Protein AF-G4T535-F1 (afdb_monomer)

Secondary structure (DSSP, 8-state):
---BSS---GGGB-TTT-SB-SSEEEETTT--EEEHHHHHHHHHH-SB-TTT--B--GGGEEEPPHHHHHHHHTSBB--GGGGGT-----BGGGHHHIIIII-TTSB---SSTT-----BGGGHHHHHHH-TT-EEE-TTT--EEEGGGHHHHHHH-TT-EEE-TTT--EEEGGGHHHHHHH-SS-EEE-GGGGGT---EEEHHHIIIIIHHH-HHHHHHHHHHHHHHHHHHHHHHHHHHHHHHHHHHHHHHHHHHHHGGG-----------PPPPP-------------------------------------------PPP----PPP-------S------PPPPP-SS-HHHHHHHHHHHHHHHHHHHHHHHHHHHHHHHHHHHHHHHHHHHHHHHHHHHHHHHHHHHHHTTTTS---------------------PPPP------------------

Foldseek 3Di:
DWAFPDDDDQLQAAPQPRHGEDQWKAFQPPRDIHHPVRVVVVCVVPQADPPPRHRHDPVRIDGDDVVSVVSQQQTWTAAPCVVVPDRDTGGNVCNVVCLPPPDQQRFCDQPQPPDPGGDRNVCNVVCLVVPQQRWDADPFPRDTHGNVCNVVCQVVPQRHFDADPQPRDTDRNVCNVVCLVVPQRRWDDDPCVVVPRPDIGGNVCCVVPVCVVPPVNVCVVVVVVVVVVVVVVVVVVVVVVVVVVVVVVVVVVVCVVCPPVDDDDDDDDPDDDDDDDDDDDDDDDDDDDDDDDDDDDDDDDDDDDDDDDDDDDDDDDDDDDDDDDDDDDDDPDDPPDDDDDDDDQDDQDPPDDPVSSVVSVVVSVVVVVVVVVVVVVVVVVVVVVVVVVVVVVVVVVVVVVVVVVVVVVVVVVVVVVPDDDDDDDDDDDDDDDDDDDDDDDDDDDDDDDDDPPDPDDDDDDD

Mean predicted aligned error: 22.6 Å

Sequence (462 aa):
MYTYRDTVNANLICCICRHPFVNPISTTICSHTFCTECITEALSHTPQCPVDRSSLQKSDLKPADPIIRNLVDELLVECPNKSKGCQETPQRHMVNAHAKDVCDYEEVDCPSAKCKSKPLRKDLSTHQLTCDRRTIQCAACHQTISFADAEVHREKCPCAITACLDCGVDIVREEMQRHGEACPLATITCVHSTTGCAWVGIREDYTTFHLPSCPYEALKGFFANHAKENATLRQEVCMLRSGLREVTDEMAKAKQALGPWFRSSPQSTISAQPPERLPGRRRLSSPFTNGVLGFADPQRGTSEIATQPSERSGPSMSPPPMETTGMPSLVLQDFTSRAQPHTMVPPVNVEGTLENSLWSLRNSVVALSTELESLSRRQEMHFTTEILRLHEEVASLRATVHGLRMQVHTFMSSNVLSGGVGYTQYGGAGDSATVRYLNQSPPPTTVISIATQHRRVTENKL

Structure (mmCIF, N/CA/C/O backbone):
data_AF-G4T535-F1
#
_entry.id   AF-G4T535-F1
#
loop_
_atom_site.group_PDB
_atom_site.id
_atom_site.type_symbol
_atom_site.label_atom_id
_atom_site.label_alt_id
_atom_site.label_comp_id
_atom_site.label_asym_id
_atom_site.label_entity_id
_atom_site.label_seq_id
_atom_site.pdbx_PDB_ins_code
_atom_site.Cartn_x
_atom_site.Cartn_y
_atom_site.Cartn_z
_atom_site.occupancy
_atom_site.B_iso_or_equiv
_atom_site.auth_seq_id
_atom_site.auth_comp_id
_atom_site.auth_asym_id
_atom_site.auth_atom_id
_atom_site.pdbx_PDB_model_num
ATOM 1 N N . MET A 1 1 ? 13.957 -11.555 -27.014 1.00 66.69 1 MET A N 1
ATOM 2 C CA . MET A 1 1 ? 14.085 -11.391 -28.479 1.00 66.69 1 MET A CA 1
ATOM 3 C C . MET A 1 1 ? 13.227 -10.199 -28.873 1.00 66.69 1 MET A C 1
ATOM 5 O O . MET A 1 1 ? 12.104 -10.134 -28.392 1.00 66.69 1 MET A O 1
ATOM 9 N N . TYR A 1 2 ? 13.758 -9.237 -29.628 1.00 83.88 2 TYR A N 1
ATOM 10 C CA . TYR A 1 2 ? 13.002 -8.051 -30.055 1.00 83.88 2 TYR A CA 1
ATOM 11 C C . TYR A 1 2 ? 12.357 -8.298 -31.418 1.00 83.88 2 TYR A C 1
ATOM 13 O O . TYR A 1 2 ? 12.998 -8.883 -32.292 1.00 83.88 2 TYR A O 1
ATOM 21 N N . THR A 1 3 ? 11.128 -7.821 -31.605 1.00 87.75 3 THR A N 1
ATOM 22 C CA . THR A 1 3 ? 10.481 -7.774 -32.921 1.00 87.75 3 THR A CA 1
ATOM 23 C C . THR A 1 3 ? 10.723 -6.393 -33.509 1.00 87.75 3 THR A C 1
ATOM 25 O O . THR A 1 3 ? 10.300 -5.399 -32.926 1.00 87.75 3 THR A O 1
ATOM 28 N N . TYR A 1 4 ? 11.449 -6.313 -34.620 1.00 89.12 4 TYR A N 1
ATOM 29 C CA . TYR A 1 4 ? 11.786 -5.044 -35.266 1.00 89.12 4 TYR A CA 1
ATOM 30 C C . TYR A 1 4 ? 10.696 -4.658 -36.262 1.00 89.12 4 TYR A C 1
ATOM 32 O O . TYR A 1 4 ? 10.196 -5.515 -36.989 1.00 89.12 4 TYR A O 1
ATOM 40 N N . ARG A 1 5 ? 10.340 -3.371 -36.288 1.00 86.19 5 ARG A N 1
ATOM 41 C CA . ARG A 1 5 ? 9.334 -2.845 -37.221 1.00 86.19 5 ARG A CA 1
ATOM 42 C C . ARG A 1 5 ? 9.884 -2.747 -38.645 1.00 86.19 5 ARG A C 1
ATOM 44 O O . ARG A 1 5 ? 9.209 -3.136 -39.593 1.00 86.19 5 ARG A O 1
ATOM 51 N N . ASP A 1 6 ? 11.105 -2.233 -38.765 1.00 85.81 6 ASP A N 1
ATOM 52 C CA . ASP A 1 6 ? 11.752 -1.938 -40.041 1.00 85.81 6 ASP A CA 1
ATOM 53 C C . ASP A 1 6 ? 12.877 -2.932 -40.349 1.00 85.81 6 ASP A C 1
ATOM 55 O O . ASP A 1 6 ? 13.441 -3.582 -39.461 1.00 85.81 6 ASP A O 1
ATOM 59 N N . THR A 1 7 ? 13.241 -3.033 -41.629 1.00 85.44 7 THR A N 1
ATOM 60 C CA . THR A 1 7 ? 14.398 -3.821 -42.060 1.00 85.44 7 THR A CA 1
ATOM 61 C C . THR A 1 7 ? 15.681 -3.199 -41.515 1.00 85.44 7 THR A C 1
ATOM 63 O O . THR A 1 7 ? 16.058 -2.092 -41.903 1.00 85.44 7 THR A O 1
ATOM 66 N N . VAL A 1 8 ? 16.365 -3.916 -40.625 1.00 88.88 8 VAL A N 1
ATOM 67 C CA . VAL A 1 8 ? 17.615 -3.449 -40.018 1.00 88.88 8 VAL A CA 1
ATOM 68 C C . VAL A 1 8 ? 18.749 -3.490 -41.041 1.00 88.88 8 VAL A C 1
ATOM 70 O O . VAL A 1 8 ? 18.867 -4.434 -41.822 1.00 88.88 8 VAL A O 1
ATOM 73 N N . ASN A 1 9 ? 19.604 -2.466 -41.027 1.00 89.94 9 ASN A N 1
ATOM 74 C CA . ASN A 1 9 ? 20.782 -2.402 -41.886 1.00 89.94 9 ASN A CA 1
ATOM 75 C C . ASN A 1 9 ? 21.682 -3.632 -41.667 1.00 89.94 9 ASN A C 1
ATOM 77 O O . ASN A 1 9 ? 22.038 -3.945 -40.530 1.00 89.94 9 ASN A O 1
ATOM 81 N N . ALA A 1 10 ? 22.095 -4.288 -42.754 1.00 87.62 10 ALA A N 1
ATOM 82 C CA . ALA A 1 10 ? 22.957 -5.469 -42.723 1.00 87.62 10 ALA A CA 1
ATOM 83 C C . ALA A 1 10 ? 24.278 -5.246 -41.960 1.00 87.62 10 ALA A C 1
ATOM 85 O O . ALA A 1 10 ? 24.793 -6.177 -41.348 1.00 87.62 10 ALA A O 1
ATOM 86 N N . ASN A 1 11 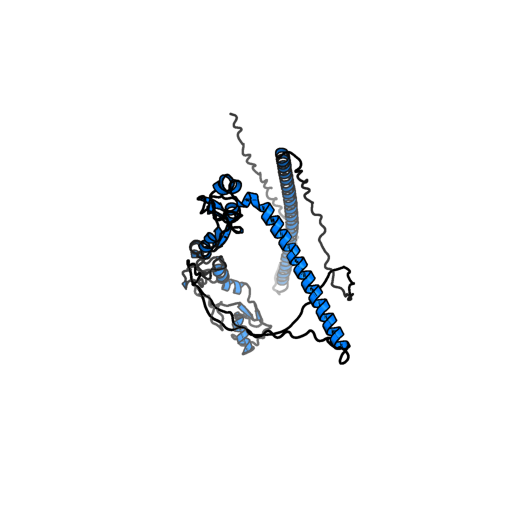? 24.785 -4.009 -41.924 1.00 88.06 11 ASN A N 1
ATOM 87 C CA . ASN A 1 11 ? 26.008 -3.644 -41.197 1.00 88.06 11 ASN A CA 1
ATOM 88 C C . ASN A 1 11 ? 25.855 -3.683 -39.665 1.00 88.06 11 ASN A C 1
ATOM 90 O O . ASN A 1 11 ? 26.850 -3.648 -38.946 1.00 88.06 11 ASN A O 1
ATOM 94 N N . LEU A 1 12 ? 24.621 -3.735 -39.157 1.00 91.06 12 LEU A N 1
ATOM 95 C CA . LEU A 1 12 ? 24.309 -3.795 -37.727 1.00 91.06 12 LEU A CA 1
ATOM 96 C C . LEU A 1 12 ? 23.948 -5.215 -37.263 1.00 91.06 12 LEU A C 1
ATOM 98 O O . LEU A 1 12 ? 23.499 -5.395 -36.129 1.00 91.06 12 LEU A O 1
ATOM 102 N N . ILE A 1 13 ? 24.116 -6.214 -38.134 1.00 93.12 13 ILE A N 1
ATOM 103 C CA . ILE A 1 13 ? 23.753 -7.609 -37.889 1.00 93.12 13 ILE A CA 1
ATOM 104 C C . ILE A 1 13 ? 24.999 -8.412 -37.515 1.00 93.12 13 ILE A C 1
ATOM 106 O O . ILE A 1 13 ? 26.021 -8.378 -38.198 1.00 93.12 13 ILE A O 1
ATOM 110 N N . CYS A 1 14 ? 24.901 -9.200 -36.447 1.00 93.94 14 CYS A N 1
ATOM 111 C CA . CYS A 1 14 ? 25.967 -10.108 -36.050 1.00 93.94 14 CYS A CA 1
ATOM 112 C C . CYS A 1 14 ? 26.063 -11.304 -37.003 1.00 93.94 14 CYS A C 1
ATOM 114 O O . CYS A 1 14 ? 25.073 -11.987 -37.252 1.00 93.94 14 CYS A O 1
ATOM 116 N N . CYS A 1 15 ? 27.267 -11.625 -37.477 1.00 91.12 15 CYS A N 1
ATOM 117 C CA . CYS A 1 15 ? 27.484 -12.753 -38.389 1.00 91.12 15 CYS A CA 1
ATOM 118 C C . CYS A 1 15 ? 27.297 -14.139 -37.740 1.00 91.12 15 CYS A C 1
ATOM 120 O O . CYS A 1 15 ? 27.103 -15.115 -38.460 1.00 91.12 15 CYS A O 1
ATOM 122 N N . ILE A 1 16 ? 27.316 -14.223 -36.404 1.00 93.00 16 ILE A N 1
ATOM 123 C CA . ILE A 1 16 ? 27.126 -15.475 -35.656 1.00 93.00 16 ILE A CA 1
ATOM 124 C C . ILE A 1 16 ? 25.629 -15.755 -35.482 1.00 93.00 16 ILE A C 1
ATOM 126 O O . ILE A 1 16 ? 25.123 -16.756 -35.981 1.00 93.00 16 ILE A O 1
ATOM 130 N N . CYS A 1 17 ? 24.894 -14.854 -34.817 1.00 93.00 17 CYS A N 1
ATOM 131 C CA . CYS A 1 17 ? 23.475 -15.072 -34.530 1.00 93.00 17 CYS A CA 1
ATOM 132 C C . CYS A 1 17 ? 22.525 -14.570 -35.623 1.00 93.00 17 CYS A C 1
ATOM 134 O O . CYS A 1 17 ? 21.342 -14.882 -35.555 1.00 93.00 17 CYS A O 1
ATOM 136 N N . ARG A 1 18 ? 23.000 -13.798 -36.609 1.00 91.56 18 ARG A N 1
ATOM 137 C CA . ARG A 1 18 ? 22.194 -13.172 -37.679 1.00 91.56 18 ARG A CA 1
ATOM 138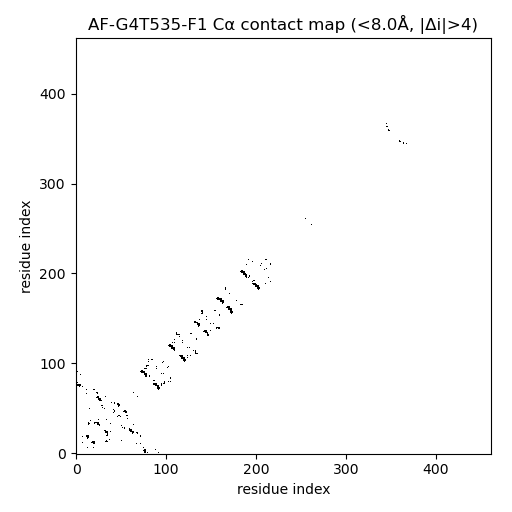 C C . ARG A 1 18 ? 21.084 -12.232 -37.189 1.00 91.56 18 ARG A C 1
ATOM 140 O O . ARG A 1 18 ? 20.134 -11.969 -37.917 1.00 91.56 18 ARG A O 1
ATOM 147 N N . HIS A 1 19 ? 21.228 -11.689 -35.983 1.00 91.12 19 HIS A N 1
ATOM 148 C CA . HIS A 1 19 ? 20.339 -10.672 -35.416 1.00 91.12 19 HIS A CA 1
ATOM 149 C C . HIS A 1 19 ? 21.086 -9.344 -35.218 1.00 91.12 19 HIS A C 1
ATOM 151 O O . HIS A 1 19 ? 22.322 -9.351 -35.153 1.00 91.12 19 HIS A O 1
ATOM 157 N N . PRO A 1 20 ? 20.370 -8.208 -35.097 1.00 92.25 20 PRO A N 1
ATOM 158 C CA . PRO A 1 20 ? 20.983 -6.936 -34.730 1.00 92.25 20 PRO A CA 1
ATOM 159 C C . PRO A 1 20 ? 21.768 -7.047 -33.418 1.00 92.25 20 PRO A C 1
ATOM 161 O O . PRO A 1 20 ? 21.360 -7.781 -32.513 1.00 92.25 20 PRO A O 1
ATOM 164 N N . PHE A 1 21 ? 22.888 -6.333 -33.300 1.00 93.56 21 PHE A N 1
ATOM 165 C CA . PHE A 1 21 ? 23.809 -6.530 -32.178 1.00 93.56 21 PHE A CA 1
ATOM 166 C C . PHE A 1 21 ? 23.150 -6.369 -30.793 1.00 93.56 21 PHE A C 1
ATOM 168 O O . PHE A 1 21 ? 22.500 -5.371 -30.486 1.00 93.56 21 PHE A O 1
ATOM 175 N N . VAL A 1 22 ? 23.346 -7.332 -29.895 1.00 91.69 22 VAL A N 1
ATOM 176 C CA . VAL A 1 22 ? 22.967 -7.232 -28.476 1.00 91.69 22 VAL A CA 1
ATOM 177 C C . VAL A 1 22 ? 24.243 -7.028 -27.679 1.00 91.69 22 VAL A C 1
ATOM 179 O O . VAL A 1 22 ? 25.103 -7.905 -27.705 1.00 91.69 22 VAL A O 1
ATOM 182 N N . ASN A 1 23 ? 24.373 -5.876 -27.011 1.00 91.38 23 ASN A N 1
ATOM 183 C CA . ASN A 1 23 ? 25.604 -5.459 -26.332 1.00 91.38 23 ASN A CA 1
ATOM 184 C C . ASN A 1 23 ? 26.833 -5.630 -27.256 1.00 91.38 23 ASN A C 1
ATOM 186 O O . ASN A 1 23 ? 27.590 -6.586 -27.109 1.00 91.38 23 ASN A O 1
ATOM 190 N N . PRO A 1 24 ? 26.998 -4.774 -28.282 1.00 94.25 24 PRO A N 1
ATOM 191 C CA . PRO A 1 24 ? 28.044 -4.962 -29.280 1.00 94.25 24 PRO A CA 1
ATOM 192 C C . PRO A 1 24 ? 29.449 -4.868 -28.660 1.00 94.25 24 PRO A C 1
ATOM 194 O O . PRO A 1 24 ? 29.768 -3.915 -27.945 1.00 94.25 24 PRO A O 1
ATOM 197 N N . ILE A 1 25 ? 30.301 -5.840 -28.980 1.00 94.12 25 ILE A N 1
ATOM 198 C CA . ILE A 1 25 ? 31.726 -5.896 -28.639 1.00 94.12 25 ILE A CA 1
ATOM 199 C C . ILE A 1 25 ? 32.523 -5.893 -29.938 1.00 94.12 25 ILE A C 1
ATOM 201 O O . ILE A 1 25 ? 32.236 -6.680 -30.841 1.00 94.12 25 ILE A O 1
ATOM 205 N N . SER A 1 26 ? 33.537 -5.036 -30.013 1.00 94.31 26 SER A N 1
ATOM 206 C CA . SER A 1 26 ? 34.472 -4.978 -31.132 1.00 94.31 26 SER A CA 1
ATOM 207 C C . SER A 1 26 ? 35.837 -5.525 -30.721 1.00 94.31 26 SER A C 1
ATOM 209 O O . SER A 1 26 ? 36.354 -5.232 -29.642 1.00 94.31 26 SER A O 1
ATOM 211 N N . THR A 1 27 ? 36.453 -6.301 -31.603 1.00 92.00 27 THR A N 1
ATOM 212 C CA . THR A 1 27 ? 37.819 -6.808 -31.418 1.00 92.00 27 THR A CA 1
ATOM 213 C C . THR A 1 27 ? 38.843 -5.701 -31.662 1.00 92.00 27 THR A C 1
ATOM 215 O O . THR A 1 27 ? 38.696 -4.931 -32.612 1.00 92.00 27 THR A O 1
ATOM 218 N N . THR A 1 28 ? 39.907 -5.621 -30.866 1.00 90.12 28 THR A N 1
ATOM 219 C CA . THR A 1 28 ? 40.973 -4.617 -31.053 1.00 90.12 28 THR A CA 1
ATOM 220 C C . THR A 1 28 ? 41.898 -4.930 -32.227 1.00 90.12 28 THR A C 1
ATOM 222 O O . THR A 1 28 ? 42.384 -3.998 -32.860 1.00 90.12 28 THR A O 1
ATOM 225 N N . ILE A 1 29 ? 42.109 -6.215 -32.532 1.00 88.00 29 ILE A N 1
ATOM 226 C CA . ILE A 1 29 ? 43.072 -6.680 -33.543 1.00 88.00 29 ILE A CA 1
ATOM 227 C C . ILE A 1 29 ? 42.504 -6.555 -34.964 1.00 88.00 29 ILE A C 1
ATOM 229 O O . ILE A 1 29 ? 43.167 -6.007 -35.839 1.00 88.00 29 ILE A O 1
ATOM 233 N N . CYS A 1 30 ? 41.276 -7.031 -35.193 1.00 90.00 30 CYS A N 1
ATOM 234 C CA . CYS A 1 30 ? 40.665 -7.090 -36.525 1.00 90.00 30 CYS A CA 1
ATOM 235 C C . CYS A 1 30 ? 39.401 -6.234 -36.703 1.00 90.00 30 CYS A C 1
ATOM 237 O O . CYS A 1 30 ? 38.732 -6.359 -37.720 1.00 90.00 30 CYS A O 1
ATOM 239 N N . SER A 1 31 ? 39.063 -5.389 -35.717 1.00 90.44 31 SER A N 1
ATOM 240 C CA . SER A 1 31 ? 37.937 -4.429 -35.739 1.00 90.44 31 SER A CA 1
ATOM 241 C C . SER A 1 31 ? 36.539 -4.974 -36.100 1.00 90.44 31 SER A C 1
ATOM 243 O O . SER A 1 31 ? 35.604 -4.193 -36.282 1.00 90.44 31 SER A O 1
ATOM 245 N N . HIS A 1 32 ? 36.336 -6.294 -36.105 1.00 92.31 32 HIS A N 1
ATOM 246 C CA . HIS A 1 32 ? 35.025 -6.916 -36.283 1.00 92.31 32 HIS A CA 1
ATOM 247 C C . HIS A 1 32 ? 34.159 -6.774 -35.024 1.00 92.31 32 HIS A C 1
ATOM 249 O O . HIS A 1 32 ? 34.659 -6.811 -33.898 1.00 92.31 32 HIS A O 1
ATOM 255 N N . THR A 1 33 ? 32.847 -6.609 -35.219 1.00 94.38 33 THR A N 1
ATOM 256 C CA . THR A 1 33 ? 31.873 -6.394 -34.137 1.00 94.38 33 THR A CA 1
ATOM 257 C C . THR A 1 33 ? 30.894 -7.561 -34.040 1.00 94.38 33 THR A C 1
ATOM 259 O O . THR A 1 33 ? 30.424 -8.074 -35.054 1.00 94.38 33 THR A O 1
ATOM 262 N N . PHE A 1 34 ? 30.578 -7.979 -32.815 1.00 94.88 34 PHE A N 1
ATOM 263 C CA . PHE A 1 34 ? 29.725 -9.126 -32.496 1.00 94.88 34 PHE A CA 1
ATOM 264 C C . PHE A 1 34 ? 28.848 -8.827 -31.275 1.00 94.88 34 PHE A C 1
ATOM 266 O O . PHE A 1 34 ? 29.101 -7.872 -30.546 1.00 94.88 34 PHE A O 1
ATOM 273 N N . CYS A 1 35 ? 27.837 -9.654 -31.005 1.00 95.44 35 CYS A N 1
ATOM 274 C CA . CYS A 1 35 ? 27.151 -9.628 -29.708 1.00 95.44 35 CYS A CA 1
ATOM 275 C C . CYS A 1 35 ? 28.067 -10.197 -28.613 1.00 95.44 35 CYS A C 1
ATOM 277 O O . CYS A 1 35 ? 28.775 -11.172 -28.880 1.00 95.44 35 CYS A O 1
ATOM 279 N N . THR A 1 36 ? 27.998 -9.665 -27.386 1.00 93.81 36 THR A N 1
ATOM 280 C CA . THR A 1 36 ? 28.807 -10.144 -26.245 1.00 93.81 36 THR A CA 1
ATOM 281 C C . THR A 1 36 ? 28.743 -11.656 -26.063 1.00 93.81 36 THR A C 1
ATOM 283 O O . THR A 1 36 ? 29.777 -12.317 -25.975 1.00 93.81 36 THR A O 1
ATOM 286 N N . GLU A 1 37 ? 27.532 -12.208 -26.019 1.00 94.31 37 GLU A N 1
ATOM 287 C CA . GLU A 1 37 ? 27.320 -13.639 -25.788 1.00 94.31 37 GLU A CA 1
ATOM 288 C C . GLU A 1 37 ? 27.894 -14.465 -26.944 1.00 94.31 37 GLU A C 1
ATOM 290 O O . GLU A 1 37 ? 28.660 -15.397 -26.715 1.00 94.31 37 GLU A O 1
ATOM 295 N N . CYS A 1 38 ? 27.638 -14.043 -28.186 1.00 95.06 38 CYS A N 1
ATOM 296 C CA . CYS A 1 38 ? 28.073 -14.768 -29.377 1.00 95.06 38 CYS A CA 1
ATOM 297 C C . CYS A 1 38 ? 29.599 -14.858 -29.511 1.00 95.06 38 CYS A C 1
ATOM 299 O O . CYS A 1 38 ? 30.116 -15.924 -29.836 1.00 95.06 38 CYS A O 1
ATOM 301 N N . ILE A 1 39 ? 30.338 -13.766 -29.274 1.00 93.81 39 ILE A N 1
ATOM 302 C CA . ILE A 1 39 ? 31.808 -13.813 -29.363 1.00 93.81 39 ILE A CA 1
ATOM 303 C C . ILE A 1 39 ? 32.424 -14.570 -28.186 1.00 93.81 39 ILE A C 1
ATOM 305 O O . ILE A 1 39 ? 33.415 -15.276 -28.357 1.00 93.81 39 ILE A O 1
ATOM 309 N N . THR A 1 40 ? 31.821 -14.467 -26.999 1.00 92.94 40 THR A N 1
ATOM 310 C CA . THR A 1 40 ? 32.299 -15.177 -25.806 1.00 92.94 40 THR A CA 1
ATOM 311 C C . THR A 1 40 ? 32.154 -16.688 -25.971 1.00 92.94 40 THR A C 1
ATOM 313 O O . THR A 1 40 ? 33.075 -17.431 -25.628 1.00 92.94 40 THR A O 1
ATOM 316 N N . GLU A 1 41 ? 31.032 -17.137 -26.536 1.00 94.25 41 GLU A N 1
ATOM 317 C CA . GLU A 1 41 ? 30.790 -18.540 -26.871 1.00 94.25 41 GLU A CA 1
ATOM 318 C C . GLU A 1 41 ? 31.733 -19.017 -27.985 1.00 94.25 41 GLU A C 1
ATOM 320 O O . GLU A 1 41 ? 32.421 -20.022 -27.813 1.00 94.25 41 GLU A O 1
ATOM 325 N N . ALA A 1 42 ? 31.879 -18.259 -29.077 1.00 93.06 42 ALA A N 1
ATOM 326 C CA . ALA A 1 42 ? 32.779 -18.620 -30.176 1.00 93.06 42 ALA A CA 1
ATOM 327 C C . ALA A 1 42 ? 34.243 -18.783 -29.721 1.00 93.06 42 ALA A C 1
ATOM 329 O O . ALA A 1 42 ? 34.899 -19.765 -30.077 1.00 93.06 42 ALA A O 1
ATOM 330 N N . LEU A 1 43 ? 34.734 -17.876 -28.868 1.00 92.50 43 LEU A N 1
ATOM 331 C CA . LEU A 1 43 ? 36.081 -17.949 -28.294 1.00 92.50 43 LEU A CA 1
ATOM 332 C C . LEU A 1 43 ? 36.278 -19.120 -27.327 1.00 92.50 43 LEU A C 1
ATOM 334 O O . LEU A 1 43 ? 37.413 -19.542 -27.110 1.00 92.50 43 LEU A O 1
ATOM 338 N N . SER A 1 44 ? 35.201 -19.641 -26.734 1.00 93.19 44 SER A N 1
ATOM 339 C CA . SER A 1 44 ? 35.275 -20.829 -25.878 1.00 93.19 44 SER A CA 1
ATOM 340 C C . SER A 1 44 ? 35.548 -22.108 -26.676 1.00 93.19 44 SER A C 1
ATOM 342 O O . SER A 1 44 ? 36.178 -23.027 -26.157 1.00 93.19 44 SER A O 1
ATOM 344 N N . HIS A 1 45 ? 35.132 -22.141 -27.945 1.00 91.69 45 HIS A N 1
ATOM 345 C CA . HIS A 1 45 ? 35.381 -23.258 -28.853 1.00 91.69 45 HIS A CA 1
ATOM 346 C C . HIS A 1 45 ? 36.700 -23.106 -29.608 1.00 91.69 45 HIS A C 1
ATOM 348 O O . HIS A 1 45 ? 37.470 -24.059 -29.712 1.00 91.69 45 HIS A O 1
ATOM 354 N N . THR A 1 46 ? 36.970 -21.912 -30.137 1.00 91.62 46 THR A N 1
ATOM 355 C CA . THR A 1 46 ? 38.171 -21.631 -30.930 1.00 91.62 46 THR A CA 1
ATOM 356 C C . THR A 1 46 ? 38.672 -20.215 -30.648 1.00 91.62 46 THR A C 1
ATOM 358 O O . THR A 1 46 ? 37.907 -19.274 -30.855 1.00 91.62 46 THR A O 1
ATOM 361 N N . PRO A 1 47 ? 39.945 -20.014 -30.253 1.00 90.69 47 PRO A N 1
ATOM 362 C CA . PRO A 1 47 ? 40.512 -18.689 -29.980 1.00 90.69 47 PRO A CA 1
ATOM 363 C C . PRO A 1 47 ? 40.877 -17.944 -31.279 1.00 90.69 47 PRO A C 1
ATOM 365 O O . PRO A 1 47 ? 42.018 -17.535 -31.500 1.00 90.69 47 PRO A O 1
ATOM 368 N N . GLN A 1 48 ? 39.911 -17.834 -32.189 1.00 93.25 48 GLN A N 1
ATOM 369 C CA . GLN A 1 48 ? 40.038 -17.192 -33.491 1.00 93.25 48 GLN A CA 1
ATOM 370 C C . GLN A 1 48 ? 38.792 -16.357 -33.783 1.00 93.25 48 GLN A C 1
ATOM 372 O O . GLN A 1 48 ? 37.682 -16.702 -33.376 1.00 93.25 48 GLN A O 1
ATOM 377 N N . CYS A 1 49 ? 38.966 -15.266 -34.521 1.00 92.62 49 CYS A N 1
ATOM 378 C CA . CYS A 1 49 ? 37.853 -14.454 -34.986 1.00 92.62 49 CYS A CA 1
ATOM 379 C C . CYS A 1 49 ? 37.009 -15.226 -36.028 1.00 92.62 49 CYS A C 1
ATOM 381 O O . CYS A 1 49 ? 37.562 -15.728 -37.010 1.00 92.62 49 CYS A O 1
ATOM 383 N N . PRO A 1 50 ? 35.670 -15.286 -35.885 1.00 91.19 50 PRO A N 1
ATOM 384 C CA . PRO A 1 50 ? 34.799 -16.006 -36.823 1.00 91.19 50 PRO A CA 1
ATOM 385 C C . PRO A 1 50 ? 34.751 -15.450 -38.254 1.00 91.19 50 PRO A C 1
ATOM 387 O O . PRO A 1 50 ? 34.242 -16.129 -39.144 1.00 91.19 50 PRO A O 1
ATOM 390 N N . VAL A 1 51 ? 35.239 -14.225 -38.483 1.00 91.19 51 VAL A N 1
ATOM 391 C CA . VAL A 1 51 ? 35.180 -13.559 -39.797 1.00 91.19 51 VAL A CA 1
ATOM 392 C C . VAL A 1 51 ? 36.468 -13.767 -40.593 1.00 91.19 51 VAL A C 1
ATOM 394 O O . VAL A 1 51 ? 36.416 -14.196 -41.742 1.00 91.19 51 VAL A O 1
ATOM 397 N N . ASP A 1 52 ? 37.623 -13.506 -39.982 1.00 92.75 52 ASP A N 1
ATOM 398 C CA . ASP A 1 52 ? 38.933 -13.481 -40.648 1.00 92.75 52 ASP A CA 1
ATOM 399 C C . ASP A 1 52 ? 39.947 -14.484 -40.070 1.00 92.75 52 ASP A C 1
ATOM 401 O O . ASP A 1 52 ? 41.074 -14.574 -40.554 1.00 92.75 52 ASP A O 1
ATOM 405 N N . ARG A 1 53 ? 39.546 -15.283 -39.069 1.00 91.06 53 ARG A N 1
ATOM 406 C CA . ARG A 1 53 ? 40.356 -16.327 -38.412 1.00 91.06 53 ARG A CA 1
ATOM 407 C C . ARG A 1 53 ? 41.619 -15.808 -37.718 1.00 91.06 53 ARG A C 1
ATOM 409 O O . ARG A 1 53 ? 42.507 -16.597 -37.393 1.00 91.06 53 ARG A O 1
ATOM 416 N N . SER A 1 54 ? 41.699 -14.505 -37.443 1.00 90.88 54 SER A N 1
ATOM 417 C CA . SER A 1 54 ? 42.795 -13.927 -36.662 1.00 90.88 54 SER A CA 1
ATOM 418 C C . SER A 1 54 ? 42.818 -14.519 -35.249 1.00 90.88 54 SER A C 1
ATOM 420 O O . SER A 1 54 ? 41.756 -14.676 -34.645 1.00 90.88 54 SER A O 1
ATOM 422 N N . SER A 1 55 ? 44.001 -14.805 -34.696 1.00 91.31 55 SER A N 1
ATOM 423 C CA . SER A 1 55 ? 44.137 -15.225 -33.290 1.00 91.31 55 SER A CA 1
ATOM 424 C C . SER A 1 55 ? 43.555 -14.154 -32.370 1.00 91.31 55 SER A C 1
ATOM 426 O O . SER A 1 55 ? 43.917 -12.984 -32.494 1.00 91.31 55 SER A O 1
ATOM 428 N N . LEU A 1 56 ? 42.636 -14.542 -31.487 1.00 90.12 56 LEU A N 1
ATOM 429 C CA . LEU A 1 56 ? 41.894 -13.607 -30.646 1.00 90.12 56 LEU A CA 1
ATOM 430 C C . LEU A 1 56 ? 41.767 -14.160 -29.226 1.00 90.12 56 LEU A C 1
ATOM 432 O O . LEU A 1 56 ? 41.346 -15.302 -29.033 1.00 90.12 56 LEU A O 1
ATOM 436 N N . GLN A 1 57 ? 42.116 -13.341 -28.234 1.00 87.88 57 GLN A N 1
ATOM 437 C CA . GLN A 1 57 ? 41.959 -13.658 -26.817 1.00 87.88 57 GLN A CA 1
ATOM 438 C C . GLN A 1 57 ? 40.857 -12.800 -26.188 1.00 87.88 57 GLN A C 1
ATOM 440 O O . GLN A 1 57 ? 40.477 -11.749 -26.701 1.00 87.88 57 GLN A O 1
ATOM 445 N N . LYS A 1 58 ? 40.343 -13.223 -25.026 1.00 86.94 58 LYS A N 1
ATOM 446 C CA . LYS A 1 58 ? 39.299 -12.472 -24.300 1.00 86.94 58 LYS A CA 1
ATOM 447 C C . LYS A 1 58 ? 39.748 -11.065 -23.878 1.00 86.94 58 LYS A C 1
ATOM 449 O O . LYS A 1 58 ? 38.904 -10.192 -23.725 1.00 86.94 58 LYS A O 1
ATOM 454 N N . SER A 1 59 ? 41.054 -10.844 -23.710 1.00 88.69 59 SER A N 1
ATOM 455 C CA . SER A 1 59 ? 41.650 -9.532 -23.416 1.00 88.69 59 SER A CA 1
ATOM 456 C C . SER A 1 59 ? 41.512 -8.526 -24.558 1.00 88.69 59 SER A C 1
ATOM 458 O O . SER A 1 59 ? 41.555 -7.323 -24.321 1.00 88.69 59 SER A O 1
ATOM 460 N N . ASP A 1 60 ? 41.336 -9.011 -25.785 1.00 90.19 60 ASP A N 1
ATOM 461 C CA . ASP A 1 60 ? 41.333 -8.197 -27.004 1.00 90.19 60 ASP A CA 1
ATOM 462 C C . ASP A 1 60 ? 39.918 -7.720 -27.371 1.00 90.19 60 ASP A C 1
ATOM 464 O O . ASP A 1 60 ? 39.678 -7.154 -28.441 1.00 90.19 60 ASP A O 1
ATOM 468 N N . LEU A 1 61 ? 38.955 -7.972 -26.483 1.00 92.44 61 LEU A N 1
ATOM 469 C CA . LEU A 1 61 ? 37.565 -7.579 -26.618 1.00 92.44 61 LEU A CA 1
ATOM 470 C C . LEU A 1 61 ? 37.332 -6.252 -25.901 1.00 92.44 61 LEU A C 1
ATOM 472 O O . LEU A 1 61 ? 37.551 -6.134 -24.696 1.00 92.44 61 LEU A O 1
ATOM 476 N N . LYS A 1 62 ? 36.821 -5.262 -26.633 1.00 93.62 62 LYS A N 1
ATOM 477 C CA . LYS A 1 62 ? 36.352 -3.998 -26.059 1.00 93.62 62 LYS A CA 1
ATOM 478 C C . LYS A 1 62 ? 34.885 -3.764 -26.413 1.00 93.62 62 LYS A C 1
ATOM 480 O O . LYS A 1 62 ? 34.440 -4.223 -27.466 1.00 93.62 62 LYS A O 1
ATOM 485 N N . PRO A 1 63 ? 34.122 -3.032 -25.583 1.00 93.31 63 PRO A N 1
ATOM 486 C CA . PRO A 1 63 ? 32.821 -2.528 -26.001 1.00 93.31 63 PRO A CA 1
ATOM 487 C C . PRO A 1 63 ? 32.942 -1.828 -27.357 1.00 93.31 63 PRO A C 1
ATOM 489 O O . PRO A 1 63 ? 33.932 -1.132 -27.610 1.00 93.31 63 PRO A O 1
ATOM 492 N N . ALA A 1 64 ? 31.967 -2.049 -28.234 1.00 92.62 64 ALA A N 1
ATOM 493 C CA . ALA A 1 64 ? 31.952 -1.391 -29.529 1.00 92.62 64 ALA A CA 1
ATOM 494 C C . ALA A 1 64 ? 31.879 0.130 -29.374 1.00 92.62 64 ALA A C 1
ATOM 496 O O . ALA A 1 64 ? 31.491 0.654 -28.324 1.00 92.62 64 ALA A O 1
ATOM 497 N N . ASP A 1 65 ? 32.248 0.832 -30.444 1.00 92.12 65 ASP A N 1
ATOM 498 C CA . ASP A 1 65 ? 32.174 2.286 -30.479 1.00 92.12 65 ASP A CA 1
ATOM 499 C C . ASP A 1 65 ? 30.761 2.766 -30.081 1.00 92.12 65 ASP A C 1
ATOM 501 O O . ASP A 1 65 ? 29.768 2.167 -30.525 1.00 92.12 65 ASP A O 1
ATOM 505 N N . PRO A 1 66 ? 30.639 3.825 -29.254 1.00 91.62 66 PRO A N 1
ATOM 506 C CA . PRO A 1 66 ? 29.347 4.365 -28.848 1.00 91.62 66 PRO A CA 1
ATOM 507 C C . PRO A 1 66 ? 28.388 4.616 -30.013 1.00 91.62 66 PRO A C 1
ATOM 509 O O . PRO A 1 66 ? 27.188 4.428 -29.840 1.00 91.62 66 PRO A O 1
ATOM 512 N N . ILE A 1 67 ? 28.897 4.972 -31.197 1.00 93.38 67 ILE A N 1
ATOM 513 C CA . ILE A 1 67 ? 28.088 5.181 -32.401 1.00 93.38 67 ILE A CA 1
ATOM 514 C C . ILE A 1 67 ? 27.360 3.894 -32.798 1.00 93.38 67 ILE A C 1
ATOM 516 O O . ILE A 1 67 ? 26.156 3.927 -33.024 1.00 93.38 67 ILE A O 1
ATOM 520 N N . ILE A 1 68 ? 28.051 2.748 -32.838 1.00 91.81 68 ILE A N 1
ATOM 521 C CA . ILE A 1 68 ? 27.434 1.464 -33.211 1.00 91.81 68 ILE A CA 1
ATOM 522 C C . ILE A 1 68 ? 26.359 1.088 -32.193 1.00 91.81 68 ILE A C 1
ATOM 524 O O . ILE A 1 68 ? 25.274 0.660 -32.575 1.00 91.81 68 ILE A O 1
ATOM 528 N N . ARG A 1 69 ? 26.631 1.279 -30.898 1.00 91.56 69 ARG A N 1
ATOM 529 C CA . ARG A 1 69 ? 25.644 1.021 -29.845 1.00 91.56 69 ARG A CA 1
ATOM 530 C C . ARG A 1 69 ? 24.405 1.905 -30.011 1.00 91.56 69 ARG A C 1
ATOM 532 O O . ARG A 1 69 ? 23.305 1.369 -30.066 1.00 91.56 69 ARG A O 1
ATOM 539 N N . ASN A 1 70 ? 24.591 3.212 -30.189 1.00 92.19 70 ASN A N 1
ATOM 540 C CA . ASN A 1 70 ? 23.491 4.159 -30.370 1.00 92.19 70 ASN A CA 1
ATOM 541 C C . ASN A 1 70 ? 22.651 3.824 -31.613 1.00 92.19 70 ASN A C 1
ATOM 543 O O . ASN A 1 70 ? 21.430 3.792 -31.526 1.00 92.19 70 ASN A O 1
ATOM 547 N N . LEU A 1 71 ? 23.288 3.476 -32.738 1.00 92.19 71 LEU A N 1
ATOM 548 C CA . LEU A 1 71 ? 22.586 3.092 -33.968 1.00 92.19 71 LEU A CA 1
ATOM 549 C C . LEU A 1 71 ? 21.697 1.857 -33.788 1.00 92.19 71 LEU A C 1
ATOM 551 O O . LEU A 1 71 ? 20.633 1.768 -34.395 1.00 92.19 71 LEU A O 1
ATOM 555 N N . VAL A 1 72 ? 22.124 0.887 -32.977 1.00 92.06 72 VAL A N 1
ATOM 556 C CA . VAL A 1 72 ? 21.308 -0.301 -32.694 1.00 92.06 72 VAL A CA 1
ATOM 557 C C . VAL A 1 72 ? 20.222 0.007 -31.658 1.00 92.06 72 VAL A C 1
ATOM 559 O O . VAL A 1 72 ? 19.130 -0.560 -31.714 1.00 92.06 72 VAL A O 1
ATOM 562 N N . ASP A 1 73 ? 20.500 0.909 -30.722 1.00 91.19 73 ASP A N 1
ATOM 563 C CA . ASP A 1 73 ? 19.566 1.327 -29.680 1.00 91.19 73 ASP A CA 1
ATOM 564 C C . ASP A 1 73 ? 18.432 2.211 -30.224 1.00 91.19 73 ASP A C 1
ATOM 566 O O . ASP A 1 73 ? 17.305 2.128 -29.735 1.00 91.19 73 ASP A O 1
ATOM 570 N N . GLU A 1 74 ? 18.687 2.981 -31.284 1.00 91.88 74 GLU A N 1
ATOM 571 C CA . GLU A 1 74 ? 17.697 3.795 -32.001 1.00 91.88 74 GLU A CA 1
ATOM 572 C C . GLU A 1 74 ? 16.719 2.973 -32.856 1.00 91.88 74 GLU A C 1
ATOM 574 O O . GLU A 1 74 ? 15.676 3.495 -33.254 1.00 91.88 74 GLU A O 1
ATOM 579 N N . LEU A 1 75 ? 17.011 1.692 -33.119 1.00 92.88 75 LEU A N 1
ATOM 580 C CA . LEU A 1 75 ? 16.128 0.829 -33.905 1.00 92.88 75 LEU A CA 1
ATOM 581 C C . LEU A 1 75 ? 14.743 0.731 -33.259 1.00 92.88 75 LEU A C 1
ATOM 583 O O . LEU A 1 75 ? 14.617 0.487 -32.059 1.00 92.88 75 LEU A O 1
ATOM 587 N N . LEU A 1 76 ? 13.699 0.869 -34.074 1.00 93.75 76 LEU A N 1
ATOM 588 C CA . LEU A 1 76 ? 12.319 0.766 -33.616 1.00 93.75 76 LEU A CA 1
ATOM 589 C C . LEU A 1 76 ? 11.922 -0.699 -33.432 1.00 93.75 76 LEU A C 1
ATOM 591 O O . LEU A 1 76 ? 12.036 -1.524 -34.347 1.00 93.75 76 LEU A O 1
ATOM 595 N N . VAL A 1 77 ? 11.425 -1.008 -32.239 1.00 93.88 77 VAL A N 1
ATOM 596 C CA . VAL A 1 77 ? 10.969 -2.345 -31.862 1.00 93.88 77 VAL A CA 1
ATOM 597 C C . VAL A 1 77 ? 9.514 -2.299 -31.435 1.00 93.88 77 VAL A C 1
ATOM 599 O O . VAL A 1 77 ? 9.021 -1.295 -30.929 1.00 93.88 77 VAL A O 1
ATOM 602 N N . GLU A 1 78 ? 8.813 -3.402 -31.634 1.00 93.62 78 GLU A N 1
ATOM 603 C CA . GLU A 1 78 ? 7.448 -3.566 -31.160 1.00 93.62 78 GLU A CA 1
ATOM 604 C C . GLU A 1 78 ? 7.440 -3.848 -29.657 1.00 93.62 78 GLU A C 1
ATOM 606 O O . GLU A 1 78 ? 8.284 -4.588 -29.137 1.00 93.62 78 GLU A O 1
ATOM 611 N N . CYS A 1 79 ? 6.465 -3.273 -28.952 1.00 93.19 79 CYS A N 1
ATOM 612 C CA . CYS A 1 79 ? 6.259 -3.561 -27.540 1.00 93.19 79 CYS A CA 1
ATOM 613 C C . CYS A 1 79 ? 5.975 -5.066 -27.320 1.00 93.19 79 CYS A C 1
ATOM 615 O O . CYS A 1 79 ? 5.166 -5.647 -28.050 1.00 93.19 79 CYS A O 1
ATOM 617 N N . PRO A 1 80 ? 6.557 -5.714 -26.289 1.00 91.31 80 PRO A N 1
ATOM 618 C CA . PRO A 1 80 ? 6.260 -7.115 -25.966 1.00 91.31 80 PRO A CA 1
ATOM 619 C C . PRO A 1 80 ? 4.769 -7.362 -25.678 1.00 91.31 80 PRO A C 1
ATOM 621 O O . PRO A 1 80 ? 4.266 -8.457 -25.923 1.00 91.31 80 PRO A O 1
ATOM 624 N N . ASN A 1 81 ? 4.036 -6.331 -25.241 1.00 92.00 81 ASN A N 1
ATOM 625 C CA . ASN A 1 81 ? 2.591 -6.382 -25.008 1.00 92.00 81 ASN A CA 1
ATOM 626 C C . ASN A 1 81 ? 1.748 -6.145 -26.271 1.00 92.00 81 ASN A C 1
ATOM 628 O O . ASN A 1 81 ? 0.544 -5.895 -26.172 1.00 92.00 81 ASN A O 1
ATOM 632 N N . LYS A 1 82 ? 2.330 -6.241 -27.474 1.00 90.00 82 LYS A N 1
ATOM 633 C CA . LYS A 1 82 ? 1.569 -6.147 -28.728 1.0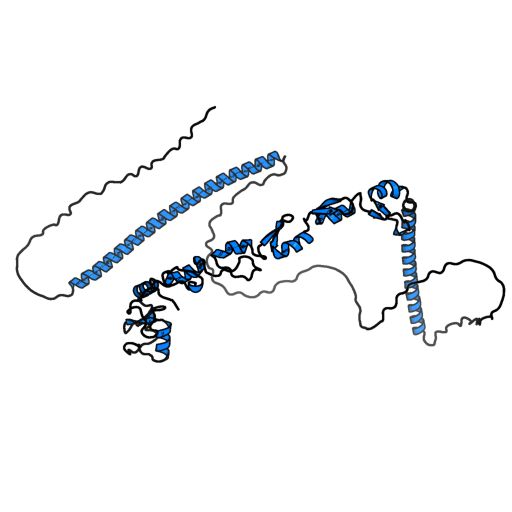0 90.00 82 LYS A CA 1
ATOM 634 C C . LYS A 1 82 ? 0.486 -7.216 -28.840 1.00 90.00 82 LYS A C 1
ATOM 636 O O . LYS A 1 82 ? -0.615 -6.919 -29.294 1.00 90.00 82 LYS A O 1
ATOM 641 N N . SER A 1 83 ? 0.744 -8.419 -28.328 1.00 89.56 83 SER A N 1
ATOM 642 C CA . SER A 1 83 ? -0.261 -9.489 -28.223 1.00 89.56 83 SER A CA 1
ATOM 643 C C . SER A 1 83 ? -1.465 -9.110 -27.351 1.00 89.56 83 SER A C 1
ATOM 645 O O . SER A 1 83 ? -2.565 -9.600 -27.588 1.00 89.56 83 SER A O 1
ATOM 647 N N . LYS A 1 84 ? -1.275 -8.215 -26.373 1.00 87.56 84 LYS A N 1
ATOM 648 C CA . LYS A 1 84 ? -2.320 -7.714 -25.467 1.00 87.56 84 LYS A CA 1
ATOM 649 C C . LYS A 1 84 ? -3.040 -6.472 -26.007 1.00 87.56 84 LYS A C 1
ATOM 651 O O . LYS A 1 84 ? -4.055 -6.077 -25.441 1.00 87.56 84 LYS A O 1
ATOM 656 N N . GLY A 1 85 ? -2.534 -5.870 -27.088 1.00 89.38 85 GLY A N 1
ATOM 657 C CA . GLY A 1 85 ? -3.136 -4.710 -27.753 1.00 89.38 85 GLY A CA 1
ATOM 658 C C . GLY A 1 85 ? -2.284 -3.437 -27.769 1.00 89.38 85 GLY A C 1
ATOM 659 O O . GLY A 1 85 ? -2.761 -2.414 -28.255 1.00 89.38 85 GLY A O 1
ATOM 660 N N . CYS A 1 86 ? -1.038 -3.463 -27.281 1.00 92.31 86 CYS A N 1
ATOM 661 C CA . CYS A 1 86 ? -0.149 -2.303 -27.387 1.00 92.31 86 CYS A CA 1
ATOM 662 C C . CYS A 1 86 ? 0.360 -2.127 -28.831 1.00 92.31 86 CYS A C 1
ATOM 664 O O . CYS A 1 86 ? 0.991 -3.025 -29.381 1.00 92.31 86 CYS A O 1
ATOM 666 N N . GLN A 1 87 ? 0.107 -0.973 -29.450 1.00 92.25 87 GLN A N 1
ATOM 667 C CA . GLN A 1 87 ? 0.545 -0.680 -30.826 1.00 92.25 87 GLN A CA 1
ATOM 668 C C . GLN A 1 87 ? 1.802 0.198 -30.891 1.00 92.25 87 GLN A C 1
ATOM 670 O O . GLN A 1 87 ? 2.267 0.532 -31.978 1.00 92.25 87 GLN A O 1
ATOM 675 N N . GLU A 1 88 ? 2.358 0.563 -29.736 1.00 89.75 88 GLU A N 1
ATOM 676 C CA . GLU A 1 88 ? 3.523 1.435 -29.655 1.00 89.75 88 GLU A CA 1
ATOM 677 C C . GLU A 1 88 ? 4.786 0.734 -30.160 1.00 89.75 88 GLU A C 1
ATOM 679 O O . GLU A 1 88 ? 5.050 -0.439 -29.860 1.00 89.75 88 GLU A O 1
ATOM 684 N N . THR A 1 89 ? 5.593 1.488 -30.907 1.00 93.19 89 THR A N 1
ATOM 685 C CA . THR A 1 89 ? 6.884 1.033 -31.432 1.00 93.19 89 THR A CA 1
ATOM 686 C C . THR A 1 89 ? 8.008 1.939 -30.929 1.00 93.19 89 THR A C 1
ATOM 688 O O . THR A 1 89 ? 8.459 2.812 -31.676 1.00 93.19 89 THR A O 1
ATOM 691 N N . PRO A 1 90 ? 8.420 1.813 -29.653 1.00 92.81 90 PRO A N 1
ATOM 692 C CA . PRO A 1 90 ? 9.495 2.623 -29.091 1.00 92.81 90 PRO A CA 1
ATOM 693 C C . PRO A 1 90 ? 10.866 2.251 -29.677 1.00 92.81 90 PRO A C 1
ATOM 695 O O . PRO A 1 90 ? 11.057 1.188 -30.272 1.00 92.81 90 PRO A O 1
ATOM 698 N N . GLN A 1 91 ? 11.854 3.119 -29.452 1.00 93.88 91 GLN A N 1
ATOM 699 C CA . GLN A 1 91 ? 13.260 2.776 -29.672 1.00 93.88 91 GLN A CA 1
ATOM 700 C C . GLN A 1 91 ? 13.664 1.597 -28.780 1.00 93.88 91 GLN A C 1
ATOM 702 O O . GLN A 1 91 ? 13.183 1.464 -27.649 1.00 93.88 91 GLN A O 1
ATOM 707 N N . ARG A 1 92 ? 14.583 0.761 -29.262 1.00 92.56 92 ARG A N 1
ATOM 708 C CA . ARG A 1 92 ? 15.029 -0.460 -28.587 1.00 92.56 92 ARG A CA 1
ATOM 709 C C . ARG A 1 92 ? 15.477 -0.218 -27.151 1.00 92.56 92 ARG A C 1
ATOM 711 O O . ARG A 1 92 ? 15.099 -0.994 -26.279 1.00 92.56 92 ARG A O 1
ATOM 718 N N . HIS A 1 93 ? 16.245 0.836 -26.877 1.00 90.94 93 HIS A N 1
ATOM 719 C CA . HIS A 1 93 ? 16.685 1.125 -25.502 1.00 90.94 93 HIS A CA 1
ATOM 720 C C . HIS A 1 93 ? 15.535 1.558 -24.578 1.00 90.94 93 HIS A C 1
ATOM 722 O O . HIS A 1 93 ? 15.552 1.257 -23.386 1.00 90.94 93 HIS A O 1
ATOM 728 N N . MET A 1 94 ? 14.487 2.168 -25.139 1.00 92.62 94 MET A N 1
ATOM 729 C CA . MET A 1 94 ? 13.323 2.659 -24.396 1.00 92.62 94 MET A CA 1
ATOM 730 C C . MET A 1 94 ? 12.225 1.614 -24.217 1.00 92.62 94 MET A C 1
ATOM 732 O O . MET A 1 94 ? 11.314 1.841 -23.429 1.00 92.62 94 MET A O 1
ATOM 736 N N . VAL A 1 95 ? 12.271 0.469 -24.906 1.00 92.75 95 VAL A N 1
ATOM 737 C CA . VAL A 1 95 ? 11.180 -0.523 -24.860 1.00 92.75 95 VAL A CA 1
ATOM 738 C C . VAL A 1 95 ? 10.924 -1.060 -23.451 1.00 92.75 95 VAL A C 1
ATOM 740 O O . VAL A 1 95 ? 9.773 -1.246 -23.067 1.00 92.75 95 VAL A O 1
ATOM 743 N N . ASN A 1 96 ? 11.980 -1.247 -22.656 1.00 90.94 96 ASN A N 1
ATOM 744 C CA . ASN A 1 96 ? 11.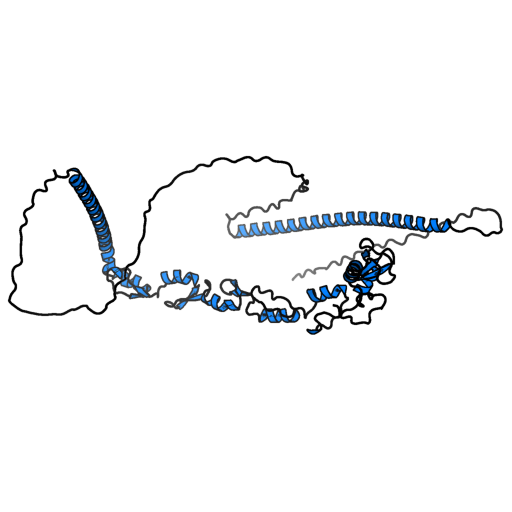864 -1.722 -21.277 1.00 90.94 96 ASN A CA 1
ATOM 745 C C . ASN A 1 96 ? 11.248 -0.649 -20.369 1.00 90.94 96 ASN A C 1
ATOM 747 O O . ASN A 1 96 ? 10.387 -0.963 -19.551 1.00 90.94 96 ASN A O 1
ATOM 751 N N . ALA A 1 97 ? 11.658 0.611 -20.545 1.00 92.81 97 ALA A N 1
ATOM 752 C CA . ALA A 1 97 ? 11.079 1.745 -19.828 1.00 92.81 97 ALA A CA 1
ATOM 753 C C . ALA A 1 97 ? 9.611 1.955 -20.227 1.00 92.81 97 ALA A C 1
ATOM 755 O O . ALA A 1 97 ? 8.750 2.117 -19.371 1.00 92.81 97 ALA A O 1
ATOM 756 N N . HIS A 1 98 ? 9.292 1.851 -21.520 1.00 93.06 98 HIS A N 1
ATOM 757 C CA . HIS A 1 98 ? 7.919 1.894 -22.006 1.00 93.06 98 HIS A CA 1
ATOM 758 C C . HIS A 1 98 ? 7.078 0.775 -21.385 1.00 93.06 98 HIS A C 1
ATOM 760 O O . HIS A 1 98 ? 6.051 1.072 -20.787 1.00 93.06 98 HIS A O 1
ATOM 766 N N . ALA A 1 99 ? 7.503 -0.490 -21.477 1.00 91.62 99 ALA A N 1
ATOM 767 C CA . ALA A 1 99 ? 6.763 -1.621 -20.914 1.00 91.62 99 ALA A CA 1
ATOM 768 C C . ALA A 1 99 ? 6.491 -1.419 -19.413 1.00 91.62 99 ALA A C 1
ATOM 770 O O . ALA A 1 99 ? 5.349 -1.511 -18.958 1.00 91.62 99 ALA A O 1
ATOM 771 N N . LYS A 1 100 ? 7.527 -1.041 -18.658 1.00 89.81 100 LYS A N 1
ATOM 772 C CA . LYS A 1 100 ? 7.435 -0.904 -17.208 1.00 89.81 100 LYS A CA 1
ATOM 773 C C . LYS A 1 100 ? 6.660 0.324 -16.754 1.00 89.81 100 LYS A C 1
ATOM 775 O O . LYS A 1 100 ? 5.860 0.178 -15.840 1.00 89.81 100 LYS A O 1
ATOM 780 N N . ASP A 1 101 ? 6.861 1.489 -17.358 1.00 89.56 101 ASP A N 1
ATOM 781 C CA . ASP A 1 101 ? 6.403 2.759 -16.778 1.00 89.56 101 ASP A CA 1
ATOM 782 C C . ASP A 1 101 ? 5.249 3.402 -17.562 1.00 89.56 101 ASP A C 1
ATOM 784 O O . ASP A 1 101 ? 4.466 4.154 -16.987 1.00 89.56 101 ASP A O 1
ATOM 788 N N . VAL A 1 102 ? 5.103 3.090 -18.855 1.00 89.94 102 VAL A N 1
ATOM 789 C CA . VAL A 1 102 ? 4.168 3.789 -19.760 1.00 89.94 102 VAL A CA 1
ATOM 790 C C . VAL A 1 102 ? 3.093 2.867 -20.340 1.00 89.94 102 VAL A C 1
ATOM 792 O O . VAL A 1 102 ? 1.985 3.305 -20.614 1.00 89.94 102 VAL A O 1
ATOM 795 N N . CYS A 1 103 ? 3.381 1.583 -20.544 1.00 93.69 103 CYS A N 1
ATOM 796 C CA . CYS A 1 103 ? 2.518 0.689 -21.307 1.00 93.69 103 CYS A CA 1
ATOM 797 C C . CYS A 1 103 ? 1.202 0.403 -20.574 1.00 93.69 103 CYS A C 1
ATOM 799 O O . CYS A 1 103 ? 1.188 -0.241 -19.526 1.00 93.69 103 CYS A O 1
ATOM 801 N N . ASP A 1 104 ? 0.083 0.808 -21.163 1.00 92.62 104 ASP A N 1
ATOM 802 C CA . ASP A 1 104 ? -1.266 0.570 -20.629 1.00 92.62 104 ASP A CA 1
ATOM 803 C C . ASP A 1 104 ? -1.649 -0.914 -20.523 1.00 92.62 104 ASP A C 1
ATOM 805 O O . ASP A 1 104 ? -2.546 -1.288 -19.764 1.00 92.62 104 ASP A O 1
ATOM 809 N N . TYR A 1 105 ? -0.962 -1.758 -21.291 1.00 92.69 105 TYR A N 1
ATOM 810 C CA . TYR A 1 105 ? -1.204 -3.194 -21.407 1.00 92.69 105 TYR A CA 1
ATOM 811 C C . TYR A 1 105 ? -0.214 -4.037 -20.590 1.00 92.69 105 TYR A C 1
ATOM 813 O O . TYR A 1 105 ? -0.203 -5.262 -20.713 1.00 92.69 105 TYR A O 1
ATOM 821 N N . GLU A 1 106 ? 0.625 -3.401 -19.773 1.00 92.94 106 GLU A N 1
ATOM 822 C CA . GLU A 1 106 ? 1.438 -4.110 -18.789 1.00 92.94 106 GLU A CA 1
ATOM 823 C C . GLU A 1 106 ? 0.555 -4.582 -17.628 1.00 92.94 106 GLU A C 1
ATOM 825 O O . GLU A 1 106 ? -0.338 -3.860 -17.176 1.00 92.94 106 GLU A O 1
ATOM 830 N N . GLU A 1 107 ? 0.800 -5.799 -17.148 1.00 91.69 107 GLU A N 1
ATOM 831 C CA . GLU A 1 107 ? 0.119 -6.342 -15.973 1.00 91.69 107 GLU A CA 1
ATOM 832 C C . GLU A 1 107 ? 0.776 -5.801 -14.708 1.00 91.69 107 GLU A C 1
ATOM 834 O O . GLU A 1 107 ? 1.964 -6.016 -14.470 1.00 91.69 107 GLU A O 1
ATOM 839 N N . VAL A 1 108 ? -0.005 -5.111 -13.882 1.00 91.75 108 VAL A N 1
ATOM 840 C CA . VAL A 1 108 ? 0.487 -4.484 -12.653 1.00 91.75 108 VAL A CA 1
ATOM 841 C C . VAL A 1 108 ? -0.199 -5.127 -11.458 1.00 91.75 108 VAL A C 1
ATOM 843 O O . VAL A 1 108 ? -1.394 -5.423 -11.491 1.00 91.75 108 VAL A O 1
ATOM 846 N N . ASP A 1 109 ? 0.556 -5.346 -10.384 1.00 90.44 109 ASP A N 1
ATOM 847 C CA . ASP A 1 109 ? -0.005 -5.856 -9.139 1.00 90.44 109 ASP A CA 1
ATOM 848 C C . ASP A 1 109 ? -0.968 -4.827 -8.520 1.00 90.44 109 ASP A C 1
ATOM 850 O O . ASP A 1 109 ? -0.695 -3.624 -8.462 1.00 90.44 109 ASP A O 1
ATOM 854 N N . CYS A 1 110 ? -2.120 -5.301 -8.043 1.00 89.19 110 CYS A N 1
ATOM 855 C CA . CYS A 1 110 ? -3.068 -4.442 -7.345 1.00 89.19 110 CYS A CA 1
ATOM 856 C C . CYS A 1 110 ? -2.441 -3.909 -6.034 1.00 89.19 110 CYS A C 1
ATOM 858 O O . CYS A 1 110 ? -1.910 -4.708 -5.263 1.00 89.19 110 CYS A O 1
ATOM 860 N N . PRO A 1 111 ? -2.570 -2.605 -5.698 1.00 85.50 111 PRO A N 1
ATOM 861 C CA . PRO A 1 111 ? -2.044 -2.036 -4.446 1.00 85.50 111 PRO A CA 1
ATOM 862 C C . PRO A 1 111 ? -2.590 -2.687 -3.167 1.00 85.50 111 PRO A C 1
ATOM 864 O O . PRO A 1 111 ? -2.052 -2.507 -2.077 1.00 85.50 111 PRO A O 1
ATOM 867 N N . SER A 1 112 ? -3.695 -3.426 -3.281 1.00 81.12 112 SER A N 1
ATOM 868 C CA . SER A 1 112 ? -4.315 -4.124 -2.161 1.00 81.12 112 SER A CA 1
ATOM 869 C C . SER A 1 112 ? -3.492 -5.365 -1.803 1.00 81.12 112 SER A C 1
ATOM 871 O O . SER A 1 112 ? -3.506 -6.343 -2.543 1.00 81.12 112 SER A O 1
ATOM 873 N N . ALA A 1 113 ? -2.849 -5.379 -0.631 1.00 73.62 113 ALA A N 1
ATOM 874 C CA . ALA A 1 113 ? -1.919 -6.440 -0.205 1.00 73.62 113 ALA A CA 1
ATOM 875 C C . ALA A 1 113 ? -2.482 -7.880 -0.239 1.00 73.62 113 ALA A C 1
ATOM 877 O O . ALA A 1 113 ? -1.725 -8.845 -0.309 1.00 73.62 113 ALA A O 1
ATOM 878 N N . LYS A 1 114 ? -3.810 -8.048 -0.170 1.00 77.94 114 LYS A N 1
ATOM 879 C CA . LYS A 1 114 ? -4.484 -9.361 -0.214 1.00 77.94 114 LYS A CA 1
ATOM 880 C C . LYS A 1 114 ? -5.054 -9.718 -1.593 1.00 77.94 114 LYS A C 1
ATOM 882 O O . LYS A 1 114 ? -5.668 -10.776 -1.733 1.00 77.94 114 LYS A O 1
ATOM 887 N N . CYS A 1 115 ? -4.900 -8.853 -2.594 1.00 85.38 115 CYS A N 1
ATOM 888 C CA . CYS A 1 115 ? -5.369 -9.106 -3.949 1.00 85.38 115 CYS A CA 1
ATOM 889 C C . CYS A 1 115 ? -4.260 -9.772 -4.774 1.00 85.38 115 CYS A C 1
ATOM 891 O O . CYS A 1 115 ? -3.166 -9.235 -4.889 1.00 85.38 115 CYS A O 1
ATOM 893 N N . LYS A 1 116 ? -4.541 -10.949 -5.345 1.00 85.38 116 LYS A N 1
ATOM 894 C CA . LYS A 1 116 ? -3.590 -11.691 -6.195 1.00 85.38 116 LYS A CA 1
ATOM 895 C C . LYS A 1 116 ? -3.786 -11.435 -7.692 1.00 85.38 116 LYS A C 1
ATOM 897 O O . LYS A 1 116 ? -3.063 -12.012 -8.498 1.00 85.38 116 LYS A O 1
ATOM 902 N N . SER A 1 117 ? -4.789 -10.646 -8.081 1.00 85.00 117 SER A N 1
ATOM 903 C CA . SER A 1 117 ? -5.038 -10.365 -9.493 1.00 85.00 117 SER A CA 1
ATOM 904 C C . SER A 1 117 ? -4.049 -9.336 -10.022 1.00 85.00 117 SER A C 1
ATOM 906 O O . SER A 1 117 ? -3.764 -8.347 -9.342 1.00 85.00 117 SER A O 1
ATOM 908 N N . LYS A 1 118 ? -3.617 -9.541 -11.265 1.00 90.38 118 LYS A N 1
ATOM 909 C CA . LYS A 1 118 ? -2.759 -8.625 -12.013 1.00 90.38 118 LYS A CA 1
ATOM 910 C C . LYS A 1 118 ? -3.558 -7.982 -13.147 1.00 90.38 118 LYS A C 1
ATOM 912 O O . LYS A 1 118 ? -3.557 -8.510 -14.259 1.00 90.38 118 LYS A O 1
ATOM 917 N N . PRO A 1 119 ? -4.349 -6.931 -12.871 1.00 90.56 119 PRO A N 1
ATOM 918 C CA . PRO A 1 119 ? -5.041 -6.208 -13.929 1.00 90.56 119 PRO A CA 1
ATOM 919 C C . PRO A 1 119 ? -4.041 -5.517 -14.868 1.00 90.56 119 PRO A C 1
ATOM 921 O O . PRO A 1 119 ? -2.908 -5.211 -14.488 1.00 90.56 119 PRO A O 1
ATOM 924 N N . LEU A 1 120 ? -4.481 -5.232 -16.094 1.00 92.06 120 LEU A N 1
ATOM 925 C CA . LEU A 1 120 ? -3.749 -4.339 -16.991 1.00 92.06 120 LEU A CA 1
ATOM 926 C C . LEU A 1 120 ? -3.708 -2.932 -16.384 1.00 92.06 120 LEU A C 1
ATOM 928 O O . LEU A 1 120 ? -4.666 -2.515 -15.729 1.00 92.06 120 LEU A O 1
ATOM 932 N N . ARG A 1 121 ? -2.637 -2.173 -16.630 1.00 91.69 121 ARG A N 1
ATOM 933 C CA . ARG A 1 121 ? -2.470 -0.802 -16.117 1.00 91.69 121 ARG A CA 1
ATOM 934 C C . ARG A 1 121 ? -3.677 0.099 -16.406 1.00 91.69 121 ARG A C 1
ATOM 936 O O . ARG A 1 121 ? -4.136 0.780 -15.493 1.00 91.69 121 ARG A O 1
ATOM 943 N N . LYS A 1 122 ? -4.244 0.046 -17.616 1.00 90.31 122 LYS A N 1
ATOM 944 C CA . LYS A 1 122 ? -5.470 0.792 -17.976 1.00 90.31 122 LYS A CA 1
ATOM 945 C C . LYS A 1 122 ? -6.708 0.392 -17.163 1.00 90.31 122 LYS A C 1
ATOM 947 O O . LYS A 1 122 ? -7.568 1.222 -16.889 1.00 90.31 122 LYS A O 1
ATOM 952 N N . ASP A 1 123 ? -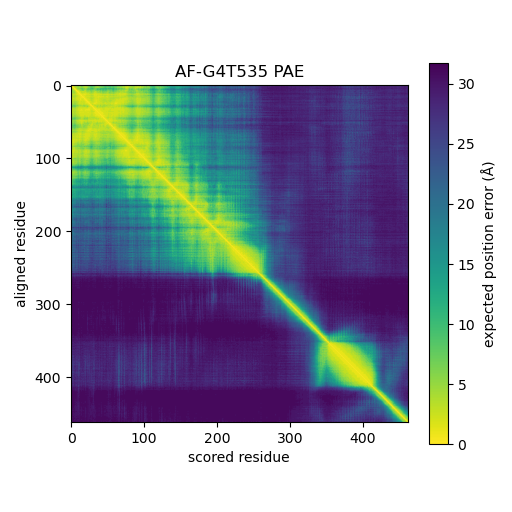6.784 -0.874 -16.763 1.00 90.56 123 ASP A N 1
ATOM 953 C CA . ASP A 1 123 ? -7.929 -1.453 -16.059 1.00 90.56 123 ASP A CA 1
ATOM 954 C C . ASP A 1 123 ? -7.740 -1.401 -14.536 1.00 90.56 123 ASP A C 1
ATOM 956 O O . ASP A 1 123 ? -8.639 -1.775 -13.779 1.00 90.56 123 ASP A O 1
ATOM 960 N N . LEU A 1 124 ? -6.587 -0.912 -14.062 1.00 89.00 124 LEU A N 1
ATOM 961 C CA . LEU A 1 124 ? -6.251 -0.839 -12.646 1.00 89.00 124 LEU A CA 1
ATOM 962 C C . LEU A 1 124 ? -7.239 0.041 -11.876 1.00 89.00 124 LEU A C 1
ATOM 964 O O . LEU A 1 124 ? -7.671 -0.348 -10.795 1.00 89.00 124 LEU A O 1
ATOM 968 N N . SER A 1 125 ? -7.634 1.192 -12.424 1.00 86.81 125 SER A N 1
ATOM 969 C CA . SER A 1 125 ? -8.601 2.092 -11.779 1.00 86.81 125 SER A CA 1
ATOM 970 C C . SER A 1 125 ? -9.977 1.441 -11.636 1.00 86.81 125 SER A C 1
ATOM 972 O O . SER A 1 125 ? -10.583 1.495 -10.567 1.00 86.81 125 SER A O 1
ATOM 974 N N . THR A 1 126 ? -10.449 0.756 -12.680 1.00 89.38 126 THR A N 1
ATOM 975 C CA . THR A 1 126 ? -11.712 0.006 -12.643 1.00 89.38 126 THR A CA 1
ATOM 976 C C . THR A 1 126 ? -11.630 -1.129 -11.627 1.00 89.38 126 THR A C 1
ATOM 978 O O . THR A 1 126 ? -12.511 -1.271 -10.780 1.00 89.38 126 THR A O 1
ATOM 981 N N . HIS A 1 127 ? -10.528 -1.884 -11.643 1.00 89.19 127 HIS A N 1
ATOM 982 C CA . HIS A 1 127 ? -10.280 -2.946 -10.679 1.00 89.19 127 HIS A CA 1
ATOM 983 C C . HIS A 1 127 ? -10.224 -2.417 -9.243 1.00 89.19 127 HIS A C 1
ATOM 985 O O . HIS A 1 127 ? -10.805 -3.035 -8.364 1.00 89.19 127 HIS A O 1
ATOM 991 N N . GLN A 1 128 ? -9.588 -1.276 -8.968 1.00 85.62 128 GLN A N 1
ATOM 992 C CA . GLN A 1 128 ? -9.549 -0.690 -7.619 1.00 85.62 128 GLN A CA 1
ATOM 993 C C . GLN A 1 128 ? -10.954 -0.419 -7.064 1.00 85.62 128 GLN A C 1
ATOM 995 O O . GLN A 1 128 ? -11.195 -0.620 -5.871 1.00 85.62 128 GLN A O 1
ATOM 1000 N N . LEU A 1 129 ? -11.897 -0.024 -7.925 1.00 85.06 129 LEU A N 1
ATOM 1001 C CA . LEU A 1 129 ? -13.292 0.181 -7.543 1.00 85.06 129 LEU A CA 1
ATOM 1002 C C . LEU A 1 129 ? -14.039 -1.140 -7.335 1.00 85.06 129 LEU A C 1
ATOM 1004 O O . LEU A 1 129 ? -14.851 -1.219 -6.419 1.00 85.06 129 LEU A O 1
ATOM 1008 N N . THR A 1 130 ? -13.768 -2.178 -8.121 1.00 85.00 130 THR A N 1
ATOM 1009 C CA . THR A 1 130 ? -14.476 -3.470 -8.029 1.00 85.00 130 THR A CA 1
ATOM 1010 C C . THR A 1 130 ? -13.727 -4.537 -7.227 1.00 85.00 130 THR A C 1
ATOM 1012 O O . THR A 1 130 ? -14.181 -5.671 -7.146 1.00 85.00 130 THR A O 1
ATOM 1015 N N . CYS A 1 131 ? -12.563 -4.220 -6.661 1.00 87.69 131 CYS A N 1
ATOM 1016 C CA . CYS A 1 131 ? -11.725 -5.178 -5.952 1.00 87.69 131 CYS A CA 1
ATOM 1017 C C . CYS A 1 131 ? -12.331 -5.510 -4.588 1.00 87.69 131 CYS A C 1
ATOM 1019 O O . CYS A 1 131 ? -12.410 -4.655 -3.707 1.00 87.69 131 CYS A O 1
ATOM 1021 N N . ASP A 1 132 ? -12.651 -6.783 -4.362 1.00 83.19 132 ASP A N 1
ATOM 1022 C CA . ASP A 1 132 ? -13.165 -7.276 -3.075 1.00 83.19 132 ASP A CA 1
ATOM 1023 C C . ASP A 1 132 ? -12.179 -7.073 -1.917 1.00 83.19 132 ASP A C 1
ATOM 1025 O O . ASP A 1 132 ? -12.547 -7.047 -0.744 1.00 83.19 132 ASP A O 1
ATOM 1029 N N . ARG A 1 133 ? -10.890 -6.936 -2.231 1.00 84.75 133 ARG A N 1
ATOM 1030 C CA . ARG A 1 133 ? -9.820 -6.718 -1.253 1.00 84.75 133 ARG A CA 1
ATOM 1031 C C . ARG A 1 133 ? -9.415 -5.252 -1.126 1.00 84.75 133 ARG A C 1
ATOM 1033 O O . ARG A 1 133 ? -8.462 -4.980 -0.395 1.00 84.75 133 ARG A O 1
ATOM 1040 N N . ARG A 1 134 ? -10.129 -4.325 -1.780 1.00 87.38 134 ARG A N 1
ATOM 1041 C CA . ARG A 1 134 ? -9.902 -2.885 -1.613 1.00 87.38 134 ARG A CA 1
ATOM 1042 C C . ARG A 1 134 ? -10.058 -2.507 -0.145 1.00 87.38 134 ARG A C 1
ATOM 1044 O O . ARG A 1 134 ? -10.910 -3.048 0.562 1.00 87.38 134 ARG A O 1
ATOM 1051 N N . THR A 1 135 ? -9.231 -1.586 0.318 1.00 86.38 135 THR A N 1
ATOM 1052 C CA . THR A 1 135 ? -9.294 -1.087 1.689 1.00 86.38 135 THR A CA 1
ATOM 1053 C C . THR A 1 135 ? -10.326 0.026 1.790 1.00 86.38 135 THR A C 1
ATOM 1055 O O . THR A 1 135 ? -10.268 0.990 1.029 1.00 86.38 135 THR A O 1
ATOM 1058 N N . ILE A 1 136 ? -11.249 -0.098 2.735 1.00 88.56 136 ILE A N 1
ATOM 1059 C CA . ILE A 1 136 ? -12.247 0.914 3.078 1.00 88.56 136 ILE A CA 1
ATOM 1060 C C . ILE A 1 136 ? -12.068 1.328 4.542 1.00 88.56 136 ILE A C 1
ATOM 1062 O O . ILE A 1 136 ? -11.540 0.562 5.348 1.00 88.56 136 ILE A O 1
ATOM 1066 N N . GLN A 1 137 ? -12.515 2.529 4.898 1.00 90.00 137 GLN A N 1
ATOM 1067 C CA . GLN A 1 137 ? -12.581 2.958 6.295 1.00 90.00 137 GLN A CA 1
ATOM 1068 C C . GLN A 1 137 ? -13.969 2.679 6.861 1.00 90.00 137 GLN A C 1
ATOM 1070 O O . GLN A 1 137 ? -14.981 2.964 6.219 1.00 90.00 137 GLN A O 1
ATOM 1075 N N . CYS A 1 138 ? -14.023 2.125 8.069 1.00 89.31 138 CYS A N 1
ATOM 1076 C CA . CYS A 1 138 ? -15.281 1.979 8.788 1.00 89.31 138 CYS A CA 1
ATOM 1077 C C . CYS A 1 138 ? -15.863 3.360 9.130 1.00 89.31 138 CYS A C 1
ATOM 1079 O O . CYS A 1 138 ? -15.164 4.197 9.693 1.00 89.31 138 CYS A O 1
ATOM 1081 N N . ALA A 1 139 ? -17.147 3.588 8.844 1.00 86.75 139 ALA A N 1
ATOM 1082 C CA . ALA A 1 139 ? -17.814 4.862 9.134 1.00 86.75 139 ALA A CA 1
ATOM 1083 C C . ALA A 1 139 ? -17.946 5.160 10.639 1.00 86.75 139 ALA A C 1
ATOM 1085 O O . ALA A 1 139 ? -18.102 6.315 11.015 1.00 86.75 139 ALA A O 1
ATOM 1086 N N . ALA A 1 140 ? -17.895 4.126 11.484 1.00 85.06 140 ALA A N 1
ATOM 1087 C CA . ALA A 1 140 ? -18.059 4.260 12.927 1.00 85.06 140 ALA A CA 1
ATOM 1088 C C . ALA A 1 140 ? -16.718 4.388 13.668 1.00 85.06 140 ALA A C 1
ATOM 1090 O O . ALA A 1 140 ? -16.551 5.288 14.480 1.00 85.06 140 ALA A O 1
ATOM 1091 N N . CYS A 1 141 ? -15.753 3.498 13.397 1.00 86.31 141 CYS A N 1
ATOM 1092 C CA . CYS A 1 141 ? -14.474 3.465 14.122 1.00 86.31 141 CYS A CA 1
ATOM 1093 C C . CYS A 1 141 ? -13.270 3.985 13.320 1.00 86.31 141 CYS A C 1
ATOM 1095 O O . CYS A 1 141 ? -12.149 3.951 13.821 1.00 86.31 141 CYS A O 1
ATOM 1097 N N . HIS A 1 142 ? -13.465 4.392 12.060 1.00 85.69 142 HIS A N 1
ATOM 1098 C CA . HIS A 1 142 ? -12.411 4.835 11.134 1.00 85.69 142 HIS A CA 1
ATOM 1099 C C . HIS A 1 142 ? -11.264 3.838 10.898 1.00 85.69 142 HIS A C 1
ATOM 1101 O O . HIS A 1 142 ? -10.260 4.175 10.271 1.00 85.69 142 HIS A O 1
ATOM 1107 N N . GLN A 1 143 ? -11.414 2.584 11.330 1.00 86.69 143 GLN A N 1
ATOM 1108 C CA . GLN A 1 143 ? -10.416 1.553 11.092 1.00 86.69 143 GLN A CA 1
ATOM 1109 C C . GLN A 1 143 ? -10.379 1.176 9.608 1.00 86.69 143 GLN A C 1
ATOM 1111 O O . GLN A 1 143 ? -11.418 0.941 8.983 1.00 86.69 143 GLN A O 1
ATOM 1116 N N . THR A 1 144 ? -9.170 1.096 9.054 1.00 89.56 144 THR A N 1
ATOM 1117 C CA . THR A 1 144 ? -8.935 0.618 7.690 1.00 89.56 144 THR A CA 1
ATOM 1118 C C . THR A 1 144 ? -9.096 -0.898 7.646 1.00 89.56 144 THR A C 1
ATOM 1120 O O . THR A 1 144 ? -8.317 -1.635 8.251 1.00 89.56 144 THR A O 1
ATOM 1123 N N . ILE A 1 145 ? -10.099 -1.369 6.913 1.00 87.81 145 ILE A N 1
ATOM 1124 C CA . ILE A 1 145 ? -10.452 -2.785 6.768 1.00 87.81 145 ILE A CA 1
ATOM 1125 C C . ILE A 1 145 ? -10.584 -3.144 5.287 1.00 87.81 145 ILE A C 1
ATOM 1127 O O . ILE A 1 145 ? -10.758 -2.270 4.441 1.00 87.81 145 ILE A O 1
ATOM 1131 N N . SER A 1 146 ? -10.486 -4.428 4.941 1.00 87.50 146 SER A N 1
ATOM 1132 C CA . SER A 1 146 ? -10.740 -4.857 3.561 1.00 87.50 146 SER A CA 1
ATOM 1133 C C . SER A 1 146 ? -12.246 -4.940 3.289 1.00 87.50 146 SER A C 1
ATOM 1135 O O . SER A 1 146 ? -13.013 -5.258 4.196 1.00 87.50 146 SER A O 1
ATOM 1137 N N . PHE A 1 147 ? -12.680 -4.664 2.057 1.00 85.94 147 PHE A N 1
ATOM 1138 C CA . PHE A 1 147 ? -14.100 -4.682 1.691 1.00 85.94 147 PHE A CA 1
ATOM 1139 C C . PHE A 1 147 ? -14.751 -6.057 1.931 1.00 85.94 147 PHE A C 1
ATOM 1141 O O . PHE A 1 147 ? -15.854 -6.121 2.460 1.00 85.94 147 PHE A O 1
ATOM 1148 N N . ALA A 1 148 ? -14.042 -7.155 1.659 1.00 84.25 148 ALA A N 1
ATOM 1149 C CA . ALA A 1 148 ? -14.490 -8.513 1.980 1.00 84.25 148 ALA A CA 1
ATOM 1150 C C . ALA A 1 148 ? -14.728 -8.743 3.486 1.00 84.25 148 ALA A C 1
ATOM 1152 O O . ALA A 1 148 ? -15.617 -9.500 3.861 1.00 84.25 148 ALA A O 1
ATOM 1153 N N . ASP A 1 149 ? -13.953 -8.079 4.348 1.00 85.38 149 ASP A N 1
ATOM 1154 C CA . ASP A 1 149 ? -14.066 -8.210 5.805 1.00 85.38 149 ASP A CA 1
ATOM 1155 C C . ASP A 1 149 ? -15.046 -7.174 6.404 1.00 85.38 149 ASP A C 1
ATOM 1157 O O . ASP A 1 149 ? -15.247 -7.141 7.619 1.00 85.38 149 ASP A O 1
ATOM 1161 N N . ALA A 1 150 ? -15.663 -6.320 5.575 1.00 86.38 150 ALA A N 1
ATOM 1162 C CA . ALA A 1 150 ? -16.495 -5.204 6.024 1.00 86.38 150 ALA A CA 1
ATOM 1163 C C . ALA A 1 150 ? -17.765 -5.649 6.757 1.00 86.38 150 ALA A C 1
ATOM 1165 O O . ALA A 1 150 ? -18.151 -5.017 7.740 1.00 86.38 150 ALA A O 1
ATOM 1166 N N . GLU A 1 151 ? -18.399 -6.734 6.308 1.00 85.31 151 GLU A N 1
ATOM 1167 C CA . GLU A 1 151 ? -19.612 -7.261 6.944 1.00 85.31 151 GLU A CA 1
ATOM 1168 C C . GLU A 1 151 ? -19.294 -7.856 8.321 1.00 85.31 151 GLU A C 1
ATOM 1170 O O . GLU A 1 151 ? -19.892 -7.479 9.325 1.00 85.31 151 GLU A O 1
ATOM 1175 N N . VAL A 1 152 ? -18.244 -8.680 8.393 1.00 88.06 152 VAL A N 1
ATOM 1176 C CA . VAL A 1 152 ? -17.762 -9.272 9.652 1.00 88.06 152 VAL A CA 1
ATOM 1177 C C . VAL A 1 152 ? -17.322 -8.186 10.636 1.00 88.06 152 VAL A C 1
ATOM 1179 O O . VAL A 1 152 ? -17.567 -8.286 11.840 1.00 88.06 152 VAL A O 1
ATOM 1182 N N . HIS A 1 153 ? -16.674 -7.129 10.138 1.00 88.31 153 HIS A N 1
ATOM 1183 C CA . HIS A 1 153 ? -16.320 -5.987 10.966 1.00 88.31 153 HIS A CA 1
ATOM 1184 C C . HIS A 1 153 ? -17.564 -5.251 11.467 1.00 88.31 153 HIS A C 1
ATOM 1186 O O . HIS A 1 153 ? -17.597 -4.909 12.640 1.00 88.31 153 HIS A O 1
ATOM 1192 N N . ARG A 1 154 ? -18.600 -5.026 10.647 1.00 85.44 154 ARG A N 1
ATOM 1193 C CA . ARG A 1 154 ? -19.834 -4.335 11.072 1.00 85.44 154 ARG A CA 1
ATOM 1194 C C . ARG A 1 154 ? -20.490 -5.025 12.274 1.00 85.44 154 ARG A C 1
ATOM 1196 O O . ARG A 1 154 ? -20.852 -4.363 13.252 1.00 85.44 154 ARG A O 1
ATOM 1203 N N . GLU A 1 155 ? -20.553 -6.353 12.250 1.00 84.75 155 GLU A N 1
ATOM 1204 C CA . GLU A 1 155 ? -21.094 -7.163 13.350 1.00 84.75 155 GLU A CA 1
ATOM 1205 C C . GLU A 1 155 ? -20.268 -7.075 14.642 1.00 84.75 155 GLU A C 1
ATOM 1207 O O . GLU A 1 155 ? -20.827 -7.158 15.731 1.00 84.75 155 GLU A O 1
ATOM 1212 N N . LYS A 1 156 ? -18.950 -6.868 14.540 1.00 84.88 156 LYS A N 1
ATOM 1213 C CA . LYS A 1 156 ? -18.020 -6.856 15.687 1.00 84.88 156 LYS A CA 1
ATOM 1214 C C . LYS A 1 156 ? -17.455 -5.477 16.032 1.00 84.88 156 LYS A C 1
ATOM 1216 O O . LYS A 1 156 ? -16.677 -5.355 16.971 1.00 84.88 156 LYS A O 1
ATOM 1221 N N . CYS A 1 157 ? -17.818 -4.442 15.281 1.00 89.00 157 CYS A N 1
ATOM 1222 C CA . CYS A 1 157 ? -17.275 -3.099 15.431 1.00 89.00 157 CYS A CA 1
ATOM 1223 C C . CYS A 1 157 ? -17.623 -2.544 16.825 1.00 89.00 157 CYS A C 1
ATOM 1225 O O . CYS A 1 157 ? -18.812 -2.467 17.148 1.00 89.00 157 CYS A O 1
ATOM 1227 N N . PRO A 1 158 ? -16.637 -2.137 17.641 1.00 84.88 158 PRO A N 1
ATOM 1228 C CA . PRO A 1 158 ? -16.891 -1.564 18.967 1.00 84.88 158 PRO A CA 1
ATOM 1229 C C . PRO A 1 158 ? -17.725 -0.280 18.906 1.00 84.88 158 PRO A C 1
ATOM 1231 O O . PRO A 1 158 ? -18.568 -0.036 19.763 1.00 84.88 158 PRO A O 1
ATOM 1234 N N . CYS A 1 159 ? -17.537 0.505 17.844 1.00 84.56 159 CYS A N 1
ATOM 1235 C CA . CYS A 1 159 ? -18.194 1.794 17.662 1.00 84.56 159 CYS A CA 1
ATOM 1236 C C . CYS A 1 159 ? -19.551 1.696 16.943 1.00 84.56 159 CYS A C 1
ATOM 1238 O O . CYS A 1 159 ? -20.171 2.721 16.671 1.00 84.56 159 CYS A O 1
ATOM 1240 N N . ALA A 1 160 ? -20.019 0.494 16.586 1.00 85.94 160 ALA A N 1
ATOM 1241 C CA . ALA A 1 160 ? -21.322 0.356 15.945 1.00 85.94 160 ALA A CA 1
ATOM 1242 C C . ALA A 1 160 ? -22.444 0.726 16.919 1.00 85.94 160 ALA A C 1
ATOM 1244 O O . ALA A 1 160 ? -22.478 0.250 18.054 1.00 85.94 160 ALA A O 1
ATOM 1245 N N . ILE A 1 161 ? -23.385 1.536 16.447 1.00 85.06 161 ILE A N 1
ATOM 1246 C CA . ILE A 1 161 ? -24.590 1.887 17.194 1.00 85.06 161 ILE A CA 1
ATOM 1247 C C . ILE A 1 161 ? -25.532 0.682 17.162 1.00 85.06 161 ILE A C 1
ATOM 1249 O O . ILE A 1 161 ? -25.800 0.119 16.101 1.00 85.06 161 ILE A O 1
ATOM 1253 N N . THR A 1 162 ? -25.977 0.244 18.334 1.00 86.00 162 THR A N 1
ATOM 1254 C CA . THR A 1 162 ? -26.924 -0.858 18.515 1.00 86.00 162 THR A CA 1
ATOM 1255 C C . THR A 1 162 ? -27.999 -0.413 19.507 1.00 86.00 162 THR A C 1
ATOM 1257 O O . THR A 1 162 ? -27.677 0.175 20.538 1.00 86.00 162 THR A O 1
ATOM 1260 N N . ALA A 1 163 ? -29.267 -0.698 19.213 1.00 88.56 163 ALA A N 1
ATOM 1261 C CA . ALA A 1 163 ? -30.366 -0.393 20.123 1.00 88.56 163 ALA A CA 1
ATOM 1262 C C . ALA A 1 163 ? -30.357 -1.340 21.335 1.00 88.56 163 ALA A C 1
ATOM 1264 O O . ALA A 1 163 ? -30.157 -2.551 21.191 1.00 88.56 163 ALA A O 1
ATOM 1265 N N . CYS A 1 164 ? -30.588 -0.804 22.533 1.00 88.00 164 CYS A N 1
ATOM 1266 C CA . CYS A 1 164 ? -30.802 -1.619 23.727 1.00 88.00 164 CYS A CA 1
ATOM 1267 C C . CYS A 1 164 ? -32.096 -2.438 23.592 1.00 88.00 164 CYS A C 1
ATOM 1269 O O . CYS A 1 164 ? -33.141 -1.891 23.249 1.00 88.00 164 CYS A O 1
ATOM 1271 N N . LEU A 1 165 ? -32.051 -3.731 23.919 1.00 85.62 165 LEU A N 1
ATOM 1272 C CA . LEU A 1 165 ? -33.227 -4.611 23.865 1.00 85.62 165 LEU A CA 1
ATOM 1273 C C . LEU A 1 165 ? -34.286 -4.266 24.924 1.00 85.62 165 LEU A C 1
ATOM 1275 O O . LEU A 1 165 ? -35.464 -4.528 24.704 1.00 85.62 165 LEU A O 1
ATOM 1279 N N . ASP A 1 166 ? -33.874 -3.670 26.044 1.00 84.56 166 ASP A N 1
ATOM 1280 C CA . ASP A 1 166 ? -34.763 -3.356 27.164 1.00 84.56 166 ASP A CA 1
ATOM 1281 C C . ASP A 1 166 ? -35.396 -1.961 27.054 1.00 84.56 166 ASP A C 1
ATOM 1283 O O . ASP A 1 166 ? -36.561 -1.781 27.399 1.00 84.56 166 ASP A O 1
ATOM 1287 N N . CYS A 1 167 ? -34.644 -0.957 26.578 1.00 85.12 167 CYS A N 1
ATOM 1288 C CA . CYS A 1 167 ? -35.122 0.432 26.507 1.00 85.12 167 CYS A CA 1
ATOM 1289 C C . CYS A 1 167 ? -35.233 1.016 25.092 1.00 85.12 167 CYS A C 1
ATOM 1291 O O . CYS A 1 167 ? -35.782 2.104 24.931 1.00 85.12 167 CYS A O 1
ATOM 1293 N N . GLY A 1 168 ? -34.711 0.336 24.068 1.00 84.88 168 GLY A N 1
ATOM 1294 C CA . GLY A 1 168 ? -34.764 0.787 22.674 1.00 84.88 168 GLY A CA 1
ATOM 1295 C C . GLY A 1 168 ? -33.863 1.978 22.328 1.00 84.88 168 GLY A C 1
ATOM 1296 O O . GLY A 1 168 ? -33.902 2.436 21.192 1.00 84.88 168 GLY A O 1
ATOM 1297 N N . VAL A 1 169 ? -33.059 2.492 23.268 1.00 87.50 169 VAL A N 1
ATOM 1298 C CA . VAL A 1 169 ? -32.148 3.622 23.019 1.00 87.50 169 VAL A CA 1
ATOM 1299 C C . VAL A 1 169 ? -30.934 3.163 22.212 1.00 87.50 169 VAL A C 1
ATOM 1301 O O . VAL A 1 169 ? -30.344 2.120 22.501 1.00 87.50 169 VAL A O 1
ATOM 1304 N N . ASP A 1 170 ? -30.552 3.969 21.224 1.00 89.19 170 ASP A N 1
ATOM 1305 C CA . ASP A 1 170 ? -29.363 3.774 20.398 1.00 89.19 170 ASP A CA 1
ATOM 1306 C C . ASP A 1 170 ? -28.089 4.070 21.194 1.00 89.19 170 ASP A C 1
ATOM 1308 O O . ASP A 1 170 ? -27.850 5.201 21.623 1.00 89.19 170 ASP A O 1
ATOM 1312 N N . ILE A 1 171 ? -27.262 3.045 21.403 1.00 85.62 171 ILE A N 1
ATOM 1313 C CA . ILE A 1 171 ? -26.039 3.134 22.207 1.00 85.62 171 ILE A CA 1
ATOM 1314 C C . ILE A 1 171 ? -24.876 2.543 21.416 1.00 85.62 171 ILE A C 1
ATOM 1316 O O . ILE A 1 171 ? -25.029 1.598 20.639 1.00 85.62 171 ILE A O 1
ATOM 1320 N N . VAL A 1 172 ? -23.682 3.094 21.611 1.00 87.31 172 VAL A N 1
ATOM 1321 C CA . VAL A 1 172 ? -22.457 2.531 21.039 1.00 87.31 172 VAL A CA 1
ATOM 1322 C C . VAL A 1 172 ? -22.191 1.162 21.671 1.00 87.31 172 VAL A C 1
ATOM 1324 O O . VAL A 1 172 ? -22.253 1.017 22.888 1.00 87.31 172 VAL A O 1
ATOM 1327 N N . ARG A 1 173 ? -21.879 0.142 20.864 1.00 85.12 173 ARG A N 1
ATOM 1328 C CA . ARG A 1 173 ? -21.704 -1.244 21.332 1.00 85.12 173 ARG A CA 1
ATOM 1329 C C . ARG A 1 173 ? -20.714 -1.376 22.495 1.00 85.12 173 ARG A C 1
ATOM 1331 O O . ARG A 1 173 ? -20.977 -2.146 23.412 1.00 85.12 173 ARG A O 1
ATOM 1338 N N . GLU A 1 174 ? -19.624 -0.615 22.493 1.00 84.88 174 GLU A N 1
ATOM 1339 C CA . GLU A 1 174 ? -18.664 -0.551 23.606 1.00 84.88 174 GLU A CA 1
ATOM 1340 C C . GLU A 1 174 ? -19.294 -0.076 24.928 1.00 84.88 174 GLU A C 1
ATOM 1342 O O . GLU A 1 174 ? -18.987 -0.594 25.999 1.00 84.88 174 GLU A O 1
ATOM 1347 N N . GLU A 1 175 ? -20.241 0.858 24.867 1.00 85.00 175 GLU A N 1
ATOM 1348 C CA . GLU A 1 175 ? -20.928 1.395 26.042 1.00 85.00 175 GLU A CA 1
ATOM 1349 C C . GLU A 1 175 ? -22.145 0.564 26.467 1.00 85.00 175 GLU A C 1
ATOM 1351 O O . GLU A 1 175 ? -22.727 0.826 27.521 1.00 85.00 175 GLU A O 1
ATOM 1356 N N . MET A 1 176 ? -22.519 -0.461 25.692 1.00 84.44 176 MET A N 1
ATOM 1357 C CA . MET A 1 176 ? -23.691 -1.300 25.958 1.00 84.44 176 MET A CA 1
ATOM 1358 C C . MET A 1 176 ? -23.611 -1.990 27.324 1.00 84.44 176 MET A C 1
ATOM 1360 O O . MET A 1 176 ? -24.624 -2.114 28.008 1.00 84.44 176 MET A O 1
ATOM 1364 N N . GLN A 1 177 ? -22.412 -2.391 27.764 1.00 85.12 177 GLN A N 1
ATOM 1365 C CA . GLN A 1 177 ? -22.227 -2.995 29.086 1.00 85.12 177 GLN A CA 1
ATOM 1366 C C . GLN A 1 177 ? -22.539 -1.993 30.206 1.00 85.12 177 GLN A C 1
ATOM 1368 O O . GLN A 1 177 ? -23.350 -2.270 31.089 1.00 85.12 177 GLN A O 1
ATOM 1373 N N . ARG A 1 178 ? -21.954 -0.792 30.119 1.00 87.19 178 ARG A N 1
ATOM 1374 C CA . ARG A 1 178 ? -22.189 0.302 31.071 1.00 87.19 178 ARG A CA 1
ATOM 1375 C C . ARG A 1 178 ? -23.655 0.737 31.069 1.00 87.19 178 ARG A C 1
ATOM 1377 O O . ARG A 1 178 ? -24.211 1.042 32.120 1.00 87.19 178 ARG A O 1
ATOM 1384 N N . HIS A 1 179 ? -24.296 0.737 29.900 1.00 87.56 179 HIS A N 1
ATOM 1385 C CA . HIS A 1 179 ? -25.724 0.990 29.798 1.00 87.56 179 HIS A CA 1
ATOM 1386 C C . HIS A 1 179 ? -26.553 -0.126 30.442 1.00 87.56 179 HIS A C 1
ATOM 1388 O O . HIS A 1 179 ? -27.445 0.196 31.208 1.00 87.56 179 HIS A O 1
ATOM 1394 N N . GLY A 1 180 ? -26.273 -1.414 30.220 1.00 85.25 180 GLY A N 1
ATOM 1395 C CA . GLY A 1 180 ? -27.019 -2.512 30.858 1.00 85.25 180 GLY A CA 1
ATOM 1396 C C . GLY A 1 180 ? -27.002 -2.438 32.393 1.00 85.25 180 GLY A C 1
ATOM 1397 O O . GLY A 1 180 ? -28.019 -2.645 33.065 1.00 85.25 180 GLY A O 1
ATOM 1398 N N . GLU A 1 181 ? -25.876 -2.020 32.970 1.00 85.62 181 GLU A N 1
ATOM 1399 C CA . GLU A 1 181 ? -25.732 -1.781 34.413 1.00 85.62 181 GLU A CA 1
ATOM 1400 C C . GLU A 1 181 ? -26.523 -0.567 34.931 1.00 85.62 181 GLU A C 1
ATOM 1402 O O . GLU A 1 181 ? -26.865 -0.538 36.111 1.00 85.62 181 GLU A O 1
ATOM 1407 N N . ALA A 1 182 ? -26.903 0.380 34.064 1.00 84.56 182 ALA A N 1
ATOM 1408 C CA . ALA A 1 182 ? -27.631 1.607 34.422 1.00 84.56 182 ALA A CA 1
ATOM 1409 C C . ALA A 1 182 ? -29.023 1.760 33.762 1.00 84.56 182 ALA A C 1
ATOM 1411 O O . ALA A 1 182 ? -29.758 2.689 34.083 1.00 84.56 182 ALA A O 1
ATOM 1412 N N . CYS A 1 183 ? -29.414 0.850 32.869 1.00 88.62 183 CYS A N 1
ATOM 1413 C CA . CYS A 1 183 ? -30.658 0.900 32.109 1.00 88.62 183 CYS A CA 1
ATOM 1414 C C . CYS A 1 183 ? -31.883 0.868 33.047 1.00 88.62 183 CYS A C 1
ATOM 1416 O O . CYS A 1 183 ? -31.970 -0.034 33.888 1.00 88.62 183 CYS A O 1
ATOM 1418 N N . PRO A 1 184 ? -32.825 1.823 32.927 1.00 83.50 184 PRO A N 1
ATOM 1419 C CA . PRO A 1 184 ? -33.999 1.906 33.801 1.00 83.50 184 PRO A CA 1
ATOM 1420 C C . PRO A 1 184 ? -35.036 0.811 33.512 1.00 83.50 184 PRO A C 1
ATOM 1422 O O . PRO A 1 184 ? -35.685 0.314 34.431 1.00 83.50 184 PRO A O 1
ATOM 1425 N N . LEU A 1 185 ? -35.146 0.395 32.248 1.00 86.50 185 LEU A N 1
ATOM 1426 C CA . LEU A 1 185 ? -36.109 -0.609 31.786 1.00 86.50 185 LEU A CA 1
ATOM 1427 C C . LEU A 1 185 ? -35.530 -2.029 31.748 1.00 86.50 185 LEU A C 1
ATOM 1429 O O . LEU A 1 185 ? -36.239 -2.970 31.404 1.00 86.50 185 LEU A O 1
ATOM 1433 N N . ALA A 1 186 ? -34.260 -2.206 32.130 1.00 87.25 186 ALA A N 1
ATOM 1434 C CA . ALA A 1 186 ? -33.655 -3.528 32.211 1.00 87.25 186 ALA A CA 1
ATOM 1435 C C . ALA A 1 186 ? -34.389 -4.390 33.238 1.00 87.25 186 ALA A C 1
ATOM 1437 O O . ALA A 1 186 ? -34.606 -3.976 34.383 1.00 87.25 186 ALA A O 1
ATOM 1438 N N . THR A 1 187 ? -34.740 -5.607 32.825 1.00 87.25 187 THR A N 1
ATOM 1439 C CA . THR A 1 187 ? -35.359 -6.586 33.717 1.00 87.25 187 THR A CA 1
ATOM 1440 C C . THR A 1 187 ? -34.296 -7.129 34.665 1.00 87.25 187 THR A C 1
ATOM 1442 O O . THR A 1 187 ? -33.327 -7.755 34.236 1.00 87.25 187 THR A O 1
ATOM 1445 N N . ILE A 1 188 ? -34.467 -6.890 35.962 1.00 89.94 188 ILE A N 1
ATOM 1446 C CA . ILE A 1 188 ? -33.550 -7.339 37.006 1.00 89.94 188 ILE A CA 1
ATOM 1447 C C . ILE A 1 188 ? -34.263 -8.218 38.032 1.00 89.94 188 ILE A C 1
ATOM 1449 O O . ILE A 1 188 ? -35.457 -8.087 38.301 1.00 89.94 188 ILE A O 1
ATOM 1453 N N . THR A 1 189 ? -33.503 -9.131 38.625 1.00 90.50 189 THR A N 1
ATOM 1454 C CA . THR A 1 189 ? -33.934 -9.931 39.773 1.00 90.50 189 THR A CA 1
ATOM 1455 C C . THR A 1 189 ? -33.595 -9.209 41.071 1.00 90.50 189 THR A C 1
ATOM 1457 O O . THR A 1 189 ? -32.603 -8.481 41.137 1.00 90.50 189 THR A O 1
ATOM 1460 N N . CYS A 1 190 ? -34.354 -9.465 42.136 1.00 89.50 190 CYS A N 1
ATOM 1461 C CA . CYS A 1 190 ? -34.019 -8.928 43.454 1.00 89.50 190 CYS A CA 1
ATOM 1462 C C . CYS A 1 190 ? -32.599 -9.348 43.900 1.00 89.50 190 CYS A C 1
ATOM 1464 O O . CYS A 1 190 ? -32.201 -10.503 43.717 1.00 89.50 190 CYS A O 1
ATOM 1466 N N . VAL A 1 191 ? -31.852 -8.440 44.547 1.00 88.19 191 VAL A N 1
ATOM 1467 C CA . VAL A 1 191 ? -30.530 -8.741 45.149 1.00 88.19 191 VAL A CA 1
ATOM 1468 C C . VAL A 1 191 ? -30.631 -9.871 46.186 1.00 88.19 191 VAL A C 1
ATOM 1470 O O . VAL A 1 191 ? -29.709 -10.669 46.340 1.00 88.19 191 VAL A O 1
ATOM 1473 N N . HIS A 1 192 ? -31.795 -10.002 46.828 1.00 86.75 192 HIS A N 1
ATOM 1474 C CA . HIS A 1 192 ? -32.133 -11.061 47.787 1.00 86.75 192 HIS A CA 1
ATOM 1475 C C . HIS A 1 192 ? -32.727 -12.320 47.137 1.00 86.75 192 HIS A C 1
ATOM 1477 O O . HIS A 1 192 ? -33.336 -13.150 47.807 1.00 86.75 192 HIS A O 1
ATOM 1483 N N . SER A 1 193 ? -32.575 -12.503 45.826 1.00 87.56 193 SER A N 1
ATOM 1484 C CA . SER A 1 193 ? -32.999 -13.742 45.153 1.00 87.56 193 SER A CA 1
ATOM 1485 C C . SER A 1 193 ? -32.285 -14.978 45.706 1.00 87.56 193 SER A C 1
ATOM 1487 O O . SER A 1 193 ? -32.896 -16.032 45.859 1.00 87.56 193 SER A O 1
ATOM 1489 N N . THR A 1 194 ? -31.024 -14.830 46.119 1.00 83.75 194 THR A N 1
ATOM 1490 C CA . THR A 1 194 ? -30.234 -15.891 46.765 1.00 83.75 194 THR A CA 1
ATOM 1491 C C . THR A 1 194 ? -30.765 -16.299 48.142 1.00 83.75 194 THR A C 1
ATOM 1493 O O . THR A 1 194 ? -30.562 -17.438 48.558 1.00 83.75 194 THR A O 1
ATOM 1496 N N . THR A 1 195 ? -31.463 -15.402 48.845 1.00 82.06 195 THR A N 1
ATOM 1497 C CA . THR A 1 195 ? -32.091 -15.670 50.149 1.00 82.06 195 THR A CA 1
ATOM 1498 C C . THR A 1 195 ? -33.561 -16.083 50.030 1.00 82.06 195 THR A C 1
ATOM 1500 O O . THR A 1 195 ? -34.154 -16.502 51.024 1.00 82.06 195 THR A O 1
ATOM 1503 N N . GLY A 1 196 ? -34.130 -16.040 48.818 1.00 84.31 196 GLY A N 1
ATOM 1504 C CA . GLY A 1 196 ? -35.461 -16.565 48.506 1.00 84.31 196 GLY A CA 1
ATOM 1505 C C . GLY A 1 196 ? -36.470 -15.543 47.976 1.00 84.31 196 GLY A C 1
ATOM 1506 O O . GLY A 1 196 ? -37.639 -15.892 47.814 1.00 84.31 196 GLY A O 1
ATOM 1507 N N . CYS A 1 197 ? -36.074 -14.298 47.689 1.00 87.75 197 CYS A N 1
ATOM 1508 C CA . CYS A 1 197 ? -36.987 -13.338 47.067 1.00 87.75 197 CYS A CA 1
ATOM 1509 C C . CYS A 1 197 ? -37.249 -13.692 45.589 1.00 87.75 197 CYS A C 1
ATOM 1511 O O . CYS A 1 197 ? -36.337 -13.662 44.767 1.00 87.75 197 CYS A O 1
ATOM 1513 N N . ALA A 1 198 ? -38.504 -13.981 45.235 1.00 88.62 198 ALA A N 1
ATOM 1514 C CA . ALA A 1 198 ? -38.907 -14.390 43.883 1.00 88.62 198 ALA A CA 1
ATOM 1515 C C . ALA A 1 198 ? -39.212 -13.221 42.920 1.00 88.62 198 ALA A C 1
ATOM 1517 O O . ALA A 1 198 ? -39.741 -13.441 41.832 1.00 88.62 198 ALA A O 1
ATOM 1518 N N . TRP A 1 199 ? -38.943 -11.975 43.317 1.00 87.50 199 TRP A N 1
ATOM 1519 C CA . TRP A 1 199 ? -39.312 -10.804 42.522 1.00 87.50 199 TRP A CA 1
ATOM 1520 C C . TRP A 1 199 ? -38.398 -10.611 41.303 1.00 87.50 199 TRP A C 1
ATOM 1522 O O . TRP A 1 199 ? -37.166 -10.642 41.416 1.00 87.50 199 TRP A O 1
ATOM 1532 N N . VAL A 1 200 ? -39.033 -10.366 40.156 1.00 89.12 200 VAL A N 1
ATOM 1533 C CA . VAL A 1 200 ? -38.418 -10.049 38.863 1.00 89.12 200 VAL A CA 1
ATOM 1534 C C . VAL A 1 200 ? -39.237 -8.931 38.224 1.00 89.12 200 VAL A C 1
ATOM 1536 O O . VAL A 1 200 ? -40.462 -9.036 38.153 1.00 89.12 200 VAL A O 1
ATOM 1539 N N . GLY A 1 201 ? -38.583 -7.869 37.767 1.00 88.19 201 GLY A N 1
ATOM 1540 C CA . GLY A 1 201 ? -39.252 -6.723 37.154 1.00 88.19 201 GLY A CA 1
ATOM 1541 C C . GLY A 1 201 ? -38.259 -5.721 36.578 1.00 88.19 201 GLY A C 1
ATOM 1542 O O . GLY A 1 201 ? -37.054 -5.972 36.575 1.00 88.19 201 GLY A O 1
ATOM 1543 N N . ILE A 1 202 ? -38.750 -4.585 36.084 1.00 88.94 202 ILE A N 1
ATOM 1544 C CA . ILE A 1 202 ? -37.893 -3.509 35.566 1.00 88.94 202 ILE A CA 1
ATOM 1545 C C . ILE A 1 202 ? -37.131 -2.808 36.701 1.00 88.94 202 ILE A C 1
ATOM 1547 O O . ILE A 1 202 ? -37.602 -2.727 37.839 1.00 88.94 202 ILE A O 1
ATOM 1551 N N . ARG A 1 203 ? -35.937 -2.285 36.406 1.00 87.12 203 ARG A N 1
ATOM 1552 C CA . ARG A 1 203 ? -35.072 -1.649 37.413 1.00 87.12 203 ARG A CA 1
ATOM 1553 C C . ARG A 1 203 ? -35.682 -0.398 38.053 1.00 87.12 203 ARG A C 1
ATOM 1555 O O . ARG A 1 203 ? -35.428 -0.135 39.233 1.00 87.12 203 ARG A O 1
ATOM 1562 N N . GLU A 1 204 ? -36.477 0.360 37.310 1.00 84.88 204 GLU A N 1
ATOM 1563 C CA . GLU A 1 204 ? -37.184 1.531 37.837 1.00 84.88 204 GLU A CA 1
ATOM 1564 C C . GLU A 1 204 ? -38.116 1.150 39.002 1.00 84.88 204 GLU A C 1
ATOM 1566 O O . GLU A 1 204 ? -38.005 1.711 40.097 1.00 84.88 204 GLU A O 1
ATOM 1571 N N . ASP A 1 205 ? -38.926 0.105 38.822 1.00 85.50 205 ASP A N 1
ATOM 1572 C CA . ASP A 1 205 ? -39.837 -0.413 39.850 1.00 85.50 205 ASP A CA 1
ATOM 1573 C C . ASP A 1 205 ? -39.098 -1.107 41.002 1.00 85.50 205 ASP A C 1
ATOM 1575 O O . ASP A 1 205 ? -39.542 -1.073 42.156 1.00 85.50 205 ASP A O 1
ATOM 1579 N N . TYR A 1 206 ? -37.945 -1.721 40.710 1.00 87.19 206 TYR A N 1
ATOM 1580 C CA . TYR A 1 206 ? -37.102 -2.349 41.727 1.00 87.19 206 TYR A CA 1
ATOM 1581 C C . TYR A 1 206 ? -36.695 -1.348 42.806 1.00 87.19 206 TYR A C 1
ATOM 1583 O O . TYR A 1 206 ? -36.855 -1.610 43.997 1.00 87.19 206 TYR A O 1
ATOM 1591 N N . THR A 1 207 ? -36.153 -0.205 42.385 1.00 82.50 207 THR A N 1
ATOM 1592 C CA . THR A 1 207 ? -35.539 0.766 43.300 1.00 82.50 207 THR A CA 1
ATOM 1593 C C . THR A 1 207 ? -36.600 1.554 44.066 1.00 82.50 207 THR A C 1
ATOM 1595 O O . THR A 1 207 ? -36.405 1.884 45.234 1.00 82.50 207 THR A O 1
ATOM 1598 N N . THR A 1 208 ? -37.730 1.837 43.417 1.00 83.06 208 THR A N 1
ATOM 1599 C CA . THR A 1 208 ? -38.793 2.699 43.948 1.00 83.06 208 THR A CA 1
ATOM 1600 C C . THR A 1 208 ? -39.810 1.944 44.803 1.00 83.06 208 THR A C 1
ATOM 1602 O O . THR A 1 208 ? -40.158 2.416 45.885 1.00 83.06 208 THR A O 1
ATOM 1605 N N . PHE A 1 209 ? -40.260 0.763 44.369 1.00 83.38 209 PHE A N 1
ATOM 1606 C CA . PHE A 1 209 ? -41.351 0.036 45.025 1.00 83.38 209 PHE A CA 1
ATOM 1607 C C . PHE A 1 209 ? -40.881 -1.237 45.723 1.00 83.38 209 PHE A C 1
ATOM 1609 O O . PHE A 1 209 ? -41.251 -1.486 46.876 1.00 83.38 209 PHE A O 1
ATOM 1616 N N . HIS A 1 210 ? -40.075 -2.063 45.051 1.00 85.12 210 HIS A N 1
ATOM 1617 C CA . HIS A 1 210 ? -39.749 -3.388 45.575 1.00 85.12 210 HIS A CA 1
ATOM 1618 C C . HIS A 1 210 ? -38.688 -3.358 46.682 1.00 85.12 210 HIS A C 1
ATOM 1620 O O . HIS A 1 210 ? -38.892 -3.972 47.724 1.00 85.12 210 HIS A O 1
ATOM 1626 N N . LEU A 1 211 ? -37.573 -2.645 46.502 1.00 85.56 211 LEU A N 1
ATOM 1627 C CA . LEU A 1 211 ? -36.466 -2.636 47.464 1.00 85.56 211 LEU A CA 1
ATOM 1628 C C . LEU A 1 211 ? -36.902 -2.183 48.875 1.00 85.56 211 LEU A C 1
ATOM 1630 O O . LEU A 1 211 ? -36.553 -2.878 49.829 1.00 85.56 211 LEU A O 1
ATOM 1634 N N . PRO A 1 212 ? -37.719 -1.120 49.044 1.00 85.06 212 PRO A N 1
ATOM 1635 C CA . PRO A 1 212 ? -38.215 -0.722 50.365 1.00 85.06 212 PRO A CA 1
ATOM 1636 C C . PRO A 1 212 ? -39.250 -1.687 50.962 1.00 85.06 212 PRO A C 1
ATOM 1638 O O . PRO A 1 212 ? -39.377 -1.768 52.181 1.00 85.06 212 PRO A O 1
ATOM 1641 N N . SER A 1 213 ? -40.007 -2.403 50.124 1.00 84.75 213 SER A N 1
ATOM 1642 C CA . SER A 1 213 ? -41.050 -3.343 50.565 1.00 84.75 213 SER A CA 1
ATOM 1643 C C . SER A 1 213 ? -40.554 -4.784 50.712 1.00 84.75 213 SER A C 1
ATOM 1645 O O . SER A 1 213 ? -41.284 -5.641 51.212 1.00 84.75 213 SER A O 1
ATOM 1647 N N . CYS A 1 214 ? -39.316 -5.069 50.302 1.00 86.06 214 CYS A N 1
ATOM 1648 C CA . CYS A 1 214 ? -38.744 -6.404 50.329 1.00 86.06 214 CYS A CA 1
ATOM 1649 C C . CYS A 1 214 ? -38.499 -6.862 51.781 1.00 86.06 214 CYS A C 1
ATOM 1651 O O . CYS A 1 214 ? -37.664 -6.274 52.476 1.00 86.06 214 CYS A O 1
ATOM 1653 N N . PRO A 1 215 ? -39.134 -7.960 52.241 1.00 84.25 215 PRO A N 1
ATOM 1654 C CA . PRO A 1 215 ? -38.940 -8.474 53.601 1.00 84.25 215 PRO A CA 1
ATOM 1655 C C . PRO A 1 215 ? -37.478 -8.816 53.916 1.00 84.25 215 PRO A C 1
ATOM 1657 O O . PRO A 1 215 ? -37.031 -8.713 55.057 1.00 84.25 215 PRO A O 1
ATOM 1660 N N . TYR A 1 216 ? -36.717 -9.205 52.892 1.00 83.81 216 TYR A N 1
ATOM 1661 C CA . TYR A 1 216 ? -35.319 -9.599 53.019 1.00 83.81 216 TYR A CA 1
ATOM 1662 C C . TYR A 1 216 ? -34.354 -8.406 53.099 1.00 83.81 216 TYR A C 1
ATOM 1664 O O . TYR A 1 216 ? -33.273 -8.558 53.663 1.00 83.81 216 TYR A O 1
ATOM 1672 N N . GLU A 1 217 ? -34.742 -7.214 52.629 1.00 85.31 217 GLU A N 1
ATOM 1673 C CA . GLU A 1 217 ? -33.908 -6.007 52.743 1.00 85.31 217 GLU A CA 1
ATOM 1674 C C . GLU A 1 217 ? -33.773 -5.569 54.205 1.00 85.31 217 GLU A C 1
ATOM 1676 O O . GLU A 1 217 ? -32.666 -5.303 54.678 1.00 85.31 217 GLU A O 1
ATOM 1681 N N . ALA A 1 218 ? -34.874 -5.611 54.960 1.00 83.25 218 ALA A N 1
ATOM 1682 C CA . ALA A 1 218 ? -34.864 -5.353 56.399 1.00 83.25 218 ALA A CA 1
ATOM 1683 C C . ALA A 1 218 ? -34.009 -6.375 57.175 1.00 83.25 218 ALA A C 1
ATOM 1685 O O . ALA A 1 218 ? -33.391 -6.046 58.188 1.00 83.25 218 ALA A O 1
ATOM 1686 N N . LEU A 1 219 ? -33.934 -7.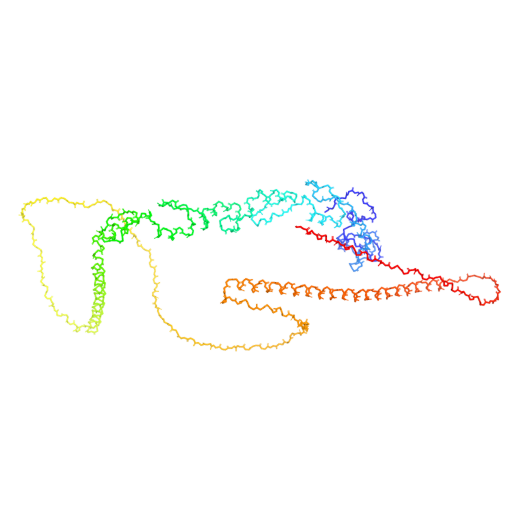616 56.684 1.00 83.75 219 LEU A N 1
ATOM 1687 C CA . LEU A 1 219 ? -33.205 -8.715 57.318 1.00 83.75 219 LEU A CA 1
ATOM 1688 C C . LEU A 1 219 ? -31.755 -8.858 56.829 1.00 83.75 219 LEU A C 1
ATOM 1690 O O . LEU A 1 219 ? -31.021 -9.701 57.351 1.00 83.75 219 LEU A O 1
ATOM 1694 N N . LYS A 1 220 ? -31.288 -8.034 55.878 1.00 84.94 220 LYS A N 1
ATOM 1695 C CA . LYS A 1 220 ? -29.945 -8.184 55.284 1.00 84.94 220 LYS A CA 1
ATOM 1696 C C . LYS A 1 220 ? -28.825 -8.147 56.325 1.00 84.94 220 LYS A C 1
ATOM 1698 O O . LYS A 1 220 ? -27.866 -8.908 56.230 1.00 84.94 220 LYS A O 1
ATOM 1703 N N . GLY A 1 221 ? -28.964 -7.292 57.341 1.00 84.00 221 GLY A N 1
ATOM 1704 C CA . GLY A 1 221 ? -27.983 -7.165 58.420 1.00 84.00 221 GLY A CA 1
ATOM 1705 C C . GLY A 1 221 ? -27.921 -8.415 59.296 1.00 84.00 221 GLY A C 1
ATOM 1706 O O . GLY A 1 221 ? -26.838 -8.853 59.678 1.00 84.00 221 GLY A O 1
ATOM 1707 N N . PHE A 1 222 ? -29.072 -9.039 59.550 1.00 87.25 222 PHE A N 1
ATOM 1708 C CA . PHE A 1 222 ? -29.157 -10.290 60.298 1.00 87.25 222 PHE A CA 1
ATOM 1709 C C . PHE A 1 222 ? -28.480 -11.436 59.538 1.00 87.25 222 PHE A C 1
ATOM 1711 O O . PHE A 1 222 ? -27.641 -12.139 60.103 1.00 87.25 222 PHE A O 1
ATOM 1718 N N . PHE A 1 223 ? -28.760 -11.571 58.237 1.00 85.25 223 PHE A N 1
ATOM 1719 C CA . PHE A 1 223 ? -28.099 -12.572 57.397 1.00 85.25 223 PHE A CA 1
ATOM 1720 C C . PHE A 1 223 ? -26.590 -12.333 57.275 1.00 85.25 223 PHE A C 1
ATOM 1722 O O . PHE A 1 223 ? -25.825 -13.291 57.356 1.00 85.25 223 PHE A O 1
ATOM 1729 N N . ALA A 1 224 ? -26.138 -11.081 57.144 1.00 86.06 224 ALA A N 1
ATOM 1730 C CA . ALA A 1 224 ? -24.713 -10.750 57.084 1.00 86.06 224 ALA A CA 1
ATOM 1731 C C . ALA A 1 224 ? -23.978 -11.099 58.390 1.00 86.06 224 ALA A C 1
ATOM 1733 O O . ALA A 1 224 ? -22.895 -11.688 58.358 1.00 86.06 224 ALA A O 1
ATOM 1734 N N . ASN A 1 225 ? -24.587 -10.799 59.539 1.00 89.56 225 ASN A N 1
ATOM 1735 C CA . ASN A 1 225 ? -24.022 -11.134 60.844 1.00 89.56 225 ASN A CA 1
ATOM 1736 C C . ASN A 1 225 ? -23.962 -12.649 61.060 1.00 89.56 225 ASN A C 1
ATOM 1738 O O . ASN A 1 225 ? -22.910 -13.164 61.435 1.00 89.56 225 ASN A O 1
ATOM 1742 N N . HIS A 1 226 ? -25.033 -13.378 60.737 1.00 88.38 226 HIS A N 1
ATOM 1743 C CA . HIS A 1 226 ? -25.023 -14.838 60.817 1.00 88.38 226 HIS A CA 1
ATOM 1744 C C . HIS A 1 226 ? -24.072 -15.488 59.815 1.00 88.38 226 HIS A C 1
ATOM 1746 O O . HIS A 1 226 ? -23.481 -16.519 60.124 1.00 88.38 226 HIS A O 1
ATOM 1752 N N . ALA A 1 227 ? -23.889 -14.918 58.623 1.00 87.81 227 ALA A N 1
ATOM 1753 C CA . ALA A 1 227 ? -22.892 -15.401 57.675 1.00 87.81 227 ALA A CA 1
ATOM 1754 C C . ALA A 1 227 ? -21.472 -15.229 58.235 1.00 87.81 227 ALA A C 1
ATOM 1756 O O . ALA A 1 227 ? -20.669 -16.158 58.149 1.00 87.81 227 ALA A O 1
ATOM 1757 N N . LYS A 1 228 ? -21.186 -14.082 58.869 1.00 91.50 228 LYS A N 1
ATOM 1758 C CA . LYS A 1 228 ? -19.907 -13.815 59.540 1.00 91.50 228 LYS A CA 1
ATOM 1759 C C . LYS A 1 228 ? -19.671 -14.768 60.710 1.00 91.50 228 LYS A C 1
ATOM 1761 O O . LYS A 1 228 ? -18.615 -15.382 60.778 1.00 91.50 228 LYS A O 1
ATOM 1766 N N . GLU A 1 229 ? -20.650 -14.932 61.594 1.00 92.44 229 GLU A N 1
ATOM 1767 C CA . GLU A 1 229 ? -20.548 -15.830 62.748 1.00 92.44 229 GLU A CA 1
ATOM 1768 C C . GLU A 1 229 ? -20.380 -17.293 62.317 1.00 92.44 229 GLU A C 1
ATOM 1770 O O . GLU A 1 229 ? -19.479 -17.979 62.793 1.00 92.44 229 GLU A O 1
ATOM 1775 N N . ASN A 1 230 ? -21.156 -17.754 61.331 1.00 89.88 230 ASN A N 1
ATOM 1776 C CA . ASN A 1 230 ? -20.980 -19.087 60.757 1.00 89.88 230 ASN A CA 1
ATOM 1777 C C . ASN A 1 230 ? -19.603 -19.265 60.106 1.00 89.88 230 ASN A C 1
ATOM 1779 O O . ASN A 1 230 ? -19.046 -20.359 60.171 1.00 89.88 230 ASN A O 1
ATOM 1783 N N . ALA A 1 231 ? -19.045 -18.232 59.469 1.00 92.62 231 ALA A N 1
ATOM 1784 C CA . ALA A 1 231 ? -17.696 -18.291 58.914 1.00 92.62 231 ALA A CA 1
ATOM 1785 C C . ALA A 1 231 ? -16.639 -18.424 60.022 1.00 92.62 231 ALA A C 1
ATOM 1787 O O . ALA A 1 231 ? -15.780 -19.301 59.923 1.00 92.62 231 ALA A O 1
ATOM 1788 N N . THR A 1 232 ? -16.750 -17.638 61.099 1.00 94.81 232 THR A N 1
ATOM 1789 C CA . THR A 1 232 ? -15.864 -17.731 62.271 1.00 94.81 232 THR A CA 1
ATOM 1790 C C . THR A 1 232 ? -15.950 -19.110 62.922 1.00 94.81 232 THR A C 1
ATOM 1792 O O . THR A 1 232 ? -14.930 -19.768 63.101 1.00 94.81 232 THR A O 1
ATOM 1795 N N . LEU A 1 233 ? -17.162 -19.612 63.177 1.00 94.00 233 LEU A N 1
ATOM 1796 C CA . LEU A 1 233 ? -17.370 -20.943 63.752 1.00 94.00 233 LEU A CA 1
ATOM 1797 C C . LEU A 1 233 ? -16.817 -22.048 62.846 1.00 94.00 233 LEU A C 1
ATOM 1799 O O . LEU A 1 233 ? -16.192 -22.993 63.321 1.00 94.00 233 LEU A O 1
ATOM 1803 N N . ARG A 1 234 ? -16.996 -21.942 61.523 1.00 93.56 234 ARG A N 1
ATOM 1804 C CA . ARG A 1 234 ? -16.407 -22.894 60.566 1.00 93.56 234 ARG A CA 1
ATOM 1805 C C . ARG A 1 234 ? -14.880 -22.863 60.602 1.00 93.56 234 ARG A C 1
ATOM 1807 O O . ARG A 1 234 ? -14.262 -23.924 60.504 1.00 93.56 234 ARG A O 1
ATOM 1814 N N . GLN A 1 235 ? -14.278 -21.685 60.758 1.00 94.12 235 GLN A N 1
ATOM 1815 C CA . GLN A 1 235 ? -12.834 -21.536 60.910 1.00 94.12 235 GLN A CA 1
ATOM 1816 C C . GLN A 1 235 ? -12.344 -22.154 62.225 1.00 94.12 235 GLN A C 1
ATOM 1818 O O . GLN A 1 235 ? -11.399 -22.938 62.206 1.00 94.12 235 GLN A O 1
ATOM 1823 N N . GLU A 1 236 ? -13.018 -21.891 63.344 1.00 94.44 236 GLU A N 1
ATOM 1824 C CA . GLU A 1 236 ? -12.700 -22.495 64.643 1.00 94.44 236 GLU A CA 1
ATOM 1825 C C . GLU A 1 236 ? -12.825 -24.020 64.611 1.00 94.44 236 GLU A C 1
ATOM 1827 O O . GLU A 1 236 ? -11.916 -24.727 65.038 1.00 94.44 236 GLU A O 1
ATOM 1832 N N . VAL A 1 237 ? -13.897 -24.556 64.019 1.00 94.44 237 VAL A N 1
ATOM 1833 C CA . VAL A 1 237 ? -14.067 -26.004 63.829 1.00 94.44 237 VAL A CA 1
ATOM 1834 C C . VAL A 1 237 ? -12.946 -26.580 62.962 1.00 94.44 237 VAL A C 1
ATOM 1836 O O . VAL A 1 237 ? -12.486 -27.692 63.223 1.00 94.44 237 VAL A O 1
ATOM 1839 N N . CYS A 1 238 ? -12.476 -25.850 61.947 1.00 93.56 238 CYS A N 1
ATOM 1840 C CA . CYS A 1 238 ? -11.337 -26.271 61.133 1.00 93.56 238 CYS A CA 1
ATOM 1841 C C . CYS A 1 238 ? -10.044 -26.348 61.964 1.00 93.56 238 CYS A C 1
ATOM 1843 O O . CYS A 1 238 ? -9.368 -27.379 61.928 1.00 93.56 238 CYS A O 1
ATOM 1845 N N . MET A 1 239 ? -9.761 -25.313 62.762 1.00 93.44 239 MET A N 1
ATOM 1846 C CA . MET A 1 239 ? -8.585 -25.223 63.640 1.00 93.44 239 MET A CA 1
ATOM 1847 C C . MET A 1 239 ? -8.598 -26.284 64.747 1.00 93.44 239 MET A C 1
ATOM 1849 O O . MET A 1 239 ? -7.599 -26.953 64.998 1.00 93.44 239 MET A O 1
ATOM 1853 N N . LEU A 1 240 ? -9.745 -26.504 65.391 1.00 93.56 240 LEU A N 1
ATOM 1854 C CA . LEU A 1 240 ? -9.887 -27.544 66.410 1.00 93.56 240 LEU A CA 1
ATOM 1855 C C . LEU A 1 240 ? -9.719 -28.940 65.805 1.00 93.56 240 LEU A C 1
ATOM 1857 O O . LEU A 1 240 ? -9.074 -29.804 66.396 1.00 93.56 240 LEU A O 1
ATOM 1861 N N . ARG A 1 241 ? -10.254 -29.169 64.598 1.00 94.25 241 ARG A N 1
ATOM 1862 C CA . ARG A 1 241 ? -10.062 -30.436 63.882 1.00 94.25 241 ARG A CA 1
ATOM 1863 C C . ARG A 1 241 ? -8.610 -30.651 63.462 1.00 94.25 241 ARG A C 1
ATOM 1865 O O . ARG A 1 241 ? -8.184 -31.802 63.463 1.00 94.25 241 ARG A O 1
ATOM 1872 N N . SER A 1 242 ? -7.861 -29.613 63.078 1.00 92.25 242 SER A N 1
ATOM 1873 C CA . SER A 1 242 ? -6.429 -29.759 62.780 1.00 92.25 242 SER A CA 1
ATOM 1874 C C . SER A 1 242 ? -5.621 -30.051 64.037 1.00 92.25 242 SER A C 1
ATOM 1876 O O . SER A 1 242 ? -4.883 -31.030 64.040 1.00 92.25 242 SER A O 1
ATOM 1878 N N . GLY A 1 243 ? -5.854 -29.312 65.125 1.00 94.62 243 GLY A N 1
ATOM 1879 C CA . GLY A 1 243 ? -5.195 -29.567 66.407 1.00 94.62 243 GLY A CA 1
ATOM 1880 C C . GLY A 1 243 ? -5.494 -30.967 66.955 1.00 94.62 243 GLY A C 1
ATOM 1881 O O . GLY A 1 243 ? -4.594 -31.652 67.430 1.00 94.62 243 GLY A O 1
ATOM 1882 N N . LEU A 1 244 ? -6.732 -31.458 66.816 1.00 92.81 244 LEU A N 1
ATOM 1883 C CA . LEU A 1 244 ? -7.063 -32.834 67.196 1.00 92.81 244 LEU A CA 1
ATOM 1884 C C . LEU A 1 244 ? -6.300 -33.858 66.346 1.00 92.81 244 LEU A C 1
ATOM 1886 O O . LEU A 1 244 ? -5.805 -34.834 66.901 1.00 92.81 244 LEU A O 1
ATOM 1890 N N . ARG A 1 245 ? -6.176 -33.636 65.027 1.00 91.44 245 ARG A N 1
ATOM 1891 C CA . ARG A 1 245 ? -5.377 -34.512 64.152 1.00 91.44 245 ARG A CA 1
ATOM 1892 C C . ARG A 1 245 ? -3.915 -34.552 64.590 1.00 91.44 245 ARG A C 1
ATOM 1894 O O . ARG A 1 245 ? -3.361 -35.641 64.689 1.00 91.44 245 ARG A O 1
ATOM 1901 N N . GLU A 1 246 ? -3.328 -33.402 64.904 1.00 92.00 246 GLU A N 1
ATOM 1902 C CA . GLU A 1 246 ? -1.951 -33.306 65.401 1.00 92.00 246 GLU A CA 1
ATOM 1903 C C . GLU A 1 246 ? -1.771 -34.070 66.716 1.00 92.00 246 GLU A C 1
ATOM 1905 O O . GLU A 1 246 ? -0.895 -34.923 66.813 1.00 92.00 246 GLU A O 1
ATOM 1910 N N . VAL A 1 247 ? -2.654 -33.865 67.697 1.00 92.81 247 VAL A N 1
ATOM 1911 C CA . VAL A 1 247 ? -2.596 -34.595 68.975 1.00 92.81 247 VAL A CA 1
ATOM 1912 C C . VAL A 1 247 ? -2.773 -36.101 68.770 1.00 92.81 247 VAL A C 1
ATOM 1914 O O . VAL A 1 247 ? -2.086 -36.893 69.413 1.00 92.81 247 VAL A O 1
ATOM 1917 N N . THR A 1 248 ? -3.668 -36.527 67.873 1.00 91.69 248 THR A N 1
ATOM 1918 C CA . THR A 1 248 ? -3.832 -37.957 67.570 1.00 91.69 248 THR A CA 1
ATOM 1919 C C . THR A 1 248 ? -2.615 -38.557 66.872 1.00 91.69 248 THR A C 1
ATOM 1921 O O . THR A 1 248 ? -2.287 -39.709 67.150 1.00 91.69 248 THR A O 1
ATOM 1924 N N . ASP A 1 249 ? -1.937 -37.796 66.010 1.00 90.69 249 ASP A N 1
ATOM 1925 C CA . ASP A 1 249 ? -0.720 -38.224 65.317 1.00 90.69 249 ASP A CA 1
ATOM 1926 C C . ASP A 1 249 ? 0.465 -38.315 66.290 1.00 90.69 249 ASP A C 1
ATOM 1928 O O . ASP A 1 249 ? 1.149 -39.334 66.348 1.00 90.69 249 ASP A O 1
ATOM 1932 N N . GLU A 1 250 ? 0.639 -37.323 67.165 1.00 90.88 250 GLU A N 1
ATOM 1933 C CA . GLU A 1 250 ? 1.631 -37.369 68.246 1.00 90.88 250 GLU A CA 1
ATOM 1934 C C . GLU A 1 250 ? 1.354 -38.512 69.229 1.00 90.88 250 GLU A C 1
ATOM 1936 O O . GLU A 1 250 ? 2.266 -39.238 69.626 1.00 90.88 250 GLU A O 1
ATOM 1941 N N . MET A 1 251 ? 0.086 -38.764 69.568 1.00 87.50 251 MET A N 1
ATOM 1942 C CA . MET A 1 251 ? -0.294 -39.925 70.372 1.00 87.50 251 MET A CA 1
ATOM 1943 C C . MET A 1 251 ? 0.004 -41.242 69.642 1.00 87.50 251 MET A C 1
ATOM 1945 O O . MET A 1 251 ? 0.395 -42.212 70.289 1.00 87.50 251 MET A O 1
ATOM 1949 N N . ALA A 1 252 ? -0.160 -41.308 68.318 1.00 85.62 252 ALA A N 1
ATOM 1950 C CA . ALA A 1 252 ? 0.187 -42.483 67.523 1.00 85.62 252 ALA A CA 1
ATOM 1951 C C . ALA A 1 252 ? 1.708 -42.716 67.480 1.00 85.62 252 ALA A C 1
ATOM 1953 O O . ALA A 1 252 ? 2.150 -43.843 67.709 1.00 85.62 252 ALA A O 1
ATOM 1954 N N . LYS A 1 253 ? 2.510 -41.659 67.299 1.00 87.81 253 LYS A N 1
ATOM 1955 C CA . LYS A 1 253 ? 3.981 -41.713 67.379 1.00 87.81 253 LYS A CA 1
ATOM 1956 C C . LYS A 1 253 ? 4.458 -42.119 68.772 1.00 87.81 253 LYS A C 1
ATOM 1958 O O . LYS A 1 253 ? 5.311 -42.994 68.891 1.00 87.81 253 LYS A O 1
ATOM 1963 N N . ALA A 1 254 ? 3.869 -41.560 69.830 1.00 85.19 254 ALA A N 1
ATOM 1964 C CA . ALA A 1 254 ? 4.176 -41.927 71.212 1.00 85.19 254 ALA A CA 1
ATOM 1965 C C . ALA A 1 254 ? 3.815 -43.393 71.506 1.00 85.19 254 ALA A C 1
ATOM 1967 O O . ALA A 1 254 ? 4.609 -44.118 72.102 1.00 85.19 254 ALA A O 1
ATOM 1968 N N . LYS A 1 255 ? 2.655 -43.867 71.030 1.00 81.56 255 LYS A N 1
ATOM 1969 C CA . LYS A 1 255 ? 2.274 -45.290 71.087 1.00 81.56 255 LYS A CA 1
ATOM 1970 C C . LYS A 1 255 ? 3.285 -46.180 70.368 1.00 81.56 255 LYS A C 1
ATOM 1972 O O . LYS A 1 255 ? 3.657 -47.221 70.900 1.00 81.56 255 LYS A O 1
ATOM 1977 N N . GLN A 1 256 ? 3.739 -45.771 69.185 1.00 80.88 256 GLN A N 1
ATOM 1978 C CA . GLN A 1 256 ? 4.725 -46.512 68.401 1.00 80.88 256 GLN A CA 1
ATOM 1979 C C . GLN A 1 256 ? 6.100 -46.548 69.091 1.00 80.88 256 GLN A C 1
ATOM 1981 O O . GLN A 1 256 ? 6.720 -47.608 69.141 1.00 80.88 256 GLN A O 1
ATOM 1986 N N . ALA A 1 257 ? 6.545 -45.434 69.680 1.00 81.75 257 ALA A N 1
ATOM 1987 C CA . ALA A 1 257 ? 7.803 -45.338 70.424 1.00 81.75 257 ALA A CA 1
ATOM 1988 C C . ALA A 1 257 ? 7.801 -46.166 71.721 1.00 81.75 257 ALA A C 1
ATOM 1990 O O . ALA A 1 257 ? 8.823 -46.737 72.094 1.00 81.75 257 ALA A O 1
ATOM 1991 N N . LEU A 1 258 ? 6.649 -46.272 72.392 1.00 78.56 258 LEU A N 1
ATOM 1992 C CA . LEU A 1 258 ? 6.480 -47.101 73.590 1.00 78.56 258 LEU A CA 1
ATOM 1993 C C . LEU A 1 258 ? 6.401 -48.609 73.276 1.00 78.56 258 LEU A C 1
ATOM 1995 O O . LEU A 1 258 ? 6.535 -49.427 74.190 1.00 78.56 258 LEU A O 1
ATOM 1999 N N . GLY A 1 259 ? 6.233 -48.994 72.005 1.00 73.06 259 GLY A N 1
ATOM 2000 C CA . GLY A 1 259 ? 6.363 -50.375 71.536 1.00 73.06 259 GLY A CA 1
ATOM 2001 C C . GLY A 1 259 ? 5.571 -51.396 72.380 1.00 73.06 259 GLY A C 1
ATOM 2002 O O . GLY A 1 259 ? 4.444 -51.113 72.791 1.00 73.06 259 GLY A O 1
ATOM 2003 N N . PRO A 1 260 ? 6.135 -52.581 72.697 1.00 69.38 260 PRO A N 1
ATOM 2004 C CA . PRO A 1 260 ? 5.455 -53.633 73.471 1.00 69.38 260 PRO A CA 1
ATOM 2005 C C . PRO A 1 260 ? 5.040 -53.238 74.900 1.00 69.38 260 PRO A C 1
ATOM 2007 O O . PRO A 1 260 ? 4.308 -53.984 75.552 1.00 69.38 260 PRO A O 1
ATOM 2010 N N . TRP A 1 261 ? 5.511 -52.094 75.407 1.00 62.12 261 TRP A N 1
ATOM 2011 C CA . TRP A 1 261 ? 5.193 -51.593 76.744 1.00 62.12 261 TRP A CA 1
ATOM 2012 C C . TRP A 1 261 ? 3.925 -50.728 76.775 1.00 62.12 261 TRP A C 1
ATOM 2014 O O . TRP A 1 261 ? 3.396 -50.467 77.858 1.00 62.12 261 TRP A O 1
ATOM 2024 N N . PHE A 1 262 ? 3.382 -50.325 75.617 1.00 64.50 262 PHE A N 1
ATOM 2025 C CA . PHE A 1 262 ? 2.110 -49.607 75.552 1.00 64.50 262 PHE A CA 1
ATOM 2026 C C . PHE A 1 262 ? 0.925 -50.555 75.810 1.00 64.50 262 PHE A C 1
ATOM 2028 O O . PHE A 1 262 ? 0.385 -51.189 74.902 1.00 64.50 262 PHE A O 1
ATOM 2035 N N . ARG A 1 263 ? 0.480 -50.651 77.069 1.00 61.53 263 ARG A N 1
ATOM 2036 C CA . ARG A 1 263 ? -0.781 -51.323 77.415 1.00 61.53 263 ARG A CA 1
ATOM 2037 C C . ARG A 1 263 ? -1.946 -50.365 77.186 1.00 61.53 263 ARG A C 1
ATOM 2039 O O . ARG A 1 263 ? -2.173 -49.453 77.975 1.00 61.53 263 ARG A O 1
ATOM 2046 N N . SER A 1 264 ? -2.719 -50.603 76.129 1.00 56.38 264 SER A N 1
ATOM 2047 C CA . SER A 1 264 ? -4.051 -50.004 76.017 1.00 56.38 264 SER A CA 1
ATOM 2048 C C . SER A 1 264 ? -4.909 -50.572 77.148 1.00 56.38 264 SER A C 1
ATOM 2050 O O . SER A 1 264 ? -5.123 -51.783 77.199 1.00 56.38 264 SER A O 1
ATOM 2052 N N . SER A 1 265 ? -5.368 -49.732 78.076 1.00 43.47 265 SER A N 1
ATOM 2053 C CA . SER A 1 265 ? -6.372 -50.157 79.057 1.00 43.47 265 SER A CA 1
ATOM 2054 C C . SER A 1 265 ? -7.634 -50.614 78.305 1.00 43.47 265 SER A C 1
ATOM 2056 O O . SER A 1 265 ? -8.071 -49.894 77.401 1.00 43.47 265 SER A O 1
ATOM 2058 N N . PRO A 1 266 ? -8.210 -51.794 78.598 1.00 47.22 266 PRO A N 1
ATOM 2059 C CA . PRO A 1 266 ? -9.377 -52.276 77.877 1.00 47.22 266 PRO A CA 1
ATOM 2060 C C . PRO A 1 266 ? -10.608 -51.474 78.307 1.00 47.22 266 PRO A C 1
ATOM 2062 O O . PRO A 1 266 ? -11.119 -51.644 79.412 1.00 47.22 266 PRO A O 1
ATOM 2065 N N . GLN A 1 267 ? -11.116 -50.613 77.423 1.00 42.34 267 GLN A N 1
ATOM 2066 C CA . GLN A 1 267 ? -12.504 -50.176 77.524 1.00 42.34 267 GLN A CA 1
ATOM 2067 C C . GLN A 1 267 ? -13.398 -51.337 77.090 1.00 42.34 267 GLN A C 1
ATOM 2069 O O . GLN A 1 267 ? -13.446 -51.727 75.926 1.00 42.34 267 GLN A O 1
ATOM 2074 N N . SER A 1 268 ? -14.054 -51.896 78.100 1.00 37.50 268 SER A N 1
ATOM 2075 C CA . SER A 1 268 ? -15.244 -52.736 78.076 1.00 37.50 268 SER A CA 1
ATOM 2076 C C . SER A 1 268 ? -16.080 -52.610 76.799 1.00 37.50 268 SER A C 1
ATOM 2078 O O . SER A 1 268 ? -16.800 -51.636 76.583 1.00 37.50 268 SER A O 1
ATOM 2080 N N . THR A 1 269 ? -16.029 -53.670 76.000 1.00 37.66 269 THR A N 1
ATOM 2081 C CA . THR A 1 269 ? -17.045 -54.059 75.031 1.00 37.66 269 THR A CA 1
ATOM 2082 C C . THR A 1 269 ? -18.358 -54.336 75.762 1.00 37.66 269 THR A C 1
ATOM 2084 O O . THR A 1 269 ? -18.555 -55.409 76.327 1.00 37.66 269 THR A O 1
ATOM 2087 N N . ILE A 1 270 ? -19.293 -53.387 75.728 1.00 40.16 270 ILE A N 1
ATOM 2088 C CA . ILE A 1 270 ? -20.710 -53.728 75.873 1.00 40.16 270 ILE A CA 1
ATOM 2089 C C . ILE A 1 270 ? -21.203 -54.096 74.476 1.00 40.16 270 ILE A C 1
ATOM 2091 O O . ILE A 1 270 ? -21.399 -53.249 73.609 1.00 40.16 270 ILE A O 1
ATOM 2095 N N . SER A 1 271 ? -21.328 -55.404 74.272 1.00 38.00 271 SER A N 1
ATOM 2096 C CA . SER A 1 271 ? -22.056 -56.008 73.165 1.00 38.00 271 SER A CA 1
ATOM 2097 C C . SER A 1 271 ? -23.536 -55.644 73.287 1.00 38.00 271 SER A C 1
ATOM 2099 O O . SER A 1 271 ? -24.159 -55.938 74.305 1.00 38.00 271 SER A O 1
ATOM 2101 N N . ALA A 1 272 ? -24.104 -55.033 72.251 1.00 32.31 272 ALA A N 1
ATOM 2102 C CA . ALA A 1 272 ? -25.545 -54.992 72.049 1.00 32.31 272 ALA A CA 1
ATOM 2103 C C . ALA A 1 272 ? -25.835 -55.548 70.653 1.00 32.31 272 ALA A C 1
ATOM 2105 O O . ALA A 1 272 ? -25.708 -54.857 69.642 1.00 32.31 272 ALA A O 1
ATOM 2106 N N . GLN A 1 273 ? -26.178 -56.835 70.615 1.00 38.84 273 GLN A N 1
ATOM 2107 C CA . GLN A 1 273 ? -26.897 -57.437 69.498 1.00 38.84 273 GLN A CA 1
ATOM 2108 C C . GLN A 1 273 ? -28.378 -56.989 69.506 1.00 38.84 273 GLN A C 1
ATOM 2110 O O . GLN A 1 273 ? -28.873 -56.518 70.532 1.00 38.84 273 GLN A O 1
ATOM 2115 N N . PRO A 1 274 ? -29.073 -57.075 68.356 1.00 40.88 274 PRO A N 1
ATOM 2116 C CA . PRO A 1 274 ? -30.310 -56.341 68.079 1.00 40.88 274 PRO A CA 1
ATOM 2117 C C . PRO A 1 274 ? -31.567 -57.064 68.595 1.00 40.88 274 PRO A C 1
ATOM 2119 O O . PRO A 1 274 ? -31.580 -58.294 68.593 1.00 40.88 274 PRO A O 1
ATOM 2122 N N . PRO A 1 275 ? -32.661 -56.356 68.950 1.00 41.62 275 PRO A N 1
ATOM 2123 C CA . PRO A 1 275 ? -33.946 -57.002 69.174 1.00 41.62 275 PRO A CA 1
ATOM 2124 C C . PRO A 1 275 ? -34.804 -57.063 67.897 1.00 41.62 275 PRO A C 1
ATOM 2126 O O . PRO A 1 275 ? -34.744 -56.205 67.012 1.00 41.62 275 PRO A O 1
ATOM 2129 N N . GLU A 1 276 ? -35.599 -58.130 67.844 1.00 36.62 276 GLU A N 1
ATOM 2130 C CA . GLU A 1 276 ? -36.544 -58.551 66.808 1.00 36.62 276 GLU A CA 1
ATOM 2131 C C . GLU A 1 276 ? -37.672 -57.541 66.508 1.00 36.62 276 GLU A C 1
ATOM 2133 O O . GLU A 1 276 ? -38.007 -56.668 67.309 1.00 36.62 276 GLU A O 1
ATOM 2138 N N . ARG A 1 277 ? -38.304 -57.688 65.332 1.00 37.28 277 ARG A N 1
ATOM 2139 C CA . ARG A 1 277 ? -39.480 -56.911 64.897 1.00 37.28 277 ARG A CA 1
ATOM 2140 C C . ARG A 1 277 ? -40.811 -57.620 65.198 1.00 37.28 277 ARG A C 1
ATOM 2142 O O . ARG A 1 277 ? -40.912 -58.819 64.967 1.00 37.28 277 ARG A O 1
ATOM 2149 N N . LEU A 1 278 ? -41.834 -56.773 65.432 1.00 33.09 278 LEU A N 1
ATOM 2150 C CA . LEU A 1 278 ? -43.274 -56.810 65.034 1.00 33.09 278 LEU A CA 1
ATOM 2151 C C . LEU A 1 278 ? -44.270 -56.777 66.225 1.00 33.09 278 LEU A C 1
ATOM 2153 O O . LEU A 1 278 ? -43.940 -57.280 67.290 1.00 33.09 278 LEU A O 1
ATOM 2157 N N . PRO A 1 279 ? -45.551 -56.360 66.043 1.00 54.72 279 PRO A N 1
ATOM 2158 C CA . PRO A 1 279 ? -46.093 -55.248 65.236 1.00 54.72 279 PRO A CA 1
ATOM 2159 C C . PRO A 1 279 ? -47.221 -54.431 65.943 1.00 54.72 279 PRO A C 1
ATOM 2161 O O . PRO A 1 279 ? -47.871 -54.896 66.872 1.00 54.72 279 PRO A O 1
ATOM 2164 N N . GLY A 1 280 ? -47.565 -53.253 65.398 1.00 30.67 280 GLY A N 1
ATOM 2165 C CA . GLY A 1 280 ? -48.822 -52.517 65.669 1.00 30.67 280 GLY A CA 1
ATOM 2166 C C . GLY A 1 280 ? -48.582 -51.027 65.957 1.00 30.67 280 GLY A C 1
ATOM 2167 O O . GLY A 1 280 ? -47.658 -50.697 66.675 1.00 30.67 280 GLY A O 1
ATOM 2168 N N . ARG A 1 281 ? -49.329 -50.040 65.449 1.00 35.44 281 ARG A N 1
ATOM 2169 C CA . ARG A 1 281 ? -50.624 -50.005 64.755 1.00 35.44 281 ARG A CA 1
ATOM 2170 C C . ARG A 1 281 ? -50.721 -48.668 63.977 1.00 35.44 281 ARG A C 1
ATOM 2172 O O . ARG A 1 281 ? -50.099 -47.682 64.343 1.00 35.44 281 ARG A O 1
ATOM 2179 N N . ARG A 1 282 ? -51.504 -48.684 62.893 1.00 41.03 282 ARG A N 1
ATOM 2180 C CA . ARG A 1 282 ? -51.762 -47.631 61.875 1.00 41.03 282 ARG A CA 1
ATOM 2181 C C . ARG A 1 282 ? -52.377 -46.343 62.463 1.00 41.03 282 ARG A C 1
ATOM 2183 O O . ARG A 1 282 ? -53.167 -46.458 63.393 1.00 41.03 282 ARG A O 1
ATOM 2190 N N . ARG A 1 283 ? -52.127 -45.138 61.922 1.00 34.59 283 ARG A N 1
ATOM 2191 C CA . ARG A 1 283 ? -52.806 -44.393 60.807 1.00 34.59 283 ARG A CA 1
ATOM 2192 C C . ARG A 1 283 ? -52.256 -42.932 60.872 1.00 34.59 283 ARG A C 1
ATOM 2194 O O . ARG A 1 283 ? -51.830 -42.564 61.955 1.00 34.59 283 ARG A O 1
ATOM 2201 N N . LEU A 1 284 ? -52.243 -42.012 59.896 1.00 34.47 284 LEU A N 1
ATOM 2202 C CA . LEU A 1 284 ? -52.835 -41.803 58.559 1.00 34.47 284 LEU A CA 1
ATOM 2203 C C . LEU A 1 284 ? -52.146 -40.553 57.923 1.00 34.47 284 LEU A C 1
ATOM 2205 O O . LEU A 1 284 ? -51.856 -39.626 58.672 1.00 34.47 284 LEU A O 1
ATOM 2209 N N . SER A 1 285 ? -52.044 -40.503 56.576 1.00 32.78 285 SER A N 1
ATOM 2210 C CA . SER A 1 285 ? -51.900 -39.318 55.664 1.00 32.78 285 SER A CA 1
ATOM 2211 C C . SER A 1 285 ? -50.647 -38.415 55.803 1.00 32.78 285 SER A C 1
ATOM 2213 O O . SER A 1 285 ? -50.230 -38.125 56.908 1.00 32.78 285 SER A O 1
ATOM 2215 N N . SER A 1 286 ? -49.983 -37.876 54.768 1.00 35.66 286 SER A N 1
ATOM 2216 C CA . SER A 1 286 ? -50.297 -37.573 53.353 1.00 35.66 286 SER A CA 1
ATOM 2217 C C . SER A 1 286 ? -48.967 -37.300 52.581 1.00 35.66 286 SER A C 1
ATOM 2219 O O . SER A 1 286 ? -47.925 -37.232 53.231 1.00 35.66 286 SER A O 1
ATOM 2221 N N . PRO A 1 287 ? -48.953 -37.168 51.236 1.00 41.94 287 PRO A N 1
ATOM 2222 C CA . PRO A 1 287 ? -47.796 -37.406 50.370 1.00 41.94 287 PRO A CA 1
ATOM 2223 C C . PRO A 1 287 ? -46.912 -36.169 50.183 1.00 41.94 287 PRO A C 1
ATOM 2225 O O . PRO A 1 287 ? -47.419 -35.062 50.241 1.00 41.94 287 PRO A O 1
ATOM 2228 N N . PHE A 1 288 ? -45.630 -36.372 49.865 1.00 31.77 288 PHE A N 1
ATOM 2229 C CA . PHE A 1 288 ? -44.904 -35.621 48.828 1.00 31.77 288 PHE A CA 1
ATOM 2230 C C . PHE A 1 288 ? -43.569 -36.326 48.550 1.00 31.77 288 PHE A C 1
ATOM 2232 O O . PHE A 1 288 ? -42.606 -36.225 49.306 1.00 31.77 288 PHE A O 1
ATOM 2239 N N . THR A 1 289 ? -43.535 -37.092 47.462 1.00 35.88 289 THR A N 1
ATOM 2240 C CA . THR A 1 289 ? -42.311 -37.623 46.865 1.00 35.88 289 THR A CA 1
ATOM 2241 C C . THR A 1 289 ? -41.772 -36.610 45.868 1.00 35.88 289 THR A C 1
ATOM 2243 O O . THR A 1 289 ? -42.405 -36.346 44.848 1.00 35.88 289 THR A O 1
ATOM 2246 N N . ASN A 1 290 ? -40.579 -36.100 46.158 1.00 34.31 290 ASN A N 1
ATOM 2247 C CA . ASN A 1 290 ? -39.634 -35.662 45.142 1.00 34.31 290 ASN A CA 1
ATOM 2248 C C . ASN A 1 290 ? -39.159 -36.879 44.344 1.00 34.31 290 ASN A C 1
ATOM 2250 O O . ASN A 1 290 ? -38.841 -37.920 44.923 1.00 34.31 290 ASN A O 1
ATOM 2254 N N . GLY A 1 291 ? -39.037 -36.720 43.033 1.00 32.03 291 GLY A N 1
ATOM 2255 C CA . GLY A 1 291 ? -38.283 -37.638 42.194 1.00 32.03 291 GLY A CA 1
ATOM 2256 C C . GLY A 1 291 ? -38.497 -37.362 40.716 1.00 32.03 291 GLY A C 1
ATOM 2257 O O . GLY A 1 291 ? -39.597 -36.974 40.339 1.00 32.03 291 GLY A O 1
ATOM 2258 N N . VAL A 1 292 ? -37.455 -37.673 39.929 1.00 30.80 292 VAL A N 1
ATOM 2259 C CA . VAL A 1 292 ? -37.299 -37.552 38.460 1.00 30.80 292 VAL A CA 1
ATOM 2260 C C . VAL A 1 292 ? -36.620 -36.207 38.127 1.00 30.80 292 VAL A C 1
ATOM 2262 O O . VAL A 1 292 ? -37.261 -35.171 38.192 1.00 30.80 292 VAL A O 1
ATOM 2265 N N . LEU A 1 293 ? -35.308 -36.083 37.858 1.00 31.27 293 LEU A N 1
ATOM 2266 C CA . LEU A 1 293 ? -34.259 -36.916 37.215 1.00 31.27 293 LEU A CA 1
ATOM 2267 C C . LEU A 1 293 ? -32.887 -36.463 37.794 1.00 31.27 293 LEU A C 1
ATOM 2269 O O . LEU A 1 293 ? -32.766 -35.304 38.167 1.00 31.27 293 LEU A O 1
ATOM 2273 N N . GLY A 1 294 ? -31.806 -37.232 37.966 1.00 27.00 294 GLY A N 1
ATOM 2274 C CA . GLY A 1 294 ? -31.286 -38.368 37.212 1.00 27.00 294 GLY A CA 1
ATOM 2275 C C . GLY A 1 294 ? -30.133 -37.907 36.312 1.00 27.00 294 GLY A C 1
ATOM 2276 O O . GLY A 1 294 ? -30.431 -37.539 35.192 1.00 27.00 294 GLY A O 1
ATOM 2277 N N . PHE A 1 295 ? -28.870 -37.933 36.772 1.00 27.11 295 PHE A N 1
ATOM 2278 C CA . PHE A 1 295 ? -27.667 -38.079 35.924 1.00 27.11 295 PHE A CA 1
ATOM 2279 C C . PHE A 1 295 ? -26.450 -38.576 36.728 1.00 27.11 295 PHE A C 1
ATOM 2281 O O . PHE A 1 295 ? -26.379 -38.413 37.944 1.00 27.11 295 PHE A O 1
ATOM 2288 N N . ALA A 1 296 ? -25.564 -39.262 36.005 1.00 28.94 296 ALA A N 1
ATOM 2289 C CA . ALA A 1 296 ? -24.592 -40.256 36.446 1.00 28.94 296 ALA A CA 1
ATOM 2290 C C . ALA A 1 296 ? -23.153 -39.728 36.660 1.00 28.94 296 ALA A C 1
ATOM 2292 O O . ALA A 1 296 ? -22.823 -38.606 36.288 1.00 28.94 296 ALA A O 1
ATOM 2293 N N . ASP A 1 297 ? -22.338 -40.610 37.250 1.00 27.34 297 ASP A N 1
ATOM 2294 C CA . ASP A 1 297 ? -20.882 -40.607 37.496 1.00 27.34 297 ASP A CA 1
ATOM 2295 C C . ASP A 1 297 ? -19.959 -39.880 36.495 1.00 27.34 297 ASP A C 1
ATOM 2297 O O . ASP A 1 297 ? -20.181 -39.930 35.284 1.00 27.34 297 ASP A O 1
ATOM 2301 N N . PRO A 1 298 ? -18.766 -39.456 36.969 1.00 32.75 298 PRO A N 1
ATOM 2302 C CA . PRO A 1 298 ? -17.527 -39.519 36.207 1.00 32.75 298 PRO A CA 1
ATOM 2303 C C . PRO A 1 298 ? -16.569 -40.609 36.734 1.00 32.75 298 PRO A C 1
ATOM 2305 O O . PRO A 1 298 ? -16.253 -40.691 37.923 1.00 32.75 298 PRO A O 1
ATOM 2308 N N . GLN A 1 299 ? -16.058 -41.424 35.807 1.00 31.09 299 GLN A N 1
ATOM 2309 C CA . GLN A 1 299 ? -14.996 -42.400 36.048 1.00 31.09 299 GLN A CA 1
ATOM 2310 C C . GLN A 1 299 ? -13.594 -41.777 36.169 1.00 31.09 299 GLN A C 1
ATOM 2312 O O . GLN A 1 299 ? -13.299 -40.677 35.711 1.00 31.09 299 GLN A O 1
ATOM 2317 N N . ARG A 1 300 ? -12.743 -42.582 36.806 1.00 27.36 300 ARG A N 1
ATOM 2318 C CA . ARG A 1 300 ? -11.364 -42.409 37.265 1.00 27.36 300 ARG A CA 1
ATOM 2319 C C . ARG A 1 300 ? -10.339 -42.936 36.238 1.00 27.36 300 ARG A C 1
ATOM 2321 O O . ARG A 1 300 ? -10.585 -43.965 35.622 1.00 27.36 300 ARG A O 1
ATOM 2328 N N . GLY A 1 301 ? -9.143 -42.331 36.224 1.00 24.59 301 GLY A N 1
ATOM 2329 C CA . GLY A 1 301 ? -7.855 -42.896 35.760 1.00 24.59 301 GLY A CA 1
ATOM 2330 C C . GLY A 1 301 ? -7.022 -41.852 34.998 1.00 24.59 301 GLY A C 1
ATOM 2331 O O . GLY A 1 301 ? -7.551 -41.260 34.073 1.00 24.59 301 GLY A O 1
ATOM 2332 N N . THR A 1 302 ? -5.765 -41.511 35.303 1.00 29.66 302 THR A N 1
ATOM 2333 C CA . THR A 1 302 ? -4.696 -42.115 36.124 1.00 29.66 302 THR A CA 1
ATOM 2334 C C . THR A 1 302 ? -3.648 -41.043 36.510 1.00 29.66 302 THR A C 1
ATOM 2336 O O . THR A 1 302 ? -3.412 -40.134 35.725 1.00 29.66 302 THR A O 1
ATOM 2339 N N . SER A 1 303 ? -3.083 -41.185 37.720 1.00 26.73 303 SER A N 1
ATOM 2340 C CA . SER A 1 303 ? -1.709 -40.947 38.245 1.00 26.73 303 SER A CA 1
ATOM 2341 C C . SER A 1 303 ? -0.707 -40.087 37.418 1.00 26.73 303 SER A C 1
ATOM 2343 O O . SER A 1 303 ? -0.639 -40.254 36.211 1.00 26.73 303 SER A O 1
ATOM 2345 N N . GLU A 1 304 ? 0.143 -39.186 37.947 1.00 25.44 304 GLU A N 1
ATOM 2346 C CA . GLU A 1 304 ? 1.122 -39.293 39.055 1.00 25.44 304 GLU A CA 1
ATOM 2347 C C . GLU A 1 304 ? 1.726 -37.904 39.443 1.00 25.44 304 GLU A C 1
ATOM 2349 O O . GLU A 1 304 ? 1.903 -37.075 38.561 1.00 25.44 304 GLU A O 1
ATOM 2354 N N . ILE A 1 305 ? 2.073 -37.717 40.741 1.00 27.11 305 ILE A N 1
ATOM 2355 C CA . ILE A 1 305 ? 3.326 -37.119 41.314 1.00 27.11 305 ILE A CA 1
ATOM 2356 C C . ILE A 1 305 ? 3.703 -35.668 40.873 1.00 27.11 305 ILE A C 1
ATOM 2358 O O . ILE A 1 305 ? 3.805 -35.383 39.696 1.00 27.11 305 ILE A O 1
ATOM 2362 N N . ALA A 1 306 ? 4.062 -34.667 41.688 1.00 26.61 306 ALA A N 1
ATOM 2363 C CA . ALA A 1 306 ? 4.310 -34.483 43.117 1.00 26.61 306 ALA A CA 1
ATOM 2364 C C . ALA A 1 306 ? 4.548 -32.971 43.398 1.00 26.61 306 ALA A C 1
ATOM 2366 O O . ALA A 1 306 ? 5.124 -32.264 42.579 1.00 26.61 306 ALA A O 1
ATOM 2367 N N . THR A 1 307 ? 4.086 -32.532 44.573 1.00 27.67 307 THR A N 1
ATOM 2368 C CA . THR A 1 307 ? 4.656 -31.540 45.516 1.00 27.67 307 THR A CA 1
ATOM 2369 C C . THR A 1 307 ? 5.270 -30.206 45.027 1.00 27.67 307 THR A C 1
ATOM 2371 O O . THR A 1 307 ? 6.347 -30.157 44.442 1.00 27.67 307 THR A O 1
ATOM 2374 N N . GLN A 1 308 ? 4.636 -29.098 45.447 1.00 31.62 308 GLN A N 1
ATOM 2375 C CA . GLN A 1 308 ? 5.268 -27.785 45.719 1.00 31.62 308 GLN A CA 1
ATOM 2376 C C . GLN A 1 308 ? 6.159 -27.853 46.989 1.00 31.62 308 GLN A C 1
ATOM 2378 O O . GLN A 1 308 ? 6.050 -28.847 47.713 1.00 31.62 308 GLN A O 1
ATOM 2383 N N . PRO A 1 309 ? 7.020 -26.856 47.310 1.00 33.22 309 PRO A N 1
ATOM 2384 C CA . PRO A 1 309 ? 6.600 -25.599 47.991 1.00 33.22 309 PRO A CA 1
ATOM 2385 C C . PRO A 1 309 ? 7.286 -24.320 47.426 1.00 33.22 309 PRO A C 1
ATOM 2387 O O . PRO A 1 309 ? 8.309 -24.419 46.758 1.00 33.22 309 PRO A O 1
ATOM 2390 N N . SER A 1 310 ? 6.670 -23.124 47.483 1.00 26.08 310 SER A N 1
ATOM 2391 C CA . SER A 1 310 ? 6.801 -22.056 48.522 1.00 26.08 310 SER A CA 1
ATOM 2392 C C . SER A 1 310 ? 8.264 -21.729 48.905 1.00 26.08 310 SER A C 1
ATOM 2394 O O . SER A 1 310 ? 9.026 -22.643 49.170 1.00 26.08 310 SER A O 1
ATOM 2396 N N . GLU A 1 311 ? 8.772 -20.495 49.026 1.00 25.89 311 GLU A N 1
ATOM 2397 C CA . GLU A 1 311 ? 8.172 -19.199 49.359 1.00 25.89 311 GLU A CA 1
ATOM 2398 C C . GLU A 1 311 ? 9.230 -18.057 49.243 1.00 25.89 311 GLU A C 1
ATOM 2400 O O . GLU A 1 311 ? 10.425 -18.304 49.369 1.00 25.89 311 GLU A O 1
ATOM 2405 N N . ARG A 1 312 ? 8.738 -16.809 49.165 1.00 27.58 312 ARG A N 1
ATOM 2406 C CA . ARG A 1 312 ? 9.283 -15.543 49.728 1.00 27.58 312 ARG A CA 1
ATOM 2407 C C . ARG A 1 312 ? 10.457 -14.749 49.120 1.00 27.58 312 ARG A C 1
ATOM 2409 O O . ARG A 1 312 ? 11.416 -15.234 48.543 1.00 27.58 312 ARG A O 1
ATOM 2416 N N . SER A 1 313 ? 10.285 -13.442 49.333 1.00 28.06 313 SER A N 1
ATOM 2417 C CA . SER A 1 313 ? 10.863 -12.253 48.706 1.00 28.06 313 SER A CA 1
ATOM 2418 C C . SER A 1 313 ? 12.138 -11.685 49.355 1.00 28.06 313 SER A C 1
ATOM 2420 O O . SER A 1 313 ? 12.230 -11.638 50.579 1.00 28.06 313 SER A O 1
ATOM 2422 N N . GLY A 1 314 ? 12.971 -11.050 48.510 1.00 25.12 314 GLY A N 1
ATOM 2423 C CA . GLY A 1 314 ? 13.787 -9.842 48.781 1.00 25.12 314 GLY A CA 1
ATOM 2424 C C . GLY A 1 314 ? 15.293 -10.049 49.052 1.00 25.12 314 GLY A C 1
ATOM 2425 O O . GLY A 1 314 ? 15.663 -11.117 49.524 1.00 25.12 314 GLY A O 1
ATOM 2426 N N . PRO A 1 315 ? 16.165 -9.019 48.917 1.00 34.12 315 PRO A N 1
ATOM 2427 C CA . PRO A 1 315 ? 16.235 -7.929 47.929 1.00 34.12 315 PRO A CA 1
ATOM 2428 C C . PRO A 1 315 ? 17.633 -7.797 47.239 1.00 34.12 315 PRO A C 1
ATOM 2430 O O . PRO A 1 315 ? 18.620 -8.346 47.702 1.00 34.12 315 PRO A O 1
ATOM 2433 N N . SER A 1 316 ? 17.688 -7.023 46.142 1.00 26.16 316 SER A N 1
ATOM 2434 C CA . SER A 1 316 ? 18.790 -6.169 45.624 1.00 26.16 316 SER A CA 1
ATOM 2435 C C . SER A 1 316 ? 20.278 -6.510 45.895 1.00 26.16 316 SER A C 1
ATOM 2437 O O . SER A 1 316 ? 20.716 -6.421 47.035 1.00 26.16 316 SER A O 1
ATOM 2439 N N . MET A 1 317 ? 21.085 -6.663 44.828 1.00 27.44 317 MET A N 1
ATOM 2440 C CA . MET A 1 317 ? 22.348 -5.929 44.532 1.00 27.44 317 MET A CA 1
ATOM 2441 C C . MET A 1 317 ? 23.090 -6.564 43.331 1.00 27.44 317 MET A C 1
ATOM 2443 O O . MET A 1 317 ? 23.093 -7.778 43.145 1.00 27.44 317 MET A O 1
ATOM 2447 N N . SER A 1 318 ? 23.692 -5.715 42.501 1.00 34.09 318 SER A N 1
ATOM 2448 C CA . SER A 1 318 ? 24.443 -5.998 41.266 1.00 34.09 318 SER A CA 1
ATOM 2449 C C . SER A 1 318 ? 25.859 -6.570 41.497 1.00 34.09 318 SER A C 1
ATOM 2451 O O . SER A 1 318 ? 26.456 -6.308 42.540 1.00 34.09 318 SER A O 1
ATOM 2453 N N . PRO A 1 319 ? 26.452 -7.257 40.493 1.00 32.16 319 PRO A N 1
ATOM 2454 C CA . PRO A 1 319 ? 27.910 -7.406 40.359 1.00 32.16 319 PRO A CA 1
ATOM 2455 C C . PRO A 1 319 ? 28.466 -6.976 38.962 1.00 32.16 319 PRO A C 1
ATOM 2457 O O . PRO A 1 319 ? 27.681 -6.643 38.073 1.00 32.16 319 PRO A O 1
ATOM 2460 N N . PRO A 1 320 ? 29.810 -6.899 38.786 1.00 34.62 320 PRO A N 1
ATOM 2461 C CA . PRO A 1 320 ? 30.529 -5.915 37.948 1.00 34.62 320 PRO A CA 1
ATOM 2462 C C . PRO A 1 320 ? 30.914 -6.408 36.525 1.00 34.62 320 PRO A C 1
ATOM 2464 O O . PRO A 1 320 ? 30.645 -7.565 36.196 1.00 34.62 320 PRO A O 1
ATOM 2467 N N . PRO A 1 321 ? 31.535 -5.559 35.665 1.00 31.75 321 PRO A N 1
ATOM 2468 C CA . PRO A 1 321 ? 31.792 -5.878 34.258 1.00 31.75 321 PRO A CA 1
ATOM 2469 C C . PRO A 1 321 ? 33.160 -6.544 34.019 1.00 31.75 321 PRO A C 1
ATOM 2471 O O . PRO A 1 321 ? 34.114 -6.320 34.761 1.00 31.75 321 PRO A O 1
ATOM 2474 N N . MET A 1 322 ? 33.255 -7.330 32.940 1.00 31.12 322 MET A N 1
ATOM 2475 C CA . MET A 1 322 ? 34.509 -7.871 32.402 1.00 31.12 322 MET A CA 1
ATOM 2476 C C . MET A 1 322 ? 35.056 -6.994 31.269 1.00 31.12 322 MET A C 1
ATOM 2478 O O . MET A 1 322 ? 34.331 -6.615 30.350 1.00 31.12 322 MET A O 1
ATOM 2482 N N . GLU A 1 323 ? 36.358 -6.727 31.334 1.00 26.28 323 GLU A N 1
ATOM 2483 C CA . GLU A 1 323 ? 37.177 -6.086 30.306 1.00 26.28 323 GLU A CA 1
ATOM 2484 C C . GLU A 1 323 ? 37.487 -7.045 29.147 1.00 26.28 323 GLU A C 1
ATOM 2486 O O . GLU A 1 323 ? 37.860 -8.193 29.382 1.00 26.28 323 GLU A O 1
ATOM 2491 N N . THR A 1 324 ? 37.446 -6.549 27.904 1.00 31.09 324 THR A N 1
ATOM 2492 C CA . THR A 1 324 ? 38.286 -7.062 26.804 1.00 31.09 324 THR A CA 1
ATOM 2493 C C . THR A 1 324 ? 38.761 -5.907 25.908 1.00 31.09 324 THR A C 1
ATOM 2495 O O . THR A 1 324 ? 37.988 -5.245 25.224 1.00 31.09 324 THR A O 1
ATOM 2498 N N . THR A 1 325 ? 40.057 -5.623 26.040 1.00 30.70 325 THR A N 1
ATOM 2499 C CA . THR A 1 325 ? 41.061 -5.298 25.008 1.00 30.70 325 THR A CA 1
ATOM 2500 C C . THR A 1 325 ? 40.616 -4.753 23.641 1.00 30.70 325 THR A C 1
ATOM 2502 O O . THR A 1 325 ? 39.981 -5.435 22.842 1.00 30.70 325 THR A O 1
ATOM 2505 N N . GLY A 1 326 ? 41.101 -3.546 23.325 1.00 27.19 326 GLY A N 1
ATOM 2506 C CA . GLY A 1 326 ? 40.985 -2.902 22.017 1.00 27.19 326 GLY A CA 1
ATOM 2507 C C . GLY A 1 326 ? 42.166 -3.131 21.065 1.00 27.19 326 GLY A C 1
ATOM 2508 O O . GLY A 1 326 ? 43.263 -3.488 21.484 1.00 27.19 326 GLY A O 1
ATOM 2509 N N . MET A 1 327 ? 41.910 -2.845 19.784 1.00 29.33 327 MET A N 1
ATOM 2510 C CA . MET A 1 327 ? 42.839 -2.327 18.765 1.00 29.33 327 MET A CA 1
ATOM 2511 C C . MET A 1 327 ? 42.025 -1.471 17.761 1.00 29.33 327 MET A C 1
ATOM 2513 O O . MET A 1 327 ? 40.815 -1.671 17.643 1.00 29.33 327 MET A O 1
ATOM 2517 N N . PRO A 1 328 ? 42.635 -0.473 17.090 1.00 31.58 328 PRO A N 1
ATOM 2518 C CA . PRO A 1 328 ? 41.960 0.762 16.692 1.00 31.58 328 PRO A CA 1
ATOM 2519 C C . PRO A 1 328 ? 41.365 0.715 15.278 1.00 31.58 328 PRO A C 1
ATOM 2521 O O . PRO A 1 328 ? 42.001 0.233 14.342 1.00 31.58 328 PRO A O 1
ATOM 2524 N N . SER A 1 329 ? 40.171 1.294 15.111 1.00 28.47 329 SER A N 1
ATOM 2525 C CA . SER A 1 329 ? 39.583 1.597 13.802 1.00 28.47 329 SER A CA 1
ATOM 2526 C C . SER A 1 329 ? 39.756 3.078 13.477 1.00 28.47 329 SER A C 1
ATOM 2528 O O . SER A 1 329 ? 39.567 3.949 14.324 1.00 28.47 329 SER A O 1
ATOM 2530 N N . LEU A 1 330 ? 40.141 3.327 12.230 1.00 27.78 330 LEU A N 1
ATOM 2531 C CA . LEU A 1 330 ? 40.465 4.614 11.631 1.00 27.78 330 LEU A CA 1
ATOM 2532 C C . LEU A 1 330 ? 39.316 5.623 11.782 1.00 27.78 330 LEU A C 1
ATOM 2534 O O . LEU A 1 330 ? 38.184 5.364 11.379 1.00 27.78 330 LEU A O 1
ATOM 2538 N N . VAL A 1 331 ? 39.646 6.783 12.348 1.00 27.81 331 VAL A N 1
ATOM 2539 C CA . VAL A 1 331 ? 38.764 7.945 12.484 1.00 27.81 331 VAL A CA 1
ATOM 2540 C C . VAL A 1 331 ? 38.540 8.560 11.102 1.00 27.81 331 VAL A C 1
ATOM 2542 O O . VAL A 1 331 ? 39.462 9.128 10.517 1.00 27.81 331 VAL A O 1
ATOM 2545 N N . LEU A 1 332 ? 37.311 8.472 10.593 1.00 30.27 332 LEU A N 1
ATOM 2546 C CA . LEU A 1 332 ? 36.804 9.404 9.590 1.00 30.27 332 LEU A CA 1
ATOM 2547 C C . LEU A 1 332 ? 36.324 10.640 10.360 1.00 30.27 332 LEU A C 1
ATOM 2549 O O . LEU A 1 332 ? 35.454 10.533 11.218 1.00 30.27 332 LEU A O 1
ATOM 2553 N N . GLN A 1 333 ? 36.962 11.783 10.120 1.00 31.66 333 GLN A N 1
ATOM 2554 C CA . GLN A 1 333 ? 36.665 13.046 10.792 1.00 31.66 333 GLN A CA 1
ATOM 2555 C C . GLN A 1 333 ? 35.222 13.493 10.535 1.00 31.66 333 GLN A C 1
ATOM 2557 O O . GLN A 1 333 ? 34.817 13.704 9.391 1.00 31.66 333 GLN A O 1
ATOM 2562 N N . ASP A 1 334 ? 34.488 13.698 11.627 1.00 25.70 334 ASP A N 1
ATOM 2563 C CA . ASP A 1 334 ? 33.204 14.384 11.663 1.00 25.70 334 ASP A CA 1
ATOM 2564 C C . ASP A 1 334 ? 33.338 15.820 11.135 1.00 25.70 334 ASP A C 1
ATOM 2566 O O . ASP A 1 334 ? 33.891 16.704 11.792 1.00 25.70 334 ASP A O 1
ATOM 2570 N N . PHE A 1 335 ? 32.754 16.085 9.967 1.00 30.19 335 PHE A N 1
ATOM 2571 C CA . PHE A 1 335 ? 32.319 17.426 9.572 1.00 30.19 335 PHE A CA 1
ATOM 2572 C C . PHE A 1 335 ? 30.847 17.615 9.959 1.00 30.19 335 PHE A C 1
ATOM 2574 O O . PHE A 1 335 ? 29.975 17.790 9.112 1.00 30.19 335 PHE A O 1
ATOM 2581 N N . THR A 1 336 ? 30.556 17.614 11.258 1.00 35.81 336 THR A N 1
ATOM 2582 C CA . THR A 1 336 ? 29.287 18.129 11.791 1.00 35.81 336 THR A CA 1
ATOM 2583 C C . THR A 1 336 ? 29.568 19.133 12.897 1.00 35.81 336 THR A C 1
ATOM 2585 O O . THR A 1 336 ? 29.407 18.870 14.082 1.00 35.81 336 THR A O 1
ATOM 2588 N N . SER A 1 337 ? 30.000 20.321 12.486 1.00 38.28 337 SER A N 1
ATOM 2589 C CA . SER A 1 337 ? 29.938 21.526 13.308 1.00 38.28 337 SER A CA 1
ATOM 2590 C C . SER A 1 337 ? 29.570 22.700 12.410 1.00 38.28 337 SER A C 1
ATOM 2592 O O . SER A 1 337 ? 30.412 23.450 11.917 1.00 38.28 337 SER A O 1
ATOM 2594 N N . ARG A 1 338 ? 28.270 22.845 12.155 1.00 35.50 338 ARG A N 1
ATOM 2595 C CA . ARG A 1 338 ? 27.694 24.147 11.833 1.00 35.50 338 ARG A CA 1
ATOM 2596 C C . ARG A 1 338 ? 26.414 24.283 12.638 1.00 35.50 338 ARG A C 1
ATOM 2598 O O . ARG A 1 338 ? 25.477 23.513 12.457 1.00 35.50 338 ARG A O 1
ATOM 2605 N N . ALA A 1 339 ? 26.459 25.208 13.591 1.00 37.94 339 ALA A N 1
ATOM 2606 C CA . ALA A 1 339 ? 25.420 25.485 14.570 1.00 37.94 339 ALA A CA 1
ATOM 2607 C C . ALA A 1 339 ? 24.022 25.529 13.931 1.00 37.94 339 ALA A C 1
ATOM 2609 O O . ALA A 1 339 ? 23.769 26.324 13.024 1.00 37.94 339 ALA A O 1
ATOM 2610 N N . GLN A 1 340 ? 23.118 24.681 14.421 1.00 40.44 340 GLN A N 1
ATOM 2611 C CA . GLN A 1 340 ? 21.692 24.802 14.145 1.00 40.44 340 GLN A CA 1
ATOM 2612 C C . GLN A 1 340 ? 21.146 26.041 14.877 1.00 40.44 340 GLN A C 1
ATOM 2614 O O . GLN A 1 340 ? 21.425 26.210 16.066 1.00 40.44 340 GLN A O 1
ATOM 2619 N N . PRO A 1 341 ? 20.354 26.909 14.224 1.00 42.78 341 PRO A N 1
ATOM 2620 C CA . PRO A 1 341 ? 19.583 27.913 14.938 1.00 42.78 341 PRO A CA 1
ATOM 2621 C C . PRO A 1 341 ? 18.401 27.220 15.628 1.00 42.78 341 PRO A C 1
ATOM 2623 O O . PRO A 1 341 ? 17.472 26.758 14.969 1.00 42.78 341 PRO A O 1
ATOM 2626 N N . HIS A 1 342 ? 18.450 27.128 16.957 1.00 46.59 342 HIS A N 1
ATOM 2627 C CA . HIS A 1 342 ? 17.318 26.684 17.766 1.00 46.59 342 HIS A CA 1
ATOM 2628 C C . HIS A 1 342 ? 16.128 27.629 17.558 1.00 46.59 342 HIS A C 1
ATOM 2630 O O . HIS A 1 342 ? 16.228 28.828 17.815 1.00 46.59 342 HIS A O 1
ATOM 2636 N N . THR A 1 343 ? 15.000 27.088 17.101 1.00 54.78 343 THR A N 1
ATOM 2637 C CA . THR A 1 343 ? 13.706 27.778 17.077 1.00 54.78 343 THR A CA 1
ATOM 2638 C C . THR A 1 343 ? 13.204 27.852 18.518 1.00 54.78 343 THR A C 1
ATOM 2640 O O . THR A 1 343 ? 12.814 26.841 19.102 1.00 54.78 343 THR A O 1
ATOM 2643 N N . MET A 1 344 ? 13.283 29.027 19.139 1.00 55.03 344 MET A N 1
ATOM 2644 C CA . MET A 1 344 ? 12.800 29.238 20.505 1.00 55.03 344 MET A CA 1
ATOM 2645 C C . MET A 1 344 ? 11.315 29.587 20.447 1.00 55.03 344 MET A C 1
ATOM 2647 O O . MET A 1 344 ? 10.945 30.756 20.406 1.00 55.03 344 MET A O 1
ATOM 2651 N N . VAL A 1 345 ? 10.453 28.571 20.439 1.00 56.62 345 VAL A N 1
ATOM 2652 C CA . VAL A 1 345 ? 9.019 28.791 20.665 1.00 56.62 345 VAL A CA 1
ATOM 2653 C C . VAL A 1 345 ? 8.806 28.985 22.171 1.00 56.62 345 VAL A C 1
ATOM 2655 O O . VAL A 1 345 ? 9.160 28.087 22.940 1.00 56.62 345 VAL A O 1
ATOM 2658 N N . PRO A 1 346 ? 8.257 30.126 22.627 1.00 57.41 346 PRO A N 1
ATOM 2659 C CA . PRO A 1 346 ? 7.946 30.308 24.038 1.00 57.41 346 PRO A CA 1
ATOM 2660 C C . PRO A 1 346 ? 6.869 29.303 24.486 1.00 57.41 346 PRO A C 1
ATOM 2662 O O . PRO A 1 346 ? 5.930 29.041 23.727 1.00 57.41 346 PRO A O 1
ATOM 2665 N N . PRO A 1 347 ? 6.973 28.734 25.702 1.00 61.12 347 PRO A N 1
ATOM 2666 C CA . PRO A 1 347 ? 6.006 27.761 26.194 1.00 61.12 347 PRO A CA 1
ATOM 2667 C C . PRO A 1 347 ? 4.623 28.402 26.346 1.00 61.12 347 PRO A C 1
ATOM 2669 O O . PRO A 1 347 ? 4.483 29.513 26.858 1.00 61.12 347 PRO A O 1
ATOM 2672 N N . VAL A 1 348 ? 3.591 27.688 25.898 1.00 61.38 348 VAL A N 1
ATOM 2673 C CA . VAL A 1 348 ? 2.197 28.130 26.006 1.00 61.38 348 VAL A CA 1
ATOM 2674 C C . VAL A 1 348 ? 1.785 28.068 27.475 1.00 61.38 348 VAL A C 1
ATOM 2676 O O . VAL A 1 348 ? 1.776 26.991 28.069 1.00 61.38 348 VAL A O 1
ATOM 2679 N N . ASN A 1 349 ? 1.451 29.214 28.069 1.00 62.06 349 ASN A N 1
ATOM 2680 C CA . ASN A 1 349 ? 0.943 29.262 29.437 1.00 62.06 349 ASN A CA 1
ATOM 2681 C C . ASN A 1 349 ? -0.554 28.896 29.448 1.00 62.06 349 ASN A C 1
ATOM 2683 O O . ASN A 1 349 ? -1.378 29.587 28.842 1.00 62.06 349 ASN A O 1
ATOM 2687 N N . VAL A 1 350 ? -0.896 27.787 30.110 1.00 67.00 350 VAL A N 1
ATOM 2688 C CA . VAL A 1 350 ? -2.261 27.224 30.169 1.00 67.00 350 VAL A CA 1
ATOM 2689 C C . VAL A 1 350 ? -2.995 27.648 31.452 1.00 67.00 350 VAL A C 1
ATOM 2691 O O . VAL A 1 350 ? -4.161 27.328 31.636 1.00 67.00 350 VAL A O 1
ATOM 2694 N N . GLU A 1 351 ? -2.353 28.416 32.337 1.00 62.59 351 GLU A N 1
ATOM 2695 C CA . GLU A 1 351 ? -2.930 28.822 33.631 1.00 62.59 351 GLU A CA 1
ATOM 2696 C C . GLU A 1 351 ? -3.875 30.045 33.540 1.00 62.59 351 GLU A C 1
ATOM 2698 O O . GLU A 1 351 ? -4.303 30.586 34.558 1.00 62.59 351 GLU A O 1
ATOM 2703 N N . GLY A 1 352 ? -4.219 30.495 32.326 1.00 66.50 352 GLY A N 1
ATOM 2704 C CA . GLY A 1 352 ? -5.118 31.627 32.067 1.00 66.50 352 GLY A CA 1
ATOM 2705 C C . GLY A 1 352 ? -6.516 31.230 31.573 1.00 66.50 352 GLY A C 1
ATOM 2706 O O . GLY A 1 352 ? -6.816 30.062 31.342 1.00 66.50 352 GLY A O 1
ATOM 2707 N N . THR A 1 353 ? -7.392 32.219 31.366 1.00 77.06 353 THR A N 1
ATOM 2708 C CA . THR A 1 353 ? -8.673 32.017 30.666 1.00 77.06 353 THR A CA 1
ATOM 2709 C C . THR A 1 353 ? -8.434 31.536 29.226 1.00 77.06 353 THR A C 1
ATOM 2711 O O . THR A 1 353 ? -7.429 31.890 28.609 1.00 77.06 353 THR A O 1
ATOM 2714 N N . LEU A 1 354 ? -9.375 30.765 28.661 1.00 78.88 354 LEU A N 1
ATOM 2715 C CA . LEU A 1 354 ? -9.285 30.202 27.299 1.00 78.88 354 LEU A CA 1
ATOM 2716 C C . LEU A 1 354 ? -8.905 31.251 26.234 1.00 78.88 354 LEU A C 1
ATOM 2718 O O . LEU A 1 354 ? -8.149 30.967 25.308 1.00 78.88 354 LEU A O 1
ATOM 2722 N N . GLU A 1 355 ? -9.400 32.478 26.390 1.00 82.19 355 GLU A N 1
ATOM 2723 C CA . GLU A 1 355 ? -9.123 33.603 25.496 1.00 82.19 355 GLU A CA 1
ATOM 2724 C C . GLU A 1 355 ? -7.643 34.022 25.505 1.00 82.19 355 GLU A C 1
ATOM 2726 O O . GLU A 1 355 ? -7.058 34.260 24.447 1.00 82.19 355 GLU A O 1
ATOM 2731 N N . ASN A 1 356 ? -6.993 34.006 26.672 1.00 78.25 356 ASN A N 1
ATOM 2732 C CA . ASN A 1 356 ? -5.575 34.343 26.805 1.00 78.25 356 ASN A CA 1
ATOM 2733 C C . ASN A 1 356 ? -4.675 33.263 26.191 1.00 78.25 356 ASN A C 1
ATOM 2735 O O . ASN A 1 356 ? -3.675 33.585 25.544 1.00 78.25 356 ASN A O 1
ATOM 2739 N N . SER A 1 357 ? -5.044 31.987 26.331 1.00 80.75 357 SER A N 1
ATOM 2740 C CA . SER A 1 357 ? -4.318 30.886 25.690 1.00 80.75 357 SER A CA 1
ATOM 2741 C C . SER A 1 357 ? -4.465 30.921 24.164 1.00 80.75 357 SER A C 1
ATOM 2743 O O . SER A 1 357 ? -3.477 30.734 23.454 1.00 80.75 357 SER A O 1
ATOM 2745 N N . LEU A 1 358 ? -5.656 31.239 23.641 1.00 84.00 358 LEU A N 1
ATOM 2746 C CA . LEU A 1 358 ? -5.875 31.421 22.199 1.00 84.00 358 LEU A CA 1
ATOM 2747 C 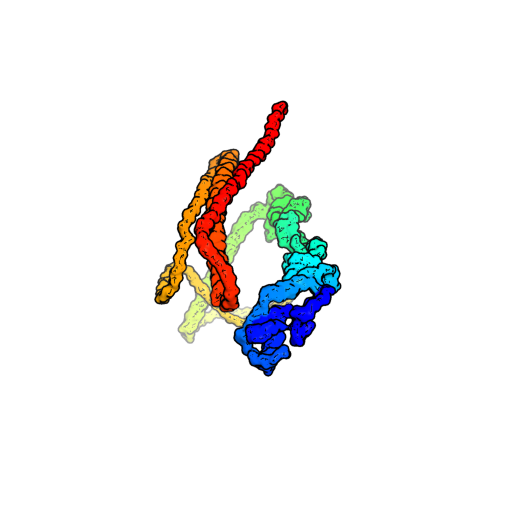C . LEU A 1 358 ? -5.097 32.619 21.640 1.00 84.00 358 LEU A C 1
ATOM 2749 O O . LEU A 1 358 ? -4.522 32.530 20.554 1.00 84.00 358 LEU A O 1
ATOM 2753 N N . TRP A 1 359 ? -5.033 33.723 22.384 1.00 80.44 359 TRP A N 1
ATOM 2754 C CA . TRP A 1 359 ? -4.259 34.899 21.991 1.00 80.44 359 TRP A CA 1
ATOM 2755 C C . TRP A 1 359 ? -2.745 34.626 21.999 1.00 80.44 359 TRP A C 1
ATOM 2757 O O . TRP A 1 359 ? -2.046 34.983 21.049 1.00 80.44 359 TRP A O 1
ATOM 2767 N N . SER A 1 360 ? -2.243 33.914 23.014 1.00 80.50 360 SER A N 1
ATOM 2768 C CA . SER A 1 360 ? -0.845 33.468 23.086 1.00 80.50 360 SER A CA 1
ATOM 2769 C C . SER A 1 360 ? -0.480 32.542 21.921 1.00 80.50 360 SER A C 1
ATOM 2771 O O . SER A 1 360 ? 0.517 32.784 21.242 1.00 80.50 360 SER A O 1
ATOM 2773 N N . LEU A 1 361 ? -1.323 31.549 21.617 1.00 85.56 361 LEU A N 1
ATOM 2774 C CA . LEU A 1 361 ? -1.128 30.654 20.473 1.00 85.56 361 LEU A CA 1
ATOM 2775 C C . LEU A 1 361 ? -1.111 31.413 19.146 1.00 85.56 361 LEU A C 1
ATOM 2777 O O . LEU A 1 361 ? -0.233 31.179 18.316 1.00 85.56 361 LEU A O 1
ATOM 2781 N N . ARG A 1 362 ? -2.038 32.358 18.950 1.00 87.94 362 ARG A N 1
ATOM 2782 C CA . ARG A 1 362 ? -2.076 33.189 17.742 1.00 87.94 362 ARG A CA 1
ATOM 2783 C C . ARG A 1 362 ? -0.775 33.967 17.555 1.00 87.94 362 ARG A C 1
ATOM 2785 O O . ARG A 1 362 ? -0.242 33.989 16.449 1.00 87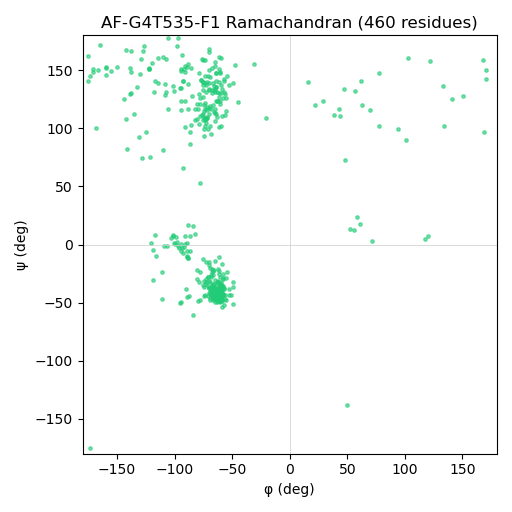.94 362 ARG A O 1
ATOM 2792 N N . ASN A 1 363 ? -0.244 34.564 18.618 1.00 85.00 363 ASN A N 1
ATOM 2793 C CA . ASN A 1 363 ? 1.009 35.312 18.544 1.00 85.00 363 ASN A CA 1
ATOM 2794 C C . ASN A 1 363 ? 2.218 34.408 18.288 1.00 85.00 363 ASN A C 1
ATOM 2796 O O . ASN A 1 363 ? 3.080 34.780 17.496 1.00 85.00 363 ASN A O 1
ATOM 2800 N N . SER A 1 364 ? 2.254 33.208 18.872 1.00 87.12 364 SER A N 1
ATOM 2801 C CA . SER A 1 364 ? 3.297 32.218 18.578 1.00 87.12 364 SER A CA 1
ATOM 2802 C C . SER A 1 364 ? 3.264 31.765 17.116 1.00 87.12 364 SER A C 1
ATOM 2804 O O . SER A 1 364 ? 4.313 31.647 16.489 1.00 87.12 364 SER A O 1
ATOM 2806 N N . VAL A 1 365 ? 2.074 31.574 16.533 1.00 88.25 365 VAL A N 1
ATOM 2807 C CA . VAL A 1 365 ? 1.920 31.234 15.107 1.00 88.25 365 VAL A CA 1
ATOM 2808 C C . VAL A 1 365 ? 2.378 32.383 14.207 1.00 88.25 365 VAL A C 1
ATOM 2810 O O . VAL A 1 365 ? 3.078 32.150 13.223 1.00 88.25 365 VAL A O 1
ATOM 2813 N N . VAL A 1 366 ? 2.033 33.628 14.551 1.00 88.88 366 VAL A N 1
ATOM 2814 C CA . VAL A 1 366 ? 2.496 34.806 13.803 1.00 88.88 366 VAL A CA 1
ATOM 2815 C C . VAL A 1 366 ? 4.021 34.928 13.884 1.00 88.88 366 VAL A C 1
ATOM 2817 O O . VAL A 1 366 ? 4.663 35.061 12.845 1.00 88.88 366 VAL A O 1
ATOM 2820 N N . ALA A 1 367 ? 4.618 34.792 15.070 1.00 85.44 367 ALA A N 1
ATOM 2821 C CA . ALA A 1 367 ? 6.071 34.823 15.241 1.00 85.44 367 ALA A CA 1
ATOM 2822 C C . ALA A 1 367 ? 6.768 33.727 14.412 1.00 85.44 367 ALA A C 1
ATOM 2824 O O . ALA A 1 367 ? 7.661 34.030 13.620 1.00 85.44 367 ALA A O 1
ATOM 2825 N N . LEU A 1 368 ? 6.282 32.484 14.484 1.00 87.31 368 LEU A N 1
ATOM 2826 C CA . LEU A 1 368 ? 6.794 31.372 13.677 1.00 87.31 368 LEU A CA 1
ATOM 2827 C C . LEU A 1 368 ? 6.694 31.641 12.173 1.00 87.31 368 LEU A C 1
ATOM 2829 O O . LEU A 1 368 ? 7.636 31.354 11.440 1.00 87.31 368 LEU A O 1
ATOM 2833 N N . SER A 1 369 ? 5.591 32.226 11.702 1.00 86.00 369 SER A N 1
ATOM 2834 C CA . SER A 1 369 ? 5.443 32.565 10.282 1.00 86.00 369 SER A CA 1
ATOM 2835 C C . SER A 1 369 ? 6.492 33.582 9.818 1.00 86.00 369 SER A C 1
ATOM 2837 O O . SER A 1 369 ? 7.090 33.408 8.757 1.00 86.00 369 SER A O 1
ATOM 2839 N N . THR A 1 370 ? 6.798 34.584 10.650 1.00 87.62 370 THR A N 1
ATOM 2840 C CA . THR A 1 370 ? 7.828 35.586 10.339 1.00 87.62 370 THR A CA 1
ATOM 2841 C C . THR A 1 370 ? 9.242 35.008 10.392 1.00 87.62 370 THR A C 1
ATOM 2843 O O . THR A 1 370 ? 10.092 35.363 9.573 1.00 87.62 370 THR A O 1
ATOM 2846 N N . GLU A 1 371 ? 9.504 34.073 11.308 1.00 89.31 371 GLU A N 1
ATOM 2847 C CA . GLU A 1 371 ? 10.790 33.380 11.387 1.00 89.31 371 GLU A CA 1
ATOM 2848 C C . GLU A 1 371 ? 11.007 32.438 10.203 1.00 89.31 371 GLU A C 1
ATOM 2850 O O . GLU A 1 371 ? 12.101 32.419 9.635 1.00 89.31 371 GLU A O 1
ATOM 2855 N N . LEU A 1 372 ? 9.968 31.709 9.787 1.00 90.44 372 LEU A N 1
ATOM 2856 C CA . LEU A 1 372 ? 10.004 30.865 8.595 1.00 90.44 372 LEU A CA 1
ATOM 2857 C C . LEU A 1 372 ? 10.246 31.694 7.335 1.00 90.44 372 LEU A C 1
ATOM 2859 O O . LEU A 1 372 ? 11.073 31.314 6.508 1.00 90.44 372 LEU A O 1
ATOM 2863 N N . GLU A 1 373 ? 9.599 32.853 7.205 1.00 89.50 373 GLU A N 1
ATOM 2864 C CA . GLU A 1 373 ? 9.832 33.749 6.072 1.00 89.50 373 GLU A CA 1
ATOM 2865 C C . GLU A 1 373 ? 11.270 34.304 6.074 1.00 89.50 373 GLU A C 1
ATOM 2867 O O . GLU A 1 373 ? 11.945 34.315 5.042 1.00 89.50 373 GLU A O 1
ATOM 2872 N N . SER A 1 374 ? 11.795 34.685 7.243 1.00 88.62 374 SER A N 1
ATOM 2873 C CA . SER A 1 374 ? 13.190 35.120 7.409 1.00 88.62 374 SER A CA 1
ATOM 2874 C C . SER A 1 374 ? 14.200 34.009 7.093 1.00 88.62 374 SER A C 1
ATOM 2876 O O . SER A 1 374 ? 15.241 34.254 6.473 1.00 88.62 374 SER A O 1
ATOM 2878 N N . LEU A 1 375 ? 13.914 32.769 7.495 1.00 89.94 375 LEU A N 1
ATOM 2879 C CA . LEU A 1 375 ? 14.747 31.609 7.186 1.00 89.94 375 LEU A CA 1
ATOM 2880 C C . LEU A 1 375 ? 14.707 31.277 5.690 1.00 89.94 375 LEU A C 1
ATOM 2882 O O . LEU A 1 375 ? 15.764 31.081 5.094 1.00 89.94 375 LEU A O 1
ATOM 2886 N N . SER A 1 376 ? 13.522 31.308 5.077 1.00 91.00 376 SER A N 1
ATOM 2887 C CA . SER A 1 376 ? 13.341 31.106 3.638 1.00 91.00 376 SER A CA 1
ATOM 2888 C C . SER A 1 376 ? 14.169 32.106 2.832 1.00 91.00 376 SER A C 1
ATOM 2890 O O . SER A 1 376 ? 14.921 31.707 1.947 1.00 91.00 376 SER A O 1
ATOM 2892 N N . ARG A 1 377 ? 14.126 33.398 3.192 1.00 89.75 377 ARG A N 1
ATOM 2893 C CA . ARG A 1 377 ? 14.937 34.435 2.528 1.00 89.75 377 ARG A CA 1
ATOM 2894 C C . ARG A 1 377 ? 16.439 34.210 2.705 1.00 89.75 377 ARG A C 1
ATOM 2896 O O . ARG A 1 377 ? 17.204 34.405 1.765 1.00 89.75 377 ARG A O 1
ATOM 2903 N N . ARG A 1 378 ? 16.891 33.778 3.889 1.00 88.88 378 ARG A N 1
ATOM 2904 C CA . ARG A 1 378 ? 18.310 33.442 4.121 1.00 88.88 378 ARG A CA 1
ATOM 2905 C C . ARG A 1 378 ? 18.759 32.241 3.292 1.00 88.88 378 ARG A C 1
ATOM 2907 O O . ARG A 1 378 ? 19.863 32.264 2.756 1.00 88.88 378 ARG A O 1
ATOM 2914 N N . GLN A 1 379 ? 17.916 31.220 3.171 1.00 89.06 379 GLN A N 1
ATOM 2915 C CA . GLN A 1 379 ? 18.199 30.047 2.349 1.00 89.06 379 GLN A CA 1
ATOM 2916 C C . GLN A 1 379 ? 18.244 30.402 0.859 1.00 89.06 379 GLN A C 1
ATOM 2918 O O . GLN A 1 379 ? 19.137 29.943 0.153 1.00 89.06 379 GLN A O 1
ATOM 2923 N N . GLU A 1 380 ? 17.339 31.261 0.395 1.00 92.75 380 GLU A N 1
ATOM 2924 C CA . GLU A 1 380 ? 17.341 31.771 -0.976 1.00 92.75 380 GLU A CA 1
ATOM 2925 C C . GLU A 1 380 ? 18.607 32.592 -1.270 1.00 92.75 380 GLU A C 1
ATOM 2927 O O . GLU A 1 380 ? 19.275 32.365 -2.281 1.00 92.75 380 GLU A O 1
ATOM 2932 N N . MET A 1 381 ? 19.024 33.469 -0.348 1.00 89.94 381 MET A N 1
ATOM 2933 C CA . MET A 1 381 ? 20.300 34.183 -0.472 1.00 89.94 381 MET A CA 1
ATOM 2934 C C . MET A 1 381 ? 21.498 33.226 -0.500 1.00 89.94 381 MET A C 1
ATOM 2936 O O . MET A 1 381 ? 22.373 33.366 -1.345 1.00 89.94 381 MET A O 1
ATOM 2940 N N . HIS A 1 382 ? 21.526 32.210 0.364 1.00 90.44 382 HIS A N 1
ATOM 2941 C CA . HIS A 1 382 ? 22.597 31.212 0.361 1.00 90.44 382 HIS A CA 1
ATOM 2942 C C . HIS A 1 382 ? 22.654 30.428 -0.961 1.00 90.44 382 HIS A C 1
ATOM 2944 O O . HIS A 1 382 ? 23.723 30.233 -1.542 1.00 90.44 382 HIS A O 1
ATOM 2950 N N . PHE A 1 383 ? 21.499 29.991 -1.464 1.00 92.00 383 PHE A N 1
ATOM 2951 C CA . PHE A 1 383 ? 21.408 29.253 -2.719 1.00 92.00 383 PHE A CA 1
ATOM 2952 C C . PHE A 1 383 ? 21.851 30.107 -3.910 1.00 92.00 383 PHE A C 1
ATOM 2954 O O . PHE A 1 383 ? 22.632 29.648 -4.741 1.00 92.00 383 PHE A O 1
ATOM 2961 N N . THR A 1 384 ? 21.424 31.369 -3.963 1.00 90.56 384 THR A N 1
ATOM 2962 C CA . THR A 1 384 ? 21.845 32.295 -5.024 1.00 90.56 384 THR A CA 1
ATOM 2963 C C . THR A 1 384 ? 23.346 32.578 -4.973 1.00 90.56 384 THR A C 1
ATOM 2965 O O . THR A 1 384 ? 23.984 32.585 -6.025 1.00 90.56 384 THR A O 1
ATOM 2968 N N . THR A 1 385 ? 23.950 32.715 -3.786 1.00 94.00 385 THR A N 1
ATOM 2969 C CA . THR A 1 385 ? 25.411 32.869 -3.667 1.00 94.00 385 THR A CA 1
ATOM 2970 C C . THR A 1 385 ? 26.180 31.636 -4.138 1.00 94.00 385 THR A C 1
ATOM 2972 O O . THR A 1 385 ? 27.160 31.785 -4.866 1.00 94.00 385 THR A O 1
ATOM 2975 N N . GLU A 1 386 ? 25.720 30.424 -3.808 1.00 94.19 386 GLU A N 1
ATOM 2976 C CA . GLU A 1 386 ? 26.360 29.197 -4.298 1.00 94.19 386 GLU A CA 1
ATOM 2977 C C . GLU A 1 386 ? 26.195 29.030 -5.812 1.00 94.19 386 GLU A C 1
ATOM 2979 O O . GLU A 1 386 ? 27.147 28.649 -6.486 1.00 94.19 386 GLU A O 1
ATOM 2984 N N . ILE A 1 387 ? 25.041 29.392 -6.385 1.00 93.69 387 ILE A N 1
ATOM 2985 C CA . ILE A 1 387 ? 24.862 29.391 -7.845 1.00 93.69 387 ILE A CA 1
ATOM 2986 C C . ILE A 1 387 ? 25.862 30.328 -8.525 1.00 93.69 387 ILE A C 1
ATOM 2988 O O . ILE A 1 387 ? 26.450 29.958 -9.540 1.00 93.69 387 ILE A O 1
ATOM 2992 N N . LEU A 1 388 ? 26.051 31.542 -7.999 1.00 92.94 388 LEU A N 1
ATOM 2993 C CA . LEU A 1 388 ? 27.003 32.494 -8.575 1.00 92.94 388 LEU A CA 1
ATOM 2994 C C . LEU A 1 388 ? 28.439 31.961 -8.496 1.00 92.94 388 LEU A C 1
ATOM 2996 O O . LEU A 1 388 ? 29.161 32.017 -9.490 1.00 92.94 388 LEU A O 1
ATOM 3000 N N . ARG A 1 389 ? 28.813 31.362 -7.360 1.00 94.81 389 ARG A N 1
ATOM 3001 C CA . ARG A 1 389 ? 30.119 30.720 -7.160 1.00 94.81 389 ARG A CA 1
ATOM 3002 C C . ARG A 1 389 ? 30.347 29.573 -8.150 1.00 94.81 389 ARG A C 1
ATOM 3004 O O . ARG A 1 389 ? 31.378 29.525 -8.814 1.00 94.81 389 ARG A O 1
ATOM 3011 N N . LEU A 1 390 ? 29.362 28.686 -8.309 1.00 95.81 390 LEU A N 1
ATOM 3012 C CA . LEU A 1 390 ? 29.423 27.570 -9.258 1.00 95.81 390 LEU A CA 1
ATOM 3013 C C . LEU A 1 390 ? 29.481 28.050 -10.712 1.00 95.81 390 LEU A C 1
ATOM 3015 O O . LEU A 1 390 ? 30.190 27.462 -11.525 1.00 95.81 390 LEU A O 1
ATOM 3019 N N . HIS A 1 391 ? 28.774 29.126 -11.061 1.00 95.88 391 HIS A N 1
ATOM 3020 C CA . HIS A 1 391 ? 28.877 29.710 -12.396 1.00 95.88 391 HIS A CA 1
ATOM 3021 C C . HIS A 1 391 ? 30.289 30.219 -12.699 1.00 95.88 391 HIS A C 1
ATOM 3023 O O . HIS A 1 391 ? 30.765 30.020 -13.819 1.00 95.88 391 HIS A O 1
ATOM 3029 N N . GLU A 1 392 ? 30.964 30.837 -11.728 1.00 96.50 392 GLU A N 1
ATOM 3030 C CA . GLU A 1 392 ? 32.353 31.277 -11.881 1.00 96.50 392 GLU A CA 1
ATOM 3031 C C . GLU A 1 392 ? 33.309 30.085 -12.046 1.00 96.50 392 GLU A C 1
ATOM 3033 O O . GLU A 1 392 ? 34.136 30.078 -12.962 1.00 96.50 392 GLU A O 1
ATOM 3038 N N . GLU A 1 393 ? 33.136 29.021 -11.254 1.00 96.94 393 GLU A N 1
ATOM 3039 C CA . GLU A 1 393 ? 33.904 27.776 -11.404 1.00 96.94 393 GLU A CA 1
ATOM 3040 C C . GLU A 1 393 ? 33.698 27.139 -12.787 1.00 96.94 393 GLU A C 1
ATOM 3042 O O . GLU A 1 393 ? 34.662 26.770 -13.462 1.00 96.94 393 GLU A O 1
ATOM 3047 N N . VAL A 1 394 ? 32.452 27.066 -13.265 1.00 96.19 394 VAL A N 1
ATOM 3048 C CA . VAL A 1 394 ? 32.124 26.527 -14.595 1.00 96.19 394 VAL A CA 1
ATOM 3049 C C . VAL A 1 394 ? 32.688 27.408 -15.712 1.00 96.19 394 VAL A C 1
ATOM 3051 O O . VAL A 1 394 ? 33.156 26.884 -16.727 1.00 96.19 394 VAL A O 1
ATOM 3054 N N . ALA A 1 395 ? 32.675 28.733 -15.556 1.00 93.31 395 ALA A N 1
ATOM 3055 C CA . ALA A 1 395 ? 33.281 29.651 -16.518 1.00 93.31 395 ALA A CA 1
ATOM 3056 C C . ALA A 1 395 ? 34.805 29.463 -16.593 1.00 93.31 395 ALA A C 1
ATOM 3058 O O . ALA A 1 395 ? 35.356 29.383 -17.694 1.00 93.31 395 ALA A O 1
ATOM 3059 N N . SER A 1 396 ? 35.464 29.305 -15.441 1.00 96.38 396 SER A N 1
ATOM 3060 C CA . SER A 1 396 ? 36.892 28.988 -15.350 1.00 96.38 396 SER A CA 1
ATOM 3061 C C . SER A 1 396 ? 37.219 27.650 -16.024 1.00 96.38 396 SER A C 1
ATOM 3063 O O . SER A 1 396 ? 38.086 27.588 -16.897 1.00 96.38 396 SER A O 1
ATOM 3065 N N . LEU A 1 397 ? 36.452 26.591 -15.734 1.00 96.06 397 LEU A N 1
ATOM 3066 C CA . LEU A 1 397 ? 36.608 25.284 -16.384 1.00 96.06 397 LEU A CA 1
ATOM 3067 C C . LEU A 1 397 ? 36.386 25.353 -17.900 1.00 96.06 397 LEU A C 1
ATOM 3069 O O . LEU A 1 397 ? 37.098 24.716 -18.674 1.00 96.06 397 LEU A O 1
ATOM 3073 N N . ARG A 1 398 ? 35.426 26.157 -18.366 1.00 95.69 398 ARG A N 1
ATOM 3074 C CA . ARG A 1 398 ? 35.215 26.359 -19.804 1.00 95.69 398 ARG A CA 1
ATOM 3075 C C . ARG A 1 398 ? 36.432 27.015 -20.457 1.00 95.69 398 ARG A C 1
ATOM 3077 O O . ARG A 1 398 ? 36.802 26.621 -21.563 1.00 95.69 398 ARG A O 1
ATOM 3084 N N . ALA A 1 399 ? 37.062 27.977 -19.784 1.00 94.44 399 ALA A N 1
ATOM 3085 C CA . ALA A 1 399 ? 38.276 28.623 -20.270 1.00 94.44 399 ALA A CA 1
ATOM 3086 C C . ALA A 1 399 ? 39.464 27.648 -20.325 1.00 94.44 399 ALA A C 1
ATOM 3088 O O . ALA A 1 399 ? 40.167 27.615 -21.337 1.00 94.44 399 ALA A O 1
ATOM 3089 N N . THR A 1 400 ? 39.656 26.802 -19.305 1.00 96.06 400 THR A N 1
ATOM 3090 C CA . THR A 1 400 ? 40.731 25.793 -19.312 1.00 96.06 400 THR A CA 1
ATOM 3091 C C . THR A 1 400 ? 40.524 24.757 -20.414 1.00 96.06 400 THR A C 1
ATOM 3093 O O . THR A 1 400 ? 41.453 24.480 -21.170 1.00 96.06 400 THR A O 1
ATOM 3096 N N . VAL A 1 401 ? 39.299 24.250 -20.591 1.00 96.50 401 VAL A N 1
ATOM 3097 C CA . VAL A 1 401 ? 38.958 23.311 -21.674 1.00 96.50 401 VAL A CA 1
ATOM 3098 C C . VAL A 1 401 ? 39.159 23.950 -23.047 1.00 96.50 401 VAL A C 1
ATOM 3100 O O . VAL A 1 401 ? 39.695 23.310 -23.952 1.00 96.50 401 VAL A O 1
ATOM 3103 N N . HIS A 1 402 ? 38.776 25.217 -23.218 1.00 92.94 402 HIS A N 1
ATOM 3104 C CA . HIS A 1 402 ? 39.030 25.939 -24.462 1.00 92.94 402 HIS A CA 1
ATOM 3105 C C . HIS A 1 402 ? 40.536 26.103 -24.724 1.00 92.94 402 HIS A C 1
ATOM 3107 O O . HIS A 1 402 ? 40.989 25.861 -25.842 1.00 92.94 402 HIS A O 1
ATOM 3113 N N . GLY A 1 403 ? 41.325 26.423 -23.695 1.00 94.56 403 GLY A N 1
ATOM 3114 C CA . GLY A 1 403 ? 42.785 26.479 -23.780 1.00 94.56 403 GLY A CA 1
ATOM 3115 C C . GLY A 1 403 ? 43.405 25.139 -24.187 1.00 94.56 403 GLY A C 1
ATOM 3116 O O . GLY A 1 403 ? 44.192 25.092 -25.132 1.00 94.56 403 GLY A O 1
ATOM 3117 N N . LEU A 1 404 ? 42.994 24.038 -23.551 1.00 94.75 404 LEU A N 1
ATOM 3118 C CA . LEU A 1 404 ? 43.435 22.684 -23.907 1.00 94.75 404 LEU A CA 1
ATOM 3119 C C . LEU A 1 404 ? 43.060 22.330 -25.351 1.00 94.75 404 LEU A C 1
ATOM 3121 O O . LEU A 1 404 ? 43.885 21.801 -26.093 1.00 94.75 404 LEU A O 1
ATOM 3125 N N . ARG A 1 405 ? 41.847 22.683 -25.794 1.00 94.88 405 ARG A N 1
ATOM 3126 C CA . ARG A 1 405 ? 41.420 22.500 -27.188 1.00 94.88 405 ARG A CA 1
ATOM 3127 C C . ARG A 1 405 ? 42.325 23.256 -28.161 1.00 94.88 405 ARG A C 1
ATOM 3129 O O . ARG A 1 405 ? 42.702 22.696 -29.187 1.00 94.88 405 ARG A O 1
ATOM 3136 N N . MET A 1 406 ? 42.680 24.503 -27.853 1.00 91.19 406 MET A N 1
ATOM 3137 C CA . MET A 1 406 ? 43.584 25.302 -28.687 1.00 91.19 406 MET A CA 1
ATOM 3138 C C . MET A 1 406 ? 45.000 24.716 -28.720 1.00 91.19 406 MET A C 1
ATOM 3140 O O . MET A 1 406 ? 45.619 24.678 -29.784 1.00 91.19 406 MET A O 1
ATOM 3144 N N . GLN A 1 407 ? 45.498 24.196 -27.594 1.00 91.81 407 GLN A N 1
ATOM 3145 C CA . GLN A 1 407 ? 46.781 23.489 -27.540 1.00 91.81 407 GLN A CA 1
ATOM 3146 C C . GLN A 1 407 ? 46.762 22.227 -28.410 1.00 91.81 407 GLN A C 1
ATOM 3148 O O . GLN A 1 407 ? 47.647 22.058 -29.245 1.00 91.81 407 GLN A O 1
ATOM 3153 N N . VAL A 1 408 ? 45.728 21.387 -28.291 1.00 88.00 408 VAL A N 1
ATOM 3154 C CA . VAL A 1 408 ? 45.554 20.185 -29.127 1.00 88.00 408 VAL A CA 1
ATOM 3155 C C . VAL A 1 408 ? 45.484 20.554 -30.607 1.00 88.00 408 VAL A C 1
ATOM 3157 O O . VAL A 1 408 ? 46.178 19.953 -31.422 1.00 88.00 408 VAL A O 1
ATOM 3160 N N . HIS A 1 409 ? 44.713 21.584 -30.960 1.00 84.38 409 HIS A N 1
ATOM 3161 C CA . HIS A 1 409 ? 44.635 22.068 -32.336 1.00 84.38 409 HIS A CA 1
ATOM 3162 C C . HIS A 1 409 ? 46.003 22.534 -32.862 1.00 84.38 409 HIS A C 1
ATOM 3164 O O . HIS A 1 409 ? 46.346 22.254 -34.006 1.00 84.38 409 HIS A O 1
ATOM 3170 N N . THR A 1 410 ? 46.807 23.194 -32.023 1.00 82.31 410 THR A N 1
ATOM 3171 C CA . THR A 1 410 ? 48.162 23.645 -32.380 1.00 82.31 410 THR A CA 1
ATOM 3172 C C . THR A 1 410 ? 49.127 22.474 -32.571 1.00 82.31 410 THR A C 1
ATOM 3174 O O . THR A 1 410 ? 49.915 22.493 -33.510 1.00 82.31 410 THR A O 1
ATOM 3177 N N . PHE A 1 411 ? 49.048 21.430 -31.739 1.00 84.50 411 PHE A N 1
ATOM 3178 C CA . PHE A 1 411 ? 49.810 20.188 -31.935 1.00 84.50 411 PHE A CA 1
ATOM 3179 C C . PHE A 1 411 ? 49.409 19.452 -33.220 1.00 84.50 411 PHE A C 1
ATOM 3181 O O . PHE A 1 411 ? 50.256 18.898 -33.919 1.00 84.50 411 PHE A O 1
ATOM 3188 N N . MET A 1 412 ? 48.117 19.449 -33.552 1.00 76.56 412 MET A N 1
ATOM 3189 C CA . MET A 1 412 ? 47.629 18.830 -34.782 1.00 76.56 412 MET A CA 1
ATOM 3190 C C . MET A 1 412 ? 48.055 19.614 -36.028 1.00 76.56 412 MET A C 1
ATOM 3192 O O . MET A 1 412 ? 48.395 18.994 -37.030 1.00 76.56 412 MET A O 1
ATOM 3196 N N . SER A 1 413 ? 48.084 20.951 -35.980 1.00 72.62 413 SER A N 1
ATOM 3197 C CA . SER A 1 413 ? 48.497 21.784 -37.117 1.00 72.62 413 SER A CA 1
ATOM 3198 C C . SER A 1 413 ? 50.018 21.899 -37.283 1.00 72.62 413 SER A C 1
ATOM 3200 O O . SER A 1 413 ? 50.492 22.004 -38.413 1.00 72.62 413 SER A O 1
ATOM 3202 N N . SER A 1 414 ? 50.805 21.825 -36.204 1.00 60.25 414 SER A N 1
ATOM 3203 C CA . SER A 1 414 ? 52.275 21.827 -36.278 1.00 60.25 414 SER A CA 1
ATOM 3204 C C . SER A 1 414 ? 52.836 20.537 -36.887 1.00 60.25 414 SER A C 1
ATOM 3206 O O . SER A 1 414 ? 53.811 20.588 -37.640 1.00 60.25 414 SER A O 1
ATOM 3208 N N . ASN A 1 415 ? 52.168 19.399 -36.672 1.00 57.06 415 ASN A N 1
ATOM 3209 C CA . ASN A 1 415 ? 52.506 18.133 -37.329 1.00 57.06 415 ASN A CA 1
ATOM 3210 C C . ASN A 1 415 ? 52.230 18.135 -38.844 1.00 57.06 415 ASN A C 1
ATOM 3212 O O . ASN A 1 415 ? 52.849 17.357 -39.566 1.00 57.06 415 ASN A O 1
ATOM 3216 N N . VAL A 1 416 ? 51.368 19.027 -39.348 1.00 54.16 416 VAL A N 1
ATOM 3217 C CA . VAL A 1 416 ? 51.122 19.176 -40.796 1.00 54.16 416 VAL A CA 1
ATOM 3218 C C . VAL A 1 416 ? 52.250 19.959 -41.487 1.00 54.16 416 VAL A C 1
ATOM 3220 O O . VAL A 1 416 ? 52.491 19.759 -42.672 1.00 54.16 416 VAL A O 1
ATOM 3223 N N . LEU A 1 417 ? 53.007 20.792 -40.761 1.00 54.00 417 LEU A N 1
ATOM 3224 C CA . LEU A 1 417 ? 54.103 21.594 -41.329 1.00 54.00 417 LEU A CA 1
ATOM 3225 C C . LEU A 1 417 ? 55.475 20.892 -41.329 1.00 54.00 417 LEU A C 1
ATOM 3227 O O . LEU A 1 417 ? 56.420 21.428 -41.900 1.00 54.00 417 LEU A O 1
ATOM 3231 N N . SER A 1 418 ? 55.602 19.702 -40.727 1.00 51.72 418 SER A N 1
ATOM 3232 C CA . SER A 1 418 ? 56.882 18.966 -40.645 1.00 51.72 418 SER A CA 1
ATOM 3233 C C . SER A 1 418 ? 57.009 17.782 -41.617 1.00 51.72 418 SER A C 1
ATOM 3235 O O . SER A 1 418 ? 58.006 17.065 -41.576 1.00 51.72 418 SER A O 1
ATOM 3237 N N . GLY A 1 419 ? 56.045 17.574 -42.520 1.00 47.94 419 GLY A N 1
ATOM 3238 C CA . GLY A 1 419 ? 56.089 16.509 -43.527 1.00 47.94 419 GLY A CA 1
ATOM 3239 C C . GLY A 1 419 ? 55.772 17.018 -44.931 1.00 47.94 419 GLY A C 1
ATOM 3240 O O . GLY A 1 419 ? 54.612 17.035 -45.322 1.00 47.94 419 GLY A O 1
ATOM 3241 N N . GLY A 1 420 ? 56.791 17.402 -45.707 1.00 35.97 420 GLY A N 1
ATOM 3242 C CA . GLY A 1 420 ? 56.605 17.727 -47.127 1.00 35.97 420 GLY A CA 1
ATOM 3243 C C . GLY A 1 420 ? 57.808 18.398 -47.786 1.00 35.97 420 GLY A C 1
ATOM 3244 O O . GLY A 1 420 ? 57.983 19.608 -47.699 1.00 35.97 420 GLY A O 1
ATOM 3245 N N . VAL A 1 421 ? 58.632 17.594 -48.455 1.00 35.75 421 VAL A N 1
ATOM 3246 C CA . VAL A 1 421 ? 59.821 17.986 -49.222 1.00 35.75 421 VAL A CA 1
ATOM 3247 C C . VAL A 1 421 ? 59.431 18.549 -50.599 1.00 35.75 421 VAL A C 1
ATOM 3249 O O . VAL A 1 421 ? 58.734 17.877 -51.346 1.00 35.75 421 VAL A O 1
ATOM 3252 N N . GLY A 1 422 ? 59.974 19.729 -50.930 1.00 34.97 422 GLY A N 1
ATOM 3253 C CA . GLY A 1 422 ? 60.491 20.129 -52.253 1.00 34.97 422 GLY A CA 1
ATOM 3254 C C . GLY A 1 422 ? 59.519 20.361 -53.421 1.00 34.97 422 GLY A C 1
ATOM 3255 O O . GLY A 1 422 ? 58.970 19.416 -53.962 1.00 34.97 422 GLY A O 1
ATOM 3256 N N . TYR A 1 423 ? 59.444 21.602 -53.919 1.00 31.86 423 TYR A N 1
ATOM 3257 C CA . TYR A 1 423 ? 59.961 21.982 -55.248 1.00 31.86 423 TYR A CA 1
ATOM 3258 C C . TYR A 1 423 ? 60.019 23.517 -55.389 1.00 31.86 423 TYR A C 1
ATOM 3260 O O . TYR A 1 423 ? 59.292 24.267 -54.747 1.00 31.86 423 TYR A O 1
ATOM 3268 N N . THR A 1 424 ? 60.982 23.949 -56.189 1.00 31.70 424 THR A N 1
ATOM 3269 C CA . THR A 1 424 ? 61.512 25.297 -56.425 1.00 31.70 424 THR A CA 1
ATOM 3270 C C . THR A 1 424 ? 60.524 26.288 -57.063 1.00 31.70 424 THR A C 1
ATOM 3272 O O . THR A 1 424 ? 59.721 25.873 -57.893 1.00 31.70 424 THR A O 1
ATOM 3275 N N . GLN A 1 425 ? 60.705 27.606 -56.833 1.00 32.50 425 GLN A N 1
ATOM 3276 C CA . GLN A 1 425 ? 61.271 28.549 -57.835 1.00 32.50 425 GLN A CA 1
ATOM 3277 C C . GLN A 1 425 ? 60.783 30.027 -57.738 1.00 32.50 425 GLN A C 1
ATOM 3279 O O . GLN A 1 425 ? 59.596 30.312 -57.798 1.00 32.50 425 GLN A O 1
ATOM 3284 N N . TYR A 1 426 ? 61.777 30.933 -57.687 1.00 30.06 426 TYR A N 1
ATOM 3285 C CA . TYR A 1 426 ? 61.847 32.380 -58.006 1.00 30.06 426 TYR A CA 1
ATOM 3286 C C . TYR A 1 426 ? 61.029 33.457 -57.251 1.00 30.06 426 TYR A C 1
ATOM 3288 O O . TYR A 1 426 ? 59.826 33.587 -57.426 1.00 30.06 426 TYR A O 1
ATOM 3296 N N . GLY A 1 427 ? 61.770 34.397 -56.631 1.00 32.03 427 GLY A N 1
ATOM 3297 C CA . GLY A 1 427 ? 61.520 35.840 -56.806 1.00 32.03 427 GLY A CA 1
ATOM 3298 C C . GLY A 1 427 ? 61.493 36.729 -55.551 1.00 32.03 427 GLY A C 1
ATOM 3299 O O . GLY A 1 427 ? 60.467 36.829 -54.904 1.00 32.03 427 GLY A O 1
ATOM 3300 N N . GLY A 1 428 ? 62.587 37.464 -55.305 1.00 32.25 428 GLY A N 1
ATOM 3301 C CA . GLY A 1 428 ? 62.538 38.911 -55.014 1.00 32.25 428 GLY A CA 1
ATOM 3302 C C . GLY A 1 428 ? 62.122 39.430 -53.625 1.00 32.25 428 GLY A C 1
ATOM 3303 O O . GLY A 1 428 ? 60.947 39.586 -53.342 1.00 32.25 428 GLY A O 1
ATOM 3304 N N . ALA A 1 429 ? 63.139 39.817 -52.846 1.00 34.56 429 ALA A N 1
ATOM 3305 C CA . ALA A 1 429 ? 63.272 41.044 -52.039 1.00 34.56 429 ALA A CA 1
ATOM 3306 C C . ALA A 1 429 ? 62.058 41.646 -51.280 1.00 34.56 429 ALA A C 1
ATOM 3308 O O . ALA A 1 429 ? 61.184 42.268 -51.866 1.00 34.56 429 ALA A O 1
ATOM 3309 N N . GLY A 1 430 ? 62.149 41.558 -49.944 1.00 37.34 430 GLY A N 1
ATOM 3310 C CA . GLY A 1 430 ? 61.972 42.635 -48.951 1.00 37.34 430 GLY A CA 1
ATOM 3311 C C . GLY A 1 430 ? 60.819 43.635 -49.085 1.00 37.34 430 GLY A C 1
ATOM 3312 O O . GLY A 1 430 ? 60.889 44.546 -49.894 1.00 37.34 430 GLY A O 1
ATOM 3313 N N . ASP A 1 431 ? 59.844 43.554 -48.176 1.00 32.03 431 ASP A N 1
ATOM 3314 C CA . ASP A 1 431 ? 59.640 44.585 -47.144 1.00 32.03 431 ASP A CA 1
ATOM 3315 C C . ASP A 1 431 ? 58.530 44.177 -46.161 1.00 32.03 431 ASP A C 1
ATOM 3317 O O . ASP A 1 431 ? 57.512 43.585 -46.526 1.00 32.03 431 ASP A O 1
ATOM 3321 N N . SER A 1 432 ? 58.753 44.479 -44.880 1.00 41.53 432 SER A N 1
ATOM 3322 C CA . SER A 1 432 ? 57.823 44.248 -43.770 1.00 41.53 432 SER A CA 1
ATOM 3323 C C . SER A 1 432 ? 56.499 44.985 -43.983 1.00 41.53 432 SER A C 1
ATOM 3325 O O . SER A 1 432 ? 56.388 46.175 -43.694 1.00 41.53 432 SER A O 1
ATOM 3327 N N . ALA A 1 433 ? 55.461 44.267 -44.409 1.00 32.75 433 ALA A N 1
ATOM 3328 C CA . ALA A 1 433 ? 54.090 44.762 -44.397 1.00 32.75 433 ALA A CA 1
ATOM 3329 C C . ALA A 1 433 ? 53.400 44.384 -43.078 1.00 32.75 433 ALA A C 1
ATOM 3331 O O . ALA A 1 433 ? 52.951 43.260 -42.855 1.00 32.75 433 ALA A O 1
ATOM 3332 N N . THR A 1 434 ? 53.325 45.373 -42.194 1.00 34.75 434 THR A N 1
ATOM 3333 C CA . THR A 1 434 ? 52.493 45.413 -40.993 1.00 34.75 434 THR A CA 1
ATOM 3334 C C . THR A 1 434 ? 51.022 45.170 -41.354 1.00 34.75 434 THR A C 1
ATOM 3336 O O . THR A 1 434 ? 50.396 46.004 -42.008 1.00 34.75 434 THR A O 1
ATOM 3339 N N . VAL A 1 435 ? 50.431 44.064 -40.895 1.00 31.88 435 VAL A N 1
ATOM 3340 C CA . VAL A 1 435 ? 48.974 43.881 -40.955 1.00 31.88 435 VAL A CA 1
ATOM 3341 C C . VAL A 1 435 ? 48.344 44.635 -39.787 1.00 31.88 435 VAL A C 1
ATOM 3343 O O . VAL A 1 435 ? 48.482 44.269 -38.622 1.00 31.88 435 VAL A O 1
ATOM 3346 N N . ARG A 1 436 ? 47.675 45.740 -40.126 1.00 35.44 436 ARG A N 1
ATOM 3347 C CA . ARG A 1 436 ? 46.826 46.530 -39.231 1.00 35.44 436 ARG A CA 1
ATOM 3348 C C . ARG A 1 436 ? 45.638 45.688 -38.761 1.00 35.44 436 ARG A C 1
ATOM 3350 O O . ARG A 1 436 ? 44.839 45.245 -39.581 1.00 35.44 436 ARG A O 1
ATOM 3357 N N . TYR A 1 437 ? 45.474 45.558 -37.447 1.00 34.94 437 TYR A N 1
ATOM 3358 C CA . TYR A 1 437 ? 44.200 45.169 -36.847 1.00 34.94 437 TYR A CA 1
ATOM 3359 C C . TYR A 1 437 ? 43.228 46.350 -36.955 1.00 34.94 437 TYR A C 1
ATOM 3361 O O . TYR A 1 437 ? 43.399 47.377 -36.298 1.00 34.94 437 TYR A O 1
ATOM 3369 N N . LEU A 1 438 ? 42.218 46.219 -37.817 1.00 38.62 438 LEU A N 1
ATOM 3370 C CA . LEU A 1 438 ? 41.043 47.085 -37.804 1.00 38.62 438 LEU A CA 1
ATOM 3371 C C . LEU A 1 438 ? 40.199 46.724 -36.580 1.00 38.62 438 LEU A C 1
ATOM 3373 O O . LEU A 1 438 ? 39.583 45.664 -36.518 1.00 38.62 438 LEU A O 1
ATOM 3377 N N . ASN A 1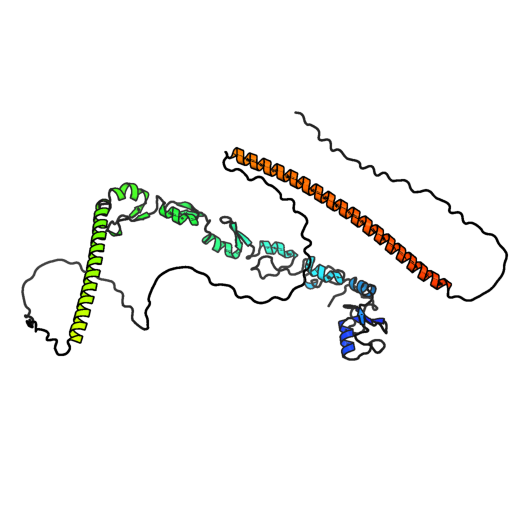 439 ? 40.201 47.631 -35.611 1.00 44.31 439 ASN A N 1
ATOM 3378 C CA . ASN A 1 439 ? 39.268 47.658 -34.498 1.00 44.31 439 ASN A CA 1
ATOM 3379 C C . ASN A 1 439 ? 37.863 47.929 -35.072 1.00 44.31 439 ASN A C 1
ATOM 3381 O O . ASN A 1 439 ? 37.627 49.011 -35.612 1.00 44.31 439 ASN A O 1
ATOM 3385 N N . GLN A 1 440 ? 36.946 46.963 -34.996 1.00 39.66 440 GLN A N 1
ATOM 3386 C CA . GLN A 1 440 ? 35.512 47.229 -35.128 1.00 39.66 440 GLN A CA 1
ATOM 3387 C C . GLN A 1 440 ? 34.864 47.074 -33.752 1.00 39.66 440 GLN A C 1
ATOM 3389 O O . GLN A 1 440 ? 35.107 46.115 -33.027 1.00 39.66 440 GLN A O 1
ATOM 3394 N N . SER A 1 441 ? 34.115 48.114 -33.415 1.00 47.81 441 SER A N 1
ATOM 3395 C CA . SER A 1 441 ? 33.519 48.501 -32.141 1.00 47.81 441 SER A CA 1
ATOM 3396 C C . SER A 1 441 ? 32.778 47.391 -31.376 1.00 47.81 441 SER A C 1
ATOM 3398 O O . SER A 1 441 ? 32.236 46.475 -31.995 1.00 47.81 441 SER A O 1
ATOM 3400 N N . PRO A 1 442 ? 32.665 47.501 -30.036 1.00 48.62 442 PRO A N 1
ATOM 3401 C CA . PRO A 1 442 ? 31.848 46.587 -29.239 1.00 48.62 442 PRO A CA 1
ATOM 3402 C C . PRO A 1 442 ? 30.354 46.706 -29.606 1.00 48.62 442 PRO A C 1
ATOM 3404 O O . PRO A 1 442 ? 29.896 47.807 -29.930 1.00 48.62 442 PRO A O 1
ATOM 3407 N N . PRO A 1 443 ? 29.568 45.613 -29.536 1.00 50.34 443 PRO A N 1
ATOM 3408 C CA . PRO A 1 443 ? 28.117 45.696 -29.674 1.00 50.34 443 PRO A CA 1
ATOM 3409 C C . PRO A 1 443 ? 27.504 46.439 -28.470 1.00 50.34 443 PRO A C 1
ATOM 3411 O O . PRO A 1 443 ? 28.083 46.427 -27.380 1.00 50.34 443 PRO A O 1
ATOM 3414 N N . PRO A 1 444 ? 26.346 47.104 -28.643 1.00 45.03 444 PRO A N 1
ATOM 3415 C CA . PRO A 1 444 ? 25.761 47.948 -27.609 1.00 45.03 444 PRO A CA 1
ATOM 3416 C C . PRO A 1 444 ? 25.253 47.128 -26.419 1.00 45.03 444 PRO A C 1
ATOM 3418 O O . PRO A 1 444 ? 24.701 46.039 -26.569 1.00 45.03 444 PRO A O 1
ATOM 3421 N N . THR A 1 445 ? 25.406 47.701 -25.229 1.00 44.69 445 THR A N 1
ATOM 3422 C CA . THR A 1 445 ? 24.884 47.193 -23.962 1.00 44.69 445 THR A CA 1
ATOM 3423 C C . THR A 1 445 ? 23.356 47.163 -24.003 1.00 44.69 445 THR A C 1
ATOM 3425 O O . THR A 1 445 ? 22.703 48.207 -23.989 1.00 44.69 445 THR A O 1
ATOM 3428 N N . THR A 1 446 ? 22.764 45.973 -24.047 1.00 42.00 446 THR A N 1
ATOM 3429 C CA . THR A 1 446 ? 21.313 45.805 -23.933 1.00 42.00 446 THR A CA 1
ATOM 3430 C C . THR A 1 446 ? 20.901 46.036 -22.481 1.00 42.00 446 THR A C 1
ATOM 3432 O O . THR A 1 446 ? 21.080 45.173 -21.623 1.00 42.00 446 THR A O 1
ATOM 3435 N N . VAL A 1 447 ? 20.361 47.217 -22.186 1.00 46.09 447 VAL A N 1
ATOM 3436 C CA . VAL A 1 447 ? 19.700 47.494 -20.906 1.00 46.09 447 VAL A CA 1
ATOM 3437 C C . VAL A 1 447 ? 18.336 46.811 -20.946 1.00 46.09 447 VAL A C 1
ATOM 3439 O O . VAL A 1 447 ? 17.438 47.244 -21.664 1.00 46.09 447 VAL A O 1
ATOM 3442 N N . ILE A 1 448 ? 18.177 45.716 -20.206 1.00 41.81 448 ILE A N 1
ATOM 3443 C CA . ILE A 1 448 ? 16.875 45.069 -20.032 1.00 41.81 448 ILE A CA 1
ATOM 3444 C C . ILE A 1 448 ? 16.095 45.885 -18.999 1.00 41.81 448 ILE A C 1
ATOM 3446 O O . ILE A 1 448 ? 16.365 45.822 -17.801 1.00 41.81 448 ILE A O 1
ATOM 3450 N N . SER A 1 449 ? 15.129 46.677 -19.463 1.00 39.69 449 SER A N 1
ATOM 3451 C CA . SER A 1 449 ? 14.139 47.315 -18.597 1.00 39.69 449 SER A CA 1
ATOM 3452 C C . SER A 1 449 ? 13.163 46.256 -18.086 1.00 39.69 449 SER A C 1
ATOM 3454 O O . SER A 1 449 ? 12.352 45.726 -18.844 1.00 39.69 449 SER A O 1
ATOM 3456 N N . ILE A 1 450 ? 13.230 45.943 -16.794 1.00 40.69 450 ILE A N 1
ATOM 3457 C CA . ILE A 1 450 ? 12.213 45.130 -16.122 1.00 40.69 450 ILE A CA 1
ATOM 3458 C C . ILE A 1 450 ? 10.976 46.015 -15.941 1.00 40.69 450 ILE A C 1
ATOM 3460 O O . ILE A 1 450 ? 10.972 46.935 -15.125 1.00 40.69 450 ILE A O 1
ATOM 3464 N N . ALA A 1 451 ? 9.928 45.756 -16.721 1.00 36.88 451 ALA A N 1
ATOM 3465 C CA . ALA A 1 451 ? 8.623 46.371 -16.524 1.00 36.88 451 ALA A CA 1
ATOM 3466 C C . ALA A 1 451 ? 7.942 45.736 -15.300 1.00 36.88 451 ALA A C 1
ATOM 3468 O O . ALA A 1 451 ? 7.353 44.660 -15.383 1.00 36.88 451 ALA A O 1
ATOM 3469 N N . THR A 1 452 ? 8.008 46.402 -14.150 1.00 43.97 452 THR A N 1
ATOM 3470 C CA . THR A 1 452 ? 7.153 46.103 -13.000 1.00 43.97 452 THR A CA 1
ATOM 3471 C C . THR A 1 452 ? 5.724 46.548 -13.311 1.00 43.97 452 THR A C 1
ATOM 3473 O O . THR A 1 452 ? 5.368 47.720 -13.191 1.00 43.97 452 THR A O 1
ATOM 3476 N N . GLN A 1 453 ? 4.866 45.605 -13.709 1.00 39.38 453 GLN A N 1
ATOM 3477 C CA . GLN A 1 453 ? 3.419 45.817 -13.682 1.00 39.38 453 GLN A CA 1
ATOM 3478 C C . GLN A 1 453 ? 2.953 45.896 -12.223 1.00 39.38 453 GLN A C 1
ATOM 3480 O O . GLN A 1 453 ? 2.683 44.891 -11.569 1.00 39.38 453 GLN A O 1
ATOM 3485 N N . HIS A 1 454 ? 2.840 47.120 -11.710 1.00 43.72 454 HIS A N 1
ATOM 3486 C CA . HIS A 1 454 ? 2.066 47.406 -10.508 1.00 43.72 454 HIS A CA 1
ATOM 3487 C C . HIS A 1 454 ? 0.585 47.126 -10.797 1.00 43.72 454 HIS A C 1
ATOM 3489 O O . HIS A 1 454 ? -0.092 47.900 -11.479 1.00 43.72 454 HIS A O 1
ATOM 3495 N N . ARG A 1 455 ? 0.055 46.027 -10.252 1.00 36.53 455 ARG A N 1
ATOM 3496 C CA . ARG A 1 455 ? -1.390 45.804 -10.164 1.00 36.53 455 ARG A CA 1
ATOM 3497 C C . ARG A 1 455 ? -1.944 46.803 -9.145 1.00 36.53 455 ARG A C 1
ATOM 3499 O O . ARG A 1 455 ? -1.776 46.624 -7.943 1.00 36.53 455 ARG A O 1
ATOM 3506 N N . ARG A 1 456 ? -2.556 47.890 -9.624 1.00 42.28 456 ARG A N 1
ATOM 3507 C CA . ARG A 1 456 ? -3.329 48.807 -8.776 1.00 42.28 456 ARG A CA 1
ATOM 3508 C C . ARG A 1 456 ? -4.528 48.040 -8.222 1.00 42.28 456 ARG A C 1
ATOM 3510 O O . ARG A 1 456 ? -5.417 47.661 -8.978 1.00 42.28 456 ARG A O 1
ATOM 3517 N N . VAL A 1 457 ? -4.534 47.809 -6.913 1.00 39.25 457 VAL A N 1
ATOM 3518 C CA . VAL A 1 457 ? -5.759 47.492 -6.179 1.00 39.25 457 VAL A CA 1
ATOM 3519 C C . VAL A 1 457 ? -6.499 48.812 -6.015 1.00 39.25 457 VAL A C 1
ATOM 3521 O O . VAL A 1 457 ? -6.014 49.731 -5.362 1.00 39.25 457 VAL A O 1
ATOM 3524 N N . THR A 1 458 ? -7.631 48.933 -6.694 1.00 43.09 458 THR A N 1
ATOM 3525 C CA . THR A 1 458 ? -8.593 50.009 -6.485 1.00 43.09 458 THR A CA 1
ATOM 3526 C C . THR A 1 458 ? -9.206 49.861 -5.098 1.00 43.09 458 THR A C 1
ATOM 3528 O O . THR A 1 458 ? -9.833 48.844 -4.801 1.00 43.09 458 THR A O 1
ATOM 3531 N N . GLU A 1 459 ? -9.027 50.881 -4.264 1.00 41.28 459 GLU A N 1
ATOM 3532 C CA . GLU A 1 459 ? -9.857 51.136 -3.092 1.00 41.28 459 GLU A CA 1
ATOM 3533 C C . GLU A 1 459 ? -11.322 51.255 -3.536 1.00 41.28 459 GLU A C 1
ATOM 3535 O O . GLU A 1 459 ? -11.699 52.220 -4.199 1.00 41.28 459 GLU A O 1
ATOM 3540 N N . ASN A 1 460 ? -12.158 50.288 -3.158 1.00 35.59 460 ASN A N 1
ATOM 3541 C CA . ASN A 1 460 ? -13.596 50.513 -3.075 1.00 35.59 460 ASN A CA 1
ATOM 3542 C C . ASN A 1 460 ? -13.889 51.086 -1.688 1.00 35.59 460 ASN A C 1
ATOM 3544 O O . ASN A 1 460 ? -14.003 50.354 -0.708 1.00 35.59 460 ASN A O 1
ATOM 3548 N N . LYS A 1 461 ? -13.995 52.415 -1.629 1.00 42.06 461 LYS A N 1
ATOM 3549 C CA . LYS A 1 461 ? -14.855 53.092 -0.660 1.00 42.06 461 LYS A CA 1
ATOM 3550 C C . LYS A 1 461 ? -16.290 52.986 -1.165 1.00 42.06 461 LYS A C 1
ATOM 3552 O O . LYS A 1 461 ? -16.618 53.627 -2.162 1.00 42.06 461 LYS A O 1
ATOM 3557 N N . LEU A 1 462 ? -17.097 52.201 -0.463 1.00 38.84 462 LEU A N 1
ATOM 3558 C CA . LEU A 1 462 ? -18.449 52.535 -0.005 1.00 38.84 462 LEU A CA 1
ATOM 3559 C C . LEU A 1 462 ? -18.855 51.523 1.064 1.00 38.84 462 LEU A C 1
ATOM 3561 O O . LEU A 1 462 ? -18.733 50.310 0.785 1.00 38.84 462 LEU A O 1
#

InterPro domains:
  IPR001293 Zinc finger, TRAF-type [PF02176] (153-198)
  IPR001293 Zinc finger, TRAF-type [PS50145] (97-141)
  IPR001293 Zinc finger, TRAF-type [PS50145] (152-197)
  IPR001841 Zinc finger, RING-type [PF13923] (14-51)
  IPR001841 Zinc finger, RING-type [PS50089] (14-53)
  IPR013083 Zinc finger, RING/FYVE/PHD-type [G3DSA:3.30.40.10] (1-110)
  IPR013083 Zinc finger, RING/FYVE/PHD-type [G3DSA:3.30.40.10] (111-163)
  IPR013083 Zinc finger, RING/FYVE/PHD-type [G3DSA:3.30.40.10] (165-211)
  IPR017907 Zinc finger, RING-type, conserved site [PS00518] (30-39)

Solvent-accessible surface area (backbone atoms only — not comparable to full-atom values): 29589 Å² total; per-residue (Å²): 138,85,51,63,76,63,90,74,63,73,92,50,40,14,87,82,82,70,40,68,49,53,68,44,28,21,34,71,89,78,67,52,65,30,22,46,67,58,50,56,54,48,44,72,78,40,54,37,39,94,87,80,60,47,82,46,58,82,86,44,57,38,76,38,59,67,64,64,52,50,62,55,32,61,38,44,20,52,43,90,37,38,89,72,69,40,84,55,59,41,35,46,71,44,40,63,56,37,48,74,78,66,39,50,53,32,69,37,76,48,92,30,93,80,42,87,57,58,44,34,49,69,46,40,66,60,43,58,76,69,38,57,43,29,76,42,64,41,92,64,69,63,49,81,40,36,51,72,49,44,64,65,41,60,79,66,39,52,48,36,74,42,62,40,91,60,71,62,50,80,35,40,46,67,50,43,63,66,41,64,80,66,41,52,50,31,76,41,65,45,89,47,38,88,83,65,46,86,55,69,44,36,38,54,54,38,69,72,55,43,52,82,67,36,77,59,60,80,40,44,64,58,54,52,50,52,52,50,51,53,49,50,51,53,49,49,53,49,52,52,53,50,53,50,51,50,52,53,50,53,51,48,52,50,47,59,74,45,45,97,74,57,76,77,78,82,79,79,84,79,83,78,82,85,84,86,89,85,88,86,82,91,88,79,90,84,88,84,82,87,82,90,82,90,87,81,88,85,89,86,86,82,89,81,92,81,82,86,81,89,83,92,84,88,80,91,85,88,86,86,89,84,88,79,86,88,84,89,79,86,84,77,81,83,88,81,84,74,86,77,84,79,82,84,74,78,81,85,65,76,93,57,58,73,67,57,38,53,52,51,50,52,49,52,52,52,52,49,52,54,51,51,52,56,50,50,53,51,49,50,52,52,52,54,52,50,50,54,51,50,50,52,52,50,50,50,51,51,50,52,53,50,49,52,50,51,51,51,51,48,58,59,54,53,61,62,74,77,66,83,84,86,84,88,87,89,82,83,83,89,79,93,79,81,82,78,82,81,85,75,78,83,80,81,84,82,79,80,78,81,79,78,81,77,80,80,78,76,83,81,87,126

pLDDT: mean 73.48, std 24.23, range [24.59, 96.94]

Organism: Serendipita indica (strain DSM 11827) (NCBI:txid1109443)

Radius of gyration: 52.84 Å; Cα contacts (8 Å, |Δi|>4): 325; chains: 1; bounding box: 116×112×137 Å

Nearest PDB structures (foldseek):
  5h7r-assembly1_D  TM=9.616E-01  e=7.491E-11  Homo sapiens
  5din-assembly1_A  TM=9.578E-01  e=1.592E-10  Homo sapiens
  7l3l-assembly1_A  TM=8.214E-01  e=1.319E-10  Homo sapiens
  4s3o-assembly2_B  TM=8.468E-01  e=4.194E-06  Homo sapiens
  2y43-assembly1_B  TM=9.688E-01  e=4.566E-05  Homo sapiens